Protein AF-0000000065923409 (afdb_homodimer)

Structure (mmCIF, N/CA/C/O backbone):
data_AF-0000000065923409-model_v1
#
loop_
_entity.id
_entity.type
_entity.pdbx_description
1 polymer 'Probable glycerophosphodiester phosphodiesterase GpdQ'
#
loop_
_atom_site.group_PDB
_atom_site.id
_atom_site.type_symbol
_atom_site.label_atom_id
_atom_site.label_alt_id
_atom_site.label_comp_id
_atom_site.label_asym_id
_atom_site.label_entity_id
_atom_site.label_seq_id
_atom_site.pdbx_PDB_ins_code
_atom_site.Cartn_x
_atom_site.Cartn_y
_atom_site.Cartn_z
_atom_site.occupancy
_atom_site.B_iso_or_equiv
_atom_site.auth_seq_id
_atom_site.auth_comp_id
_atom_site.auth_asym_id
_atom_site.auth_atom_id
_atom_site.pdbx_PDB_model_num
ATOM 1 N N . MET A 1 1 ? 18.203 -6.289 0.322 1 97.44 1 MET A N 1
ATOM 2 C CA . MET A 1 1 ? 17.594 -7.273 -0.561 1 97.44 1 MET A CA 1
ATOM 3 C C . MET A 1 1 ? 16.25 -6.762 -1.089 1 97.44 1 MET A C 1
ATOM 5 O O . MET A 1 1 ? 15.453 -6.195 -0.336 1 97.44 1 MET A O 1
ATOM 9 N N . ILE A 1 2 ? 16.062 -6.891 -2.365 1 98.19 2 ILE A N 1
ATOM 10 C CA . ILE A 1 2 ? 14.812 -6.48 -2.98 1 98.19 2 ILE A CA 1
ATOM 11 C C . ILE A 1 2 ? 14.172 -7.676 -3.688 1 98.19 2 ILE A C 1
ATOM 13 O O . ILE A 1 2 ? 14.758 -8.242 -4.609 1 98.19 2 ILE A O 1
ATOM 17 N N . VAL A 1 3 ? 13.016 -8.055 -3.236 1 98.81 3 VAL A N 1
ATOM 18 C CA . VAL A 1 3 ? 12.18 -9.062 -3.879 1 98.81 3 VAL A CA 1
ATOM 19 C C . VAL A 1 3 ? 11.016 -8.391 -4.602 1 98.81 3 VAL A C 1
ATOM 21 O O . VAL A 1 3 ? 10.227 -7.68 -3.986 1 98.81 3 VAL A O 1
ATOM 24 N N . VAL A 1 4 ? 10.914 -8.617 -5.895 1 98.94 4 VAL A N 1
ATOM 25 C CA . VAL A 1 4 ? 9.773 -8.086 -6.637 1 98.94 4 VAL A CA 1
ATOM 26 C C . VAL A 1 4 ? 8.68 -9.148 -6.734 1 98.94 4 VAL A C 1
ATOM 28 O O . VAL A 1 4 ? 8.945 -10.273 -7.152 1 98.94 4 VAL A O 1
ATOM 31 N N . GLN A 1 5 ? 7.535 -8.812 -6.312 1 98.94 5 GLN A N 1
ATOM 32 C CA . GLN A 1 5 ? 6.367 -9.672 -6.473 1 98.94 5 GLN A CA 1
ATOM 33 C C . GLN A 1 5 ? 5.523 -9.227 -7.664 1 98.94 5 GLN A C 1
ATOM 35 O O . GLN A 1 5 ? 5.117 -8.07 -7.75 1 98.94 5 GLN A O 1
ATOM 40 N N . VAL A 1 6 ? 5.336 -10.117 -8.547 1 98.94 6 VAL A N 1
ATOM 41 C CA . VAL A 1 6 ? 4.387 -9.945 -9.641 1 98.94 6 VAL A CA 1
ATOM 42 C C . VAL A 1 6 ? 3.244 -10.945 -9.5 1 98.94 6 VAL A C 1
ATOM 44 O O . VAL A 1 6 ? 3.477 -12.125 -9.211 1 98.94 6 VAL A O 1
ATOM 47 N N . SER A 1 7 ? 2.033 -10.477 -9.641 1 98.81 7 SER A N 1
ATOM 48 C CA . SER A 1 7 ? 0.921 -11.406 -9.484 1 98.81 7 SER A CA 1
ATOM 49 C C . SER A 1 7 ? -0.119 -11.227 -10.578 1 98.81 7 SER A C 1
ATOM 51 O O . SER A 1 7 ? -0.266 -10.125 -11.125 1 98.81 7 SER A O 1
ATOM 53 N N . ASP A 1 8 ? -0.777 -12.281 -10.938 1 98.56 8 ASP A N 1
ATOM 54 C CA . ASP A 1 8 ? -1.998 -12.273 -11.742 1 98.56 8 ASP A CA 1
ATOM 55 C C . ASP A 1 8 ? -1.742 -11.688 -13.125 1 98.56 8 ASP A C 1
ATOM 57 O O . ASP A 1 8 ? -2.455 -10.789 -13.562 1 98.56 8 ASP A O 1
ATOM 61 N N . THR A 1 9 ? -0.787 -12.266 -13.781 1 98 9 THR A N 1
ATOM 62 C CA . THR A 1 9 ? -0.474 -11.812 -15.133 1 98 9 THR A CA 1
ATOM 63 C C . THR A 1 9 ? -1.536 -12.289 -16.125 1 98 9 THR A C 1
ATOM 65 O O . THR A 1 9 ? -1.778 -11.641 -17.141 1 98 9 THR A O 1
ATOM 68 N N . HIS A 1 10 ? -2.117 -13.477 -15.977 1 97.19 10 HIS A N 1
ATOM 69 C CA . HIS A 1 10 ? -3.217 -14.031 -16.766 1 97.19 10 HIS A CA 1
ATOM 70 C C . HIS A 1 10 ? -2.859 -14.094 -18.234 1 97.19 10 HIS A C 1
ATOM 72 O O . HIS A 1 10 ? -3.68 -13.758 -19.094 1 97.19 10 HIS A O 1
ATOM 78 N N . ILE A 1 11 ? -1.703 -14.5 -18.5 1 96.19 11 ILE A N 1
ATOM 79 C CA . ILE A 1 11 ? -1.259 -14.578 -19.891 1 96.19 11 ILE A CA 1
ATOM 80 C C . ILE A 1 11 ? -2.209 -15.477 -20.688 1 96.19 11 ILE A C 1
ATOM 82 O O . ILE A 1 11 ? -2.646 -16.516 -20.203 1 96.19 11 ILE A O 1
ATOM 86 N N . LYS A 1 12 ? -2.545 -15.039 -21.859 1 94.06 12 LYS A N 1
ATOM 87 C CA . LYS A 1 12 ? -3.355 -15.789 -22.812 1 94.06 12 LYS A CA 1
ATOM 88 C C . LYS A 1 12 ? -2.547 -16.141 -24.062 1 94.06 12 LYS A C 1
ATOM 90 O O . LYS A 1 12 ? -1.457 -15.609 -24.266 1 94.06 12 LYS A O 1
ATOM 95 N N . SER A 1 13 ? -3.18 -17.047 -24.781 1 89.06 13 SER A N 1
ATOM 96 C CA . SER A 1 13 ? -2.514 -17.422 -26.031 1 89.06 13 SER A CA 1
ATOM 97 C C . SER A 1 13 ? -2.27 -16.188 -26.906 1 89.06 13 SER A C 1
ATOM 99 O O . SER A 1 13 ? -2.984 -15.195 -26.797 1 89.06 13 SER A O 1
ATOM 101 N N . LYS A 1 14 ? -1.283 -16.312 -27.766 1 83.44 14 LYS A N 1
ATOM 102 C CA . LYS A 1 14 ? -0.838 -15.195 -28.578 1 83.44 14 LYS A CA 1
ATOM 103 C C . LYS A 1 14 ? -2.002 -14.586 -29.359 1 83.44 14 LYS A C 1
ATOM 105 O O . LYS A 1 14 ? -2.807 -15.305 -29.953 1 83.44 14 LYS A O 1
ATOM 110 N N . GLY A 1 15 ? -2.062 -13.258 -29.281 1 79.5 15 GLY A N 1
ATOM 111 C CA . GLY A 1 15 ? -3.049 -12.516 -30.047 1 79.5 15 GLY A CA 1
ATOM 112 C C . GLY A 1 15 ? -4.379 -12.367 -29.328 1 79.5 15 GLY A C 1
ATOM 113 O O . GLY A 1 15 ? -5.211 -11.547 -29.719 1 79.5 15 GLY A O 1
ATOM 114 N N . LYS A 1 16 ? -4.574 -13.07 -28.266 1 84.25 16 LYS A N 1
ATOM 115 C CA . LYS A 1 16 ? -5.84 -13 -27.531 1 84.25 16 LYS A CA 1
ATOM 116 C C . LYS A 1 16 ? -5.812 -11.891 -26.484 1 84.25 16 LYS A C 1
ATOM 118 O O . LYS A 1 16 ? -4.812 -11.719 -25.797 1 84.25 16 LYS A O 1
ATOM 123 N N . LEU A 1 17 ? -6.902 -11.133 -26.438 1 83.25 17 LEU A N 1
ATOM 124 C CA . LEU A 1 17 ? -7.062 -10.07 -25.453 1 83.25 17 LEU A CA 1
ATOM 125 C C . LEU A 1 17 ? -7.859 -10.57 -24.25 1 83.25 17 LEU A C 1
ATOM 127 O O . LEU A 1 17 ? -8.82 -11.328 -24.406 1 83.25 17 LEU A O 1
ATOM 131 N N . ALA A 1 18 ? -7.41 -10.164 -23.078 1 79.88 18 ALA A N 1
ATOM 132 C CA . ALA A 1 18 ? -8.242 -10.438 -21.906 1 79.88 18 ALA A CA 1
ATOM 133 C C . ALA A 1 18 ? -9.539 -9.633 -21.953 1 79.88 18 ALA A C 1
ATOM 135 O O . ALA A 1 18 ? -9.508 -8.414 -22.156 1 79.88 18 ALA A O 1
ATOM 136 N N . TYR A 1 19 ? -10.602 -10.32 -21.828 1 79.81 19 TYR A N 1
ATOM 137 C CA . TYR A 1 19 ? -11.93 -9.727 -21.797 1 79.81 19 TYR A CA 1
ATOM 138 C C . TYR A 1 19 ? -12.148 -8.812 -23 1 79.81 19 TYR A C 1
ATOM 140 O O . TYR A 1 19 ? -12.875 -7.82 -22.891 1 79.81 19 TYR A O 1
ATOM 148 N N . ASN A 1 20 ? -11.445 -8.984 -23.953 1 80.62 20 ASN A N 1
ATOM 149 C CA . ASN A 1 20 ? -11.508 -8.258 -25.219 1 80.62 20 ASN A CA 1
ATOM 150 C C . ASN A 1 20 ? -11.039 -6.816 -25.078 1 80.62 20 ASN A C 1
ATOM 152 O O . ASN A 1 20 ? -11.477 -5.938 -25.812 1 80.62 20 ASN A O 1
ATOM 156 N N . LYS A 1 21 ? -10.281 -6.57 -24.125 1 84.25 21 LYS A N 1
ATOM 157 C CA . LYS A 1 21 ? -9.898 -5.188 -23.844 1 84.25 21 LYS A CA 1
ATOM 158 C C . LYS A 1 21 ? -8.398 -5.059 -23.625 1 84.25 21 LYS A C 1
ATOM 160 O O . LYS A 1 21 ? -7.777 -4.09 -24.062 1 84.25 21 LYS A O 1
ATOM 165 N N . VAL A 1 22 ? -7.809 -6.051 -23.109 1 87 22 VAL A N 1
ATOM 166 C CA . VAL A 1 22 ? -6.473 -5.859 -22.547 1 87 22 VAL A CA 1
ATOM 167 C C . VAL A 1 22 ? -5.469 -6.73 -23.297 1 87 22 VAL A C 1
ATOM 169 O O . VAL A 1 22 ? -5.645 -7.945 -23.391 1 87 22 VAL A O 1
ATOM 172 N N . ASP A 1 23 ? -4.461 -6.117 -23.844 1 92 23 ASP A N 1
ATOM 173 C CA . ASP A 1 23 ? -3.32 -6.852 -24.391 1 92 23 ASP A CA 1
ATOM 174 C C . ASP A 1 23 ? -2.408 -7.348 -23.266 1 92 23 ASP A C 1
ATOM 176 O O . ASP A 1 23 ? -1.436 -6.684 -22.906 1 92 23 ASP A O 1
ATOM 180 N N . ILE A 1 24 ? -2.666 -8.547 -22.844 1 93.62 24 ILE A N 1
ATOM 181 C CA . ILE A 1 24 ? -2.043 -9.086 -21.641 1 93.62 24 ILE A CA 1
ATOM 182 C C . ILE A 1 24 ? -0.568 -9.375 -21.906 1 93.62 24 ILE A C 1
ATOM 184 O O . ILE A 1 24 ? 0.271 -9.242 -21.016 1 93.62 24 ILE A O 1
ATOM 188 N N . HIS A 1 25 ? -0.24 -9.852 -23.078 1 95.56 25 HIS A N 1
ATOM 189 C CA . HIS A 1 25 ? 1.154 -10.141 -23.391 1 95.56 25 HIS A CA 1
ATOM 190 C C . HIS A 1 25 ? 2 -8.875 -23.359 1 95.56 25 HIS A C 1
ATOM 192 O O . HIS A 1 25 ? 3.107 -8.875 -22.812 1 95.56 25 HIS A O 1
ATOM 198 N N . LYS A 1 26 ? 1.496 -7.84 -23.984 1 96 26 LYS A N 1
ATOM 199 C CA . LYS A 1 26 ? 2.191 -6.559 -23.938 1 96 26 LYS A CA 1
ATOM 200 C C . LYS A 1 26 ? 2.355 -6.078 -22.5 1 96 26 LYS A C 1
ATOM 202 O O . LYS A 1 26 ? 3.398 -5.527 -22.141 1 96 26 LYS A O 1
ATOM 207 N N . ALA A 1 27 ? 1.35 -6.277 -21.688 1 97.06 27 ALA A N 1
ATOM 208 C CA . ALA A 1 27 ? 1.411 -5.883 -20.281 1 97.06 27 ALA A CA 1
ATOM 209 C C . ALA A 1 27 ? 2.531 -6.621 -19.562 1 97.06 27 ALA A C 1
ATOM 211 O O . ALA A 1 27 ? 3.283 -6.02 -18.797 1 97.06 27 ALA A O 1
ATOM 212 N N . LEU A 1 28 ? 2.623 -7.914 -19.781 1 98 28 LEU A N 1
ATOM 213 C CA . LEU A 1 28 ? 3.689 -8.688 -19.156 1 98 28 LEU A CA 1
ATOM 214 C C . LEU A 1 28 ? 5.059 -8.219 -19.641 1 98 28 LEU A C 1
ATOM 216 O O . LEU A 1 28 ? 5.992 -8.078 -18.844 1 98 28 LEU A O 1
ATOM 220 N N . TYR A 1 29 ? 5.156 -8.008 -20.922 1 97.75 29 TYR A N 1
ATOM 221 C CA . TYR A 1 29 ? 6.41 -7.52 -21.484 1 97.75 29 TYR A CA 1
ATOM 222 C C . TYR A 1 29 ? 6.828 -6.203 -20.844 1 97.75 29 TYR A C 1
ATOM 224 O O . TYR A 1 29 ? 7.98 -6.039 -20.438 1 97.75 29 TYR A O 1
ATOM 232 N N . ASN A 1 30 ? 5.898 -5.262 -20.766 1 98.31 30 ASN A N 1
ATOM 233 C CA . ASN A 1 30 ? 6.164 -3.982 -20.109 1 98.31 30 ASN A CA 1
ATOM 234 C C . ASN A 1 30 ? 6.574 -4.164 -18.656 1 98.31 30 ASN A C 1
ATOM 236 O O . ASN A 1 30 ? 7.418 -3.422 -18.141 1 98.31 30 ASN A O 1
ATOM 240 N N . CYS A 1 31 ? 5.945 -5.098 -18.016 1 98.75 31 CYS A N 1
ATOM 241 C CA . CYS A 1 31 ? 6.289 -5.418 -16.641 1 98.75 31 CYS A CA 1
ATOM 242 C C . CYS A 1 31 ? 7.742 -5.871 -16.531 1 98.75 31 CYS A C 1
ATOM 244 O O . CYS A 1 31 ? 8.484 -5.391 -15.672 1 98.75 31 CYS A O 1
ATOM 246 N N . ILE A 1 32 ? 8.141 -6.75 -17.406 1 98.81 32 ILE A N 1
ATOM 247 C CA . ILE A 1 32 ? 9.508 -7.273 -17.406 1 98.81 32 ILE A CA 1
ATOM 248 C C . ILE A 1 32 ? 10.492 -6.133 -17.656 1 98.81 32 ILE A C 1
ATOM 250 O O . ILE A 1 32 ? 11.5 -6.008 -16.953 1 98.81 32 ILE A O 1
ATOM 254 N N . LEU A 1 33 ? 10.172 -5.309 -18.641 1 98.62 33 LEU A N 1
ATOM 255 C CA . LEU A 1 33 ? 11.031 -4.164 -18.938 1 98.62 33 LEU A CA 1
ATOM 256 C C . LEU A 1 33 ? 11.141 -3.234 -17.734 1 98.62 33 LEU A C 1
ATOM 258 O O . LEU A 1 33 ? 12.227 -2.736 -17.438 1 98.62 33 LEU A O 1
ATOM 262 N N . HIS A 1 34 ? 10.062 -3.006 -17.109 1 98.69 34 HIS A N 1
ATOM 263 C CA . HIS A 1 34 ? 10.039 -2.166 -15.922 1 98.69 34 HIS A CA 1
ATOM 264 C C . HIS A 1 34 ? 10.969 -2.715 -14.844 1 98.69 34 HIS A C 1
ATOM 266 O O . HIS A 1 34 ? 11.797 -1.98 -14.305 1 98.69 34 HIS A O 1
ATOM 272 N N . ILE A 1 35 ? 10.859 -3.977 -14.57 1 98.81 35 ILE A N 1
ATOM 273 C CA . ILE A 1 35 ? 11.641 -4.617 -13.516 1 98.81 35 ILE A CA 1
ATOM 274 C C . ILE A 1 35 ? 13.125 -4.559 -13.875 1 98.81 35 ILE A C 1
ATOM 276 O O . ILE A 1 35 ? 13.961 -4.246 -13.023 1 98.81 35 ILE A O 1
ATOM 280 N N . ASN A 1 36 ? 13.414 -4.855 -15.133 1 98.75 36 ASN A N 1
ATOM 281 C CA . ASN A 1 36 ? 14.797 -4.84 -15.586 1 98.75 36 ASN A CA 1
ATOM 282 C C . ASN A 1 36 ? 15.414 -3.449 -15.453 1 98.75 36 ASN A C 1
ATOM 284 O O . ASN A 1 36 ? 16.641 -3.314 -15.359 1 98.75 36 ASN A O 1
ATOM 288 N N . ASN A 1 37 ? 14.609 -2.396 -15.383 1 97.38 37 ASN A N 1
ATOM 289 C CA . ASN A 1 37 ? 15.109 -1.024 -15.367 1 97.38 37 ASN A CA 1
ATOM 290 C C . ASN A 1 37 ? 15.125 -0.454 -13.953 1 97.38 37 ASN A C 1
ATOM 292 O O . ASN A 1 37 ? 15.555 0.683 -13.742 1 97.38 37 ASN A O 1
ATOM 296 N N . LEU A 1 38 ? 14.672 -1.233 -13.031 1 96.94 38 LEU A N 1
ATOM 297 C CA . LEU A 1 38 ? 14.688 -0.766 -11.648 1 96.94 38 LEU A CA 1
ATOM 298 C C . LEU A 1 38 ? 16.109 -0.565 -11.156 1 96.94 38 LEU A C 1
ATOM 300 O O . LEU A 1 38 ? 17.016 -1.339 -11.5 1 96.94 38 LEU A O 1
ATOM 304 N N . LYS A 1 39 ? 16.297 0.503 -10.367 1 93.06 39 LYS A N 1
ATOM 305 C CA . LYS A 1 39 ? 17.547 0.793 -9.664 1 93.06 39 LYS A CA 1
ATOM 306 C C . LYS A 1 39 ? 17.297 1.042 -8.18 1 93.06 39 LYS A C 1
ATOM 308 O O . LYS A 1 39 ? 16.484 1.903 -7.816 1 93.06 39 LYS A O 1
ATOM 313 N N . PRO A 1 40 ? 18.078 0.336 -7.309 1 95.38 40 PRO A N 1
ATOM 314 C CA . PRO A 1 40 ? 18.984 -0.759 -7.637 1 95.38 40 PRO A CA 1
ATOM 315 C C . PRO A 1 40 ? 18.281 -1.965 -8.242 1 95.38 40 PRO A C 1
ATOM 317 O O . PRO A 1 40 ? 17.047 -2.082 -8.133 1 95.38 40 PRO A O 1
ATOM 320 N N . LYS A 1 41 ? 19.047 -2.834 -8.852 1 97.06 41 LYS A N 1
ATOM 321 C CA . LYS A 1 41 ? 18.484 -4.055 -9.422 1 97.06 41 LYS A CA 1
ATOM 322 C C . LYS A 1 41 ? 17.906 -4.957 -8.336 1 97.06 41 LYS A C 1
ATOM 324 O O . LYS A 1 41 ? 18.531 -5.137 -7.285 1 97.06 41 LYS A O 1
ATOM 329 N N . PRO A 1 42 ? 16.703 -5.504 -8.586 1 98.31 42 PRO A N 1
ATOM 330 C CA . PRO A 1 42 ? 16.172 -6.457 -7.609 1 98.31 42 PRO A CA 1
ATOM 331 C C . PRO A 1 42 ? 17.016 -7.734 -7.527 1 98.31 42 PRO A C 1
ATOM 333 O O . PRO A 1 42 ? 17.797 -8.023 -8.43 1 98.31 42 PRO A O 1
ATOM 336 N N . ASP A 1 43 ? 16.875 -8.43 -6.414 1 98.69 43 ASP A N 1
ATOM 337 C CA . ASP A 1 43 ? 17.609 -9.68 -6.223 1 98.69 43 ASP A CA 1
ATOM 338 C C . ASP A 1 43 ? 16.891 -10.844 -6.906 1 98.69 43 ASP A C 1
ATOM 340 O O . ASP A 1 43 ? 17.531 -11.758 -7.422 1 98.69 43 ASP A O 1
ATOM 344 N N . LEU A 1 44 ? 15.57 -10.82 -6.891 1 98.62 44 LEU A N 1
ATOM 345 C CA . LEU A 1 44 ? 14.766 -11.859 -7.531 1 98.62 44 LEU A CA 1
ATOM 346 C C . LEU A 1 44 ? 13.344 -11.367 -7.77 1 98.62 44 LEU A C 1
ATOM 348 O O . LEU A 1 44 ? 12.938 -10.336 -7.238 1 98.62 44 LEU A O 1
ATOM 352 N N . VAL A 1 45 ? 12.625 -12.102 -8.633 1 98.88 45 VAL A N 1
ATOM 353 C CA . VAL A 1 45 ? 11.195 -11.891 -8.883 1 98.88 45 VAL A CA 1
ATOM 354 C C . VAL A 1 45 ? 10.422 -13.148 -8.492 1 98.88 45 VAL A C 1
ATOM 356 O O . VAL A 1 45 ? 10.852 -14.266 -8.781 1 98.88 45 VAL A O 1
ATOM 359 N N . ILE A 1 46 ? 9.367 -13 -7.84 1 98.88 46 ILE A N 1
ATOM 360 C CA . ILE A 1 46 ? 8.477 -14.133 -7.594 1 98.88 46 ILE A CA 1
ATOM 361 C C . ILE A 1 46 ? 7.09 -13.828 -8.156 1 98.88 46 ILE A C 1
ATOM 363 O O . ILE A 1 46 ? 6.52 -12.773 -7.883 1 98.88 46 ILE A O 1
ATOM 367 N N . PHE A 1 47 ? 6.609 -14.68 -9.031 1 98.88 47 PHE A N 1
ATOM 368 C CA . PHE A 1 47 ? 5.25 -14.633 -9.547 1 98.88 47 PHE A CA 1
ATOM 369 C C . PHE A 1 47 ? 4.297 -15.406 -8.648 1 98.88 47 PHE A C 1
ATOM 371 O O . PHE A 1 47 ? 4.477 -16.609 -8.43 1 98.88 47 PHE A O 1
ATOM 378 N N . THR A 1 48 ? 3.213 -14.742 -8.188 1 98.75 48 THR A N 1
ATOM 379 C CA . THR A 1 48 ? 2.443 -15.328 -7.094 1 98.75 48 THR A CA 1
ATOM 380 C C . THR A 1 48 ? 1.072 -15.789 -7.586 1 98.75 48 THR A C 1
ATOM 382 O O . THR A 1 48 ? 0.056 -15.523 -6.941 1 98.75 48 THR A O 1
ATOM 385 N N . GLY A 1 49 ? 1.057 -16.406 -8.711 1 98.44 49 GLY A N 1
ATOM 386 C CA . GLY A 1 49 ? -0.113 -17.172 -9.117 1 98.44 49 GLY A CA 1
ATOM 387 C C . GLY A 1 49 ? -0.951 -16.469 -10.172 1 98.44 49 GLY A C 1
ATOM 388 O O . GLY A 1 49 ? -0.795 -15.266 -10.391 1 98.44 49 GLY A O 1
ATOM 389 N N . ASP A 1 50 ? -1.847 -17.297 -10.875 1 98.44 50 ASP A N 1
ATOM 390 C CA . ASP A 1 50 ? -2.652 -16.859 -12.008 1 98.44 50 ASP A CA 1
ATOM 391 C C . ASP A 1 50 ? -1.776 -16.25 -13.102 1 98.44 50 ASP A C 1
ATOM 393 O O . ASP A 1 50 ? -2.055 -15.148 -13.594 1 98.44 50 ASP A O 1
ATOM 397 N N . ILE A 1 51 ? -0.668 -16.984 -13.352 1 98 51 ILE A N 1
ATOM 398 C CA . ILE A 1 51 ? 0.248 -16.484 -14.367 1 98 51 ILE A CA 1
ATOM 399 C C . ILE A 1 51 ? -0.353 -16.688 -15.758 1 98 51 ILE A C 1
ATOM 401 O O . ILE A 1 51 ? -0.053 -15.945 -16.688 1 98 51 ILE A O 1
ATOM 405 N N . THR A 1 52 ? -1.233 -17.734 -15.852 1 96.81 52 THR A N 1
ATOM 406 C CA . THR A 1 52 ? -2.01 -17.969 -17.062 1 96.81 52 THR A CA 1
ATOM 407 C C . THR A 1 52 ? -3.502 -17.781 -16.797 1 96.81 52 THR A C 1
ATOM 409 O O . THR A 1 52 ? -3.93 -17.734 -15.633 1 96.81 52 THR A O 1
ATOM 412 N N . ASP A 1 53 ? -4.25 -17.656 -17.859 1 95.12 53 ASP A N 1
ATOM 413 C CA . ASP A 1 53 ? -5.688 -17.484 -17.703 1 95.12 53 ASP A CA 1
ATOM 414 C C . ASP A 1 53 ? -6.41 -18.828 -17.656 1 95.12 53 ASP A C 1
ATOM 416 O O . ASP A 1 53 ? -7.43 -18.953 -16.969 1 95.12 53 ASP A O 1
ATOM 420 N N . ASN A 1 54 ? 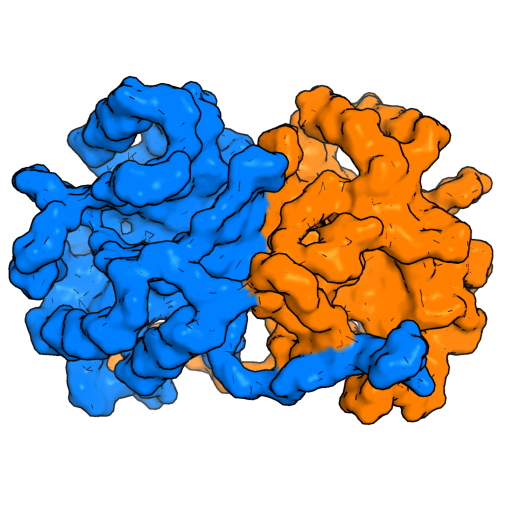-5.84 -19.859 -18.391 1 94.25 54 ASN A N 1
ATOM 421 C CA . ASN A 1 54 ? -6.555 -21.125 -18.5 1 94.25 54 ASN A CA 1
ATOM 422 C C . ASN A 1 54 ? -5.645 -22.312 -18.188 1 94.25 54 ASN A C 1
ATOM 424 O O . ASN A 1 54 ? -6.07 -23.469 -18.266 1 94.25 54 ASN A O 1
ATOM 428 N N . GLY A 1 55 ? -4.43 -22.062 -17.953 1 96.56 55 GLY A N 1
ATOM 429 C CA . GLY A 1 55 ? -3.5 -23.125 -17.578 1 96.56 55 GLY A CA 1
ATOM 430 C C . GLY A 1 55 ? -3.115 -24.031 -18.734 1 96.56 55 GLY A C 1
ATOM 431 O O . GLY A 1 55 ? -2.791 -25.203 -18.531 1 96.56 55 GLY A O 1
ATOM 432 N N . THR A 1 56 ? -3.191 -23.547 -19.984 1 96.5 56 THR A N 1
ATOM 433 C CA . THR A 1 56 ? -2.838 -24.359 -21.141 1 96.5 56 THR A CA 1
ATOM 434 C C . THR A 1 56 ? -1.329 -24.344 -21.375 1 96.5 56 THR A C 1
ATOM 436 O O . THR A 1 56 ? -0.641 -23.406 -20.953 1 96.5 56 THR A O 1
ATOM 439 N N . ASN A 1 57 ? -0.875 -25.359 -22.031 1 96.94 57 ASN A N 1
ATOM 440 C CA . ASN A 1 57 ? 0.549 -25.438 -22.344 1 96.94 57 ASN A CA 1
ATOM 441 C C . ASN A 1 57 ? 1.014 -24.25 -23.172 1 96.94 57 ASN A C 1
ATOM 443 O O . ASN A 1 57 ? 2.107 -23.719 -22.953 1 96.94 57 ASN A O 1
ATOM 447 N N . GLU A 1 58 ? 0.216 -23.859 -24.109 1 96.75 58 GLU A N 1
ATOM 448 C CA . GLU A 1 58 ? 0.558 -22.734 -24.969 1 96.75 58 GLU A CA 1
ATOM 449 C C . GLU A 1 58 ? 0.744 -21.453 -24.141 1 96.75 58 GLU A C 1
ATOM 451 O O . GLU A 1 58 ? 1.671 -20.688 -24.391 1 96.75 58 GLU A O 1
ATOM 456 N N . GLU A 1 59 ? -0.11 -21.234 -23.203 1 97.31 59 GLU A N 1
ATOM 457 C CA . GLU A 1 59 ? -0.022 -20.062 -22.344 1 97.31 59 GLU A CA 1
ATOM 458 C C . GLU A 1 59 ? 1.237 -20.094 -21.484 1 97.31 59 GLU A C 1
ATOM 460 O O . GLU A 1 59 ? 1.936 -19.094 -21.344 1 97.31 59 GLU A O 1
ATOM 465 N N . TYR A 1 60 ? 1.557 -21.25 -20.953 1 97.81 60 TYR A N 1
ATOM 466 C CA . TYR A 1 60 ? 2.752 -21.391 -20.125 1 97.81 60 TYR A CA 1
ATOM 467 C C . TYR A 1 60 ? 4.012 -21.156 -20.938 1 97.81 60 TYR A C 1
ATOM 469 O O . TYR A 1 60 ? 4.957 -20.516 -20.469 1 97.81 60 TYR A O 1
ATOM 477 N N . LYS A 1 61 ? 4.02 -21.719 -22.109 1 97.38 61 LYS A N 1
ATOM 478 C CA . LYS A 1 61 ? 5.176 -21.531 -22.984 1 97.38 61 LYS A CA 1
ATOM 479 C C . LYS A 1 61 ? 5.402 -20.047 -23.266 1 97.38 61 LYS A C 1
ATOM 481 O O . LYS A 1 61 ? 6.535 -19.562 -23.188 1 97.38 61 LYS A O 1
ATOM 486 N N . LEU A 1 62 ? 4.34 -19.359 -23.625 1 97.12 62 LEU A N 1
ATOM 487 C CA . LEU A 1 62 ? 4.441 -17.922 -23.906 1 97.12 62 LEU A CA 1
ATOM 488 C C . LEU A 1 62 ? 4.898 -17.172 -22.656 1 97.12 62 LEU A C 1
ATOM 490 O O . LEU A 1 62 ? 5.738 -16.281 -22.75 1 97.12 62 LEU A O 1
ATOM 494 N N . PHE A 1 63 ? 4.328 -17.562 -21.547 1 98.12 63 PHE A N 1
ATOM 495 C CA . PHE A 1 63 ? 4.742 -16.969 -20.281 1 98.12 63 PHE A CA 1
ATOM 496 C C . PHE A 1 63 ? 6.234 -17.172 -20.062 1 98.12 63 PHE A C 1
ATOM 498 O O . PHE A 1 63 ? 6.969 -16.203 -19.812 1 98.12 63 PHE A O 1
ATOM 505 N N . LYS A 1 64 ? 6.676 -18.328 -20.141 1 98.12 64 LYS A N 1
ATOM 506 C CA . LYS A 1 64 ? 8.07 -18.672 -19.891 1 98.12 64 LYS A CA 1
ATOM 507 C C . LYS A 1 64 ? 9 -17.922 -20.828 1 98.12 64 LYS A C 1
ATOM 509 O O . LYS A 1 64 ? 10.016 -17.375 -20.406 1 98.12 64 LYS A O 1
ATOM 514 N N . GLU A 1 65 ? 8.648 -17.906 -22.062 1 97.69 65 GLU A N 1
ATOM 515 C CA . GLU A 1 65 ? 9.453 -17.188 -23.062 1 97.69 65 GLU A CA 1
ATOM 516 C C . GLU A 1 65 ? 9.602 -15.711 -22.688 1 97.69 65 GLU A C 1
ATOM 518 O O . GLU A 1 65 ? 10.664 -15.125 -22.875 1 97.69 65 GLU A O 1
ATOM 523 N N . THR A 1 66 ? 8.531 -15.156 -22.203 1 98.06 66 THR A N 1
ATOM 524 C CA . THR A 1 66 ? 8.523 -13.734 -21.891 1 98.06 66 THR A CA 1
ATOM 525 C C . THR A 1 66 ? 9.312 -13.461 -20.625 1 98.06 66 THR A C 1
ATOM 527 O O . THR A 1 66 ? 10.148 -12.547 -20.578 1 98.06 66 THR A O 1
ATOM 530 N N . VAL A 1 67 ? 9.125 -14.266 -19.547 1 98.31 67 VAL A N 1
ATOM 531 C CA . VAL A 1 67 ? 9.727 -13.961 -18.25 1 98.31 67 VAL A CA 1
ATOM 532 C C . VAL A 1 67 ? 11.211 -14.289 -18.281 1 98.31 67 VAL A C 1
ATOM 534 O O . VAL A 1 67 ? 11.977 -13.82 -17.438 1 98.31 67 VAL A O 1
ATOM 537 N N . LYS A 1 68 ? 11.672 -15.062 -19.219 1 98.12 68 LYS A N 1
ATOM 538 C CA . LYS A 1 68 ? 13.094 -15.359 -19.375 1 98.12 68 LYS A CA 1
ATOM 539 C C . LYS A 1 68 ? 13.875 -14.109 -19.781 1 98.12 68 LYS A C 1
ATOM 541 O O . LYS A 1 68 ? 15.102 -14.086 -19.703 1 98.12 68 LYS A O 1
ATOM 546 N N . LEU A 1 69 ? 13.172 -13.109 -20.203 1 98.56 69 LEU A N 1
ATOM 547 C CA . LEU A 1 69 ? 13.805 -11.836 -20.531 1 98.56 69 LEU A CA 1
ATOM 548 C C . LEU A 1 69 ? 14.219 -11.094 -19.266 1 98.56 69 LEU A C 1
ATOM 550 O O . LEU A 1 69 ? 14.938 -10.094 -19.328 1 98.56 69 LEU A O 1
ATOM 554 N N . LEU A 1 70 ? 13.844 -11.562 -18.094 1 98.75 70 LEU A N 1
ATOM 555 C CA . LEU A 1 70 ? 14.25 -10.945 -16.844 1 98.75 70 LEU A CA 1
ATOM 556 C C . LEU A 1 70 ? 15.766 -11.047 -16.641 1 98.75 70 LEU A C 1
ATOM 558 O O . LEU A 1 70 ? 16.359 -12.094 -16.938 1 98.75 70 LEU A O 1
ATOM 562 N N . ASP A 1 71 ? 16.344 -9.953 -16.062 1 98.44 71 ASP A N 1
ATOM 563 C CA . ASP A 1 71 ? 17.781 -9.914 -15.805 1 98.44 71 ASP A CA 1
ATOM 564 C C . ASP A 1 71 ? 18.125 -10.609 -14.484 1 98.44 71 ASP A C 1
ATOM 566 O O . ASP A 1 71 ? 19.297 -10.82 -14.172 1 98.44 71 ASP A O 1
ATOM 570 N N . VAL A 1 72 ? 17.172 -10.945 -13.68 1 98.12 72 VAL A N 1
ATOM 571 C CA . VAL A 1 72 ? 17.344 -11.547 -12.359 1 98.12 72 VAL A CA 1
ATOM 572 C C . VAL A 1 72 ? 16.578 -12.859 -12.289 1 98.12 72 VAL A C 1
ATOM 574 O O . VAL A 1 72 ? 15.688 -13.117 -13.102 1 98.12 72 VAL A O 1
ATOM 577 N N . PRO A 1 73 ? 16.969 -13.75 -11.305 1 98.12 73 PRO A N 1
ATOM 578 C CA . PRO A 1 73 ? 16.219 -15.008 -11.188 1 98.12 73 PRO A CA 1
ATOM 579 C C . PRO A 1 73 ? 14.742 -14.789 -10.852 1 98.12 73 PRO A C 1
ATOM 581 O O . PRO A 1 73 ? 14.391 -13.797 -10.211 1 98.12 73 PRO A O 1
ATOM 584 N N . PHE A 1 74 ? 13.938 -15.75 -11.32 1 98.56 74 PHE A N 1
ATOM 585 C CA . PHE A 1 74 ? 12.508 -15.68 -11.023 1 98.56 74 PHE A CA 1
ATOM 586 C C . PHE A 1 74 ? 12 -17.016 -10.508 1 98.56 74 PHE A C 1
ATOM 588 O O . PHE A 1 74 ? 12.641 -18.062 -10.711 1 98.56 74 PHE A O 1
ATOM 595 N N . TYR A 1 75 ? 10.844 -16.969 -9.828 1 98.38 75 TYR A N 1
ATOM 596 C CA . TYR A 1 75 ? 10.156 -18.125 -9.258 1 98.38 75 TYR A CA 1
ATOM 597 C C . TYR A 1 75 ? 8.641 -17.984 -9.414 1 98.38 75 TYR A C 1
ATOM 599 O O . TYR A 1 75 ? 8.133 -16.875 -9.594 1 98.38 75 TYR A O 1
ATOM 607 N N . VAL A 1 76 ? 7.961 -19.156 -9.352 1 98.31 76 VAL A N 1
ATOM 608 C CA . VAL A 1 76 ? 6.527 -19.125 -9.617 1 98.31 76 VAL A CA 1
ATOM 609 C C . VAL A 1 76 ? 5.797 -20.047 -8.648 1 98.31 76 VAL A C 1
ATOM 611 O O . VAL A 1 76 ? 6.234 -21.172 -8.398 1 98.31 76 VAL A O 1
ATOM 614 N N . ILE A 1 77 ? 4.762 -19.547 -8.07 1 97.94 77 ILE A N 1
ATOM 615 C CA . ILE A 1 77 ? 3.773 -20.422 -7.438 1 97.94 77 ILE A CA 1
ATOM 616 C C . ILE A 1 77 ? 2.439 -20.297 -8.172 1 97.94 77 ILE A C 1
ATOM 618 O O . ILE A 1 77 ? 2.162 -19.281 -8.805 1 97.94 77 ILE A O 1
ATOM 622 N N . PRO A 1 78 ? 1.59 -21.344 -8.109 1 97.81 78 PRO A N 1
ATOM 623 C CA . PRO A 1 78 ? 0.345 -21.312 -8.883 1 97.81 78 PRO A CA 1
ATOM 624 C C . PRO A 1 78 ? -0.774 -20.562 -8.172 1 97.81 78 PRO A C 1
ATOM 626 O O . PRO A 1 78 ? -0.719 -20.359 -6.961 1 97.81 78 PRO A O 1
ATOM 629 N N . GLY A 1 79 ? -1.717 -20.047 -8.898 1 98.25 79 GLY A N 1
ATOM 630 C CA . GLY A 1 79 ? -3.02 -19.594 -8.445 1 98.25 79 GLY A CA 1
ATOM 631 C C . GLY A 1 79 ? -4.168 -20.422 -8.977 1 98.25 79 GLY A C 1
ATOM 632 O O . GLY A 1 79 ? -3.957 -21.531 -9.469 1 98.25 79 GLY A O 1
ATOM 633 N N . ASN A 1 80 ? -5.395 -19.969 -8.852 1 97.94 80 ASN A N 1
ATOM 634 C CA . ASN A 1 80 ? -6.562 -20.797 -9.172 1 97.94 80 ASN A CA 1
ATOM 635 C C . ASN A 1 80 ? -6.754 -20.922 -10.68 1 97.94 80 ASN A C 1
ATOM 637 O O . ASN A 1 80 ? -7.438 -21.828 -11.148 1 97.94 80 ASN A O 1
ATOM 641 N N . HIS A 1 81 ? -6.152 -20.078 -11.5 1 97.38 81 HIS A N 1
ATOM 642 C CA . HIS A 1 81 ? -6.258 -20.172 -12.953 1 97.38 81 HIS A CA 1
ATOM 643 C C . HIS A 1 81 ? -5.16 -21.062 -13.523 1 97.38 81 HIS A C 1
ATOM 645 O O . HIS A 1 81 ? -5.184 -21.406 -14.711 1 97.38 81 HIS A O 1
ATOM 651 N N . ASP A 1 82 ? -4.309 -21.469 -12.695 1 97.62 82 ASP A N 1
ATOM 652 C CA . ASP A 1 82 ? -3.174 -22.25 -13.164 1 97.62 82 ASP A CA 1
ATOM 653 C C . ASP A 1 82 ? -3.451 -23.75 -13.031 1 97.62 82 ASP A C 1
ATOM 655 O O . ASP A 1 82 ? -4.305 -24.156 -12.242 1 97.62 82 ASP A O 1
ATOM 659 N N . ASN A 1 83 ? -2.799 -24.484 -13.891 1 96.12 83 ASN A N 1
ATOM 660 C CA . ASN A 1 83 ? -2.775 -25.938 -13.844 1 96.12 83 ASN A CA 1
ATOM 661 C C . ASN A 1 83 ? -1.449 -26.469 -13.289 1 96.12 83 ASN A C 1
ATOM 663 O O . ASN A 1 83 ? -0.411 -26.328 -13.945 1 96.12 83 ASN A O 1
ATOM 667 N N . ALA A 1 84 ? -1.568 -27.078 -12.164 1 92.88 84 ALA A N 1
ATOM 668 C CA . ALA A 1 84 ? -0.363 -27.484 -11.445 1 92.88 84 ALA A CA 1
ATOM 669 C C . ALA A 1 84 ? 0.498 -28.422 -12.289 1 92.88 84 ALA A C 1
ATOM 671 O O . ALA A 1 84 ? 1.723 -28.266 -12.328 1 92.88 84 ALA A O 1
ATOM 672 N N . GLU A 1 85 ? -0.094 -29.375 -12.93 1 92.56 85 GLU A N 1
ATOM 673 C CA . GLU A 1 85 ? 0.643 -30.344 -13.727 1 92.56 85 GLU A CA 1
ATOM 674 C C . GLU A 1 85 ? 1.365 -29.672 -14.891 1 92.56 85 GLU A C 1
ATOM 676 O O . GLU A 1 85 ? 2.547 -29.938 -15.133 1 92.56 85 GLU A O 1
ATOM 681 N N . ASN A 1 86 ? 0.649 -28.859 -15.641 1 95.75 86 ASN A N 1
ATOM 682 C CA . ASN A 1 86 ? 1.247 -28.156 -16.781 1 95.75 86 ASN A CA 1
ATOM 683 C C . ASN A 1 86 ? 2.352 -27.203 -16.328 1 95.75 86 ASN A C 1
ATOM 685 O O . ASN A 1 86 ? 3.383 -27.094 -17 1 95.75 86 ASN A O 1
ATOM 689 N N . LEU A 1 87 ? 2.104 -26.484 -15.211 1 96.56 87 LEU A N 1
ATOM 690 C CA . LEU A 1 87 ? 3.105 -25.578 -14.68 1 96.56 87 LEU A CA 1
ATOM 691 C C . LEU A 1 87 ? 4.391 -26.328 -14.328 1 96.56 87 LEU A C 1
ATOM 693 O O . LEU A 1 87 ? 5.48 -25.906 -14.742 1 96.56 87 LEU A O 1
ATOM 697 N N . LYS A 1 88 ? 4.242 -27.422 -13.625 1 94.69 88 LYS A N 1
ATOM 698 C CA . LYS A 1 88 ? 5.398 -28.219 -13.234 1 94.69 88 LYS A CA 1
ATOM 699 C C . LYS A 1 88 ? 6.176 -28.703 -14.453 1 94.69 88 LYS A C 1
ATOM 701 O O . LYS A 1 88 ? 7.406 -28.641 -14.477 1 94.69 88 LYS A O 1
ATOM 706 N N . ARG A 1 89 ? 5.43 -29.172 -15.398 1 93.88 89 ARG A N 1
ATOM 707 C CA . ARG A 1 89 ? 6.051 -29.703 -16.609 1 93.88 89 ARG A CA 1
ATOM 708 C C . ARG A 1 89 ? 6.809 -28.609 -17.359 1 93.88 89 ARG A C 1
ATOM 710 O O . ARG A 1 89 ? 7.949 -28.812 -17.781 1 93.88 89 ARG A O 1
ATOM 717 N N . GLU A 1 90 ? 6.18 -27.469 -17.531 1 95.88 90 GLU A N 1
ATOM 718 C CA . GLU A 1 90 ? 6.777 -26.406 -18.328 1 95.88 90 GLU A CA 1
ATOM 719 C C . GLU A 1 90 ? 8.039 -25.859 -17.656 1 95.88 90 GLU A C 1
ATOM 721 O O . GLU A 1 90 ? 8.977 -25.438 -18.328 1 95.88 90 GLU A O 1
ATOM 726 N N . PHE A 1 91 ? 8.062 -25.906 -16.328 1 95.81 91 PHE A N 1
ATOM 727 C CA . PHE A 1 91 ? 9.195 -25.328 -15.602 1 95.81 91 PHE A CA 1
ATOM 728 C C . PHE A 1 91 ? 10.031 -26.438 -14.953 1 95.81 91 PHE A C 1
ATOM 730 O O . PHE A 1 91 ? 10.641 -26.219 -13.906 1 95.81 91 PHE A O 1
ATOM 737 N N . GLU A 1 92 ? 10.07 -27.547 -15.43 1 93.12 92 GLU A N 1
ATOM 738 C CA . GLU A 1 92 ? 10.75 -28.703 -14.867 1 93.12 92 GLU A CA 1
ATOM 739 C C . GLU A 1 92 ? 12.25 -28.469 -14.75 1 93.12 92 GLU A C 1
ATOM 741 O O . GLU A 1 92 ? 12.906 -29.016 -13.867 1 93.12 92 GLU A O 1
ATOM 746 N N . GLU A 1 93 ? 12.828 -27.609 -15.547 1 93.88 93 GLU A N 1
ATOM 747 C CA . GLU A 1 93 ? 14.266 -27.375 -15.578 1 93.88 93 GLU A CA 1
ATOM 748 C C . GLU A 1 93 ? 14.719 -26.562 -14.367 1 93.88 93 GLU A C 1
ATOM 750 O O . GLU A 1 93 ? 15.906 -26.516 -14.055 1 93.88 93 GLU A O 1
ATOM 755 N N . TYR A 1 94 ? 13.906 -25.891 -13.609 1 92.38 94 TYR A N 1
ATOM 756 C CA . TYR A 1 94 ? 14.281 -25 -12.516 1 92.38 94 TYR A CA 1
ATOM 757 C C . TYR A 1 94 ? 14.312 -25.75 -11.195 1 92.38 94 TYR A C 1
ATOM 759 O O . TYR A 1 94 ? 14.875 -25.266 -10.211 1 92.38 94 TYR A O 1
ATOM 767 N N . ASP A 1 95 ? 13.742 -26.828 -11.047 1 88.25 95 ASP A N 1
ATOM 768 C CA . ASP A 1 95 ? 13.75 -27.672 -9.859 1 88.25 95 ASP A CA 1
ATOM 769 C C . ASP A 1 95 ? 13.25 -26.906 -8.641 1 88.25 95 ASP A C 1
ATOM 771 O O . ASP A 1 95 ? 13.82 -27 -7.555 1 88.25 95 ASP A O 1
ATOM 775 N N . TRP A 1 96 ? 12.242 -26.047 -8.75 1 90.44 96 TRP A N 1
ATOM 776 C CA . TRP A 1 96 ? 11.711 -25.219 -7.68 1 90.44 96 TRP A CA 1
ATOM 777 C C . TRP A 1 96 ? 10.922 -26.047 -6.676 1 90.44 96 TRP A C 1
ATOM 779 O O . TRP A 1 96 ? 10.93 -25.766 -5.477 1 90.44 96 TRP A O 1
ATOM 789 N N . PHE A 1 97 ? 10.273 -27.016 -7.223 1 86.12 97 PHE A N 1
ATOM 790 C CA . PHE A 1 97 ? 9.227 -27.688 -6.465 1 86.12 97 PHE A CA 1
ATOM 791 C C . PHE A 1 97 ? 9.734 -29.016 -5.914 1 86.12 97 PHE A C 1
ATOM 793 O O . PHE A 1 97 ? 10.5 -29.719 -6.578 1 86.12 97 PHE A O 1
ATOM 800 N N . GLU A 1 98 ? 9.25 -29.172 -4.727 1 76.38 98 GLU A N 1
ATOM 801 C CA . GLU A 1 98 ? 9.57 -30.469 -4.145 1 76.38 98 GLU A CA 1
ATOM 802 C C . GLU A 1 98 ? 8.789 -31.594 -4.824 1 76.38 98 GLU A C 1
ATOM 804 O O . GLU A 1 98 ? 7.859 -31.328 -5.586 1 76.38 98 GLU A O 1
ATOM 809 N N . GLU A 1 99 ? 9.273 -32.719 -4.602 1 70.44 99 GLU A N 1
ATOM 810 C CA . GLU A 1 99 ? 8.703 -33.906 -5.211 1 70.44 99 GLU A CA 1
ATOM 811 C C . GLU A 1 99 ? 7.285 -34.188 -4.711 1 70.44 99 GLU A C 1
ATOM 813 O O . GLU A 1 99 ? 6.578 -35.031 -5.23 1 70.44 99 GLU A O 1
ATOM 818 N N . ASN A 1 100 ? 6.715 -33.312 -4.035 1 67.31 100 ASN A N 1
ATOM 819 C CA . ASN A 1 100 ? 5.387 -33.531 -3.475 1 67.31 100 ASN A CA 1
ATOM 820 C C . ASN A 1 100 ? 4.293 -33.062 -4.434 1 67.31 100 ASN A C 1
ATOM 822 O O . ASN A 1 100 ? 4.562 -32.781 -5.602 1 67.31 100 ASN A O 1
ATOM 826 N N . ASN A 1 101 ? 2.996 -33.25 -3.928 1 75.62 101 ASN A N 1
ATOM 827 C CA . ASN A 1 101 ? 1.775 -33.031 -4.695 1 75.62 101 ASN A CA 1
ATOM 828 C C . ASN A 1 101 ? 1.39 -31.562 -4.723 1 75.62 101 ASN A C 1
ATOM 830 O O . ASN A 1 101 ? 0.346 -31.203 -5.27 1 75.62 101 ASN A O 1
ATOM 834 N N . HIS A 1 102 ? 2.334 -30.766 -4 1 88.81 102 HIS A N 1
ATOM 835 C CA . HIS A 1 102 ? 1.979 -29.344 -4.082 1 88.81 102 HIS A CA 1
ATOM 836 C C . HIS A 1 102 ? 3.16 -28.516 -4.551 1 88.81 102 HIS A C 1
ATOM 838 O O . HIS A 1 102 ? 4.312 -28.844 -4.258 1 88.81 102 HIS A O 1
ATOM 844 N N . LEU A 1 103 ? 3.016 -27.484 -5.367 1 95.38 103 LEU A N 1
ATOM 845 C CA . LEU A 1 103 ? 4.035 -26.672 -6.023 1 95.38 103 LEU A CA 1
ATOM 846 C C . LEU A 1 103 ? 4.473 -25.531 -5.125 1 95.38 103 LEU A C 1
ATOM 848 O O . LEU A 1 103 ? 4.508 -24.375 -5.559 1 95.38 103 LEU A O 1
ATOM 852 N N . SER A 1 104 ? 4.762 -25.891 -3.807 1 96.88 104 SER A N 1
ATOM 853 C CA . SER A 1 104 ? 5.383 -24.938 -2.885 1 96.88 104 SER A CA 1
ATOM 854 C C . SER A 1 104 ? 6.898 -24.906 -3.059 1 96.88 104 SER A C 1
ATOM 856 O O . SER A 1 104 ? 7.488 -25.875 -3.562 1 96.88 104 SER A O 1
ATOM 858 N N . LEU A 1 105 ? 7.512 -23.781 -2.689 1 96.81 105 LEU A N 1
ATOM 859 C CA . LEU A 1 105 ? 8.953 -23.672 -2.885 1 96.81 105 LEU A CA 1
ATOM 860 C C . LEU A 1 105 ? 9.602 -22.891 -1.748 1 96.81 105 LEU A C 1
ATOM 862 O O . LEU A 1 105 ? 8.914 -22.188 -1.004 1 96.81 105 LEU A O 1
ATOM 866 N N . VAL A 1 106 ? 10.875 -23.094 -1.562 1 96.62 106 VAL A N 1
ATOM 867 C CA . VAL A 1 106 ? 11.695 -22.359 -0.601 1 96.62 106 VAL A CA 1
ATOM 868 C C . VAL A 1 106 ? 12.961 -21.844 -1.284 1 96.62 106 VAL A C 1
ATOM 870 O O . VAL A 1 106 ? 13.594 -22.562 -2.061 1 96.62 106 VAL A O 1
ATOM 873 N N . ILE A 1 107 ? 13.227 -20.594 -1.166 1 96.56 107 ILE A N 1
ATOM 874 C CA . ILE A 1 107 ? 14.438 -19.938 -1.652 1 96.56 107 ILE A CA 1
ATOM 875 C C . ILE A 1 107 ? 15.32 -19.547 -0.471 1 96.56 107 ILE A C 1
ATOM 877 O O . ILE A 1 107 ? 14.914 -18.75 0.375 1 96.56 107 ILE A O 1
ATOM 881 N N . GLU A 1 108 ? 16.562 -20.016 -0.378 1 95.12 108 GLU A N 1
ATOM 882 C CA . GLU A 1 108 ? 17.375 -19.875 0.828 1 95.12 108 GLU A CA 1
ATOM 883 C C . GLU A 1 108 ? 18.703 -19.203 0.519 1 95.12 108 GLU A C 1
ATOM 885 O O . GLU A 1 108 ? 19.531 -19 1.415 1 95.12 108 GLU A O 1
ATOM 890 N N . ASP A 1 109 ? 18.922 -18.766 -0.669 1 93.94 109 ASP A N 1
ATOM 891 C CA . ASP A 1 109 ? 20.219 -18.25 -1.097 1 93.94 109 ASP A CA 1
ATOM 892 C C . ASP A 1 109 ? 20.344 -16.766 -0.802 1 93.94 109 ASP A C 1
ATOM 894 O O . ASP A 1 109 ? 21.266 -16.094 -1.29 1 93.94 109 ASP A O 1
ATOM 898 N N . PHE A 1 110 ? 19.469 -16.203 -0.064 1 95.75 110 PHE A N 1
ATOM 899 C CA . PHE A 1 110 ? 19.422 -14.773 0.2 1 95.75 110 PHE A CA 1
ATOM 900 C C . PHE A 1 110 ? 19.422 -14.5 1.699 1 95.75 110 PHE A C 1
ATOM 902 O O . PHE A 1 110 ? 19.359 -15.43 2.506 1 95.75 110 PHE A O 1
ATOM 909 N N . PRO A 1 111 ? 19.562 -13.195 2.104 1 95.81 111 PRO A N 1
ATOM 910 C CA . PRO A 1 111 ? 19.656 -12.859 3.527 1 95.81 111 PRO A CA 1
ATOM 911 C C . PRO A 1 111 ? 18.438 -13.336 4.316 1 95.81 111 PRO A C 1
ATOM 913 O O . PRO A 1 111 ? 18.562 -13.695 5.488 1 95.81 111 PRO A O 1
ATOM 916 N N . ILE A 1 112 ? 17.297 -13.312 3.688 1 97.62 112 ILE A N 1
ATOM 917 C CA . ILE A 1 112 ? 16.109 -13.867 4.309 1 97.62 112 ILE A CA 1
ATOM 918 C C . ILE A 1 112 ? 15.578 -15.031 3.461 1 97.62 112 ILE A C 1
ATOM 920 O O . ILE A 1 112 ? 15.945 -15.164 2.293 1 97.62 112 ILE A O 1
ATOM 924 N N . ARG A 1 113 ? 14.766 -15.875 4.113 1 98.12 113 ARG A N 1
ATOM 925 C CA . ARG A 1 113 ? 14.156 -16.984 3.395 1 98.12 113 ARG A CA 1
ATOM 926 C C . ARG A 1 113 ? 12.859 -16.562 2.717 1 98.12 113 ARG A C 1
ATOM 928 O O . ARG A 1 113 ? 12.078 -15.805 3.289 1 98.12 113 ARG A O 1
ATOM 935 N N . ILE A 1 114 ? 12.703 -17.047 1.531 1 98.38 114 ILE A N 1
ATOM 936 C CA . ILE A 1 114 ? 11.453 -16.859 0.799 1 98.38 114 ILE A CA 1
ATOM 937 C C . ILE A 1 114 ? 10.711 -18.188 0.679 1 98.38 114 ILE A C 1
ATOM 939 O O . ILE A 1 114 ? 11.289 -19.188 0.24 1 98.38 114 ILE A O 1
ATOM 943 N N . ILE A 1 115 ? 9.5 -18.188 1.122 1 98.19 115 ILE A N 1
ATOM 944 C CA . ILE A 1 115 ? 8.68 -19.391 1.006 1 98.19 115 ILE A CA 1
ATOM 945 C C . ILE A 1 115 ? 7.441 -19.094 0.165 1 98.19 115 ILE A C 1
ATOM 947 O O . ILE A 1 115 ? 6.723 -18.125 0.427 1 98.19 115 ILE A O 1
ATOM 951 N N . GLY A 1 116 ? 7.297 -19.797 -0.905 1 98.19 116 GLY A N 1
ATOM 952 C CA . GLY A 1 116 ? 6.059 -19.812 -1.664 1 98.19 116 GLY A CA 1
ATOM 953 C C . GLY A 1 116 ? 5.18 -21 -1.353 1 98.19 116 GLY A C 1
ATOM 954 O O . GLY A 1 116 ? 5.613 -22.156 -1.494 1 98.19 116 GLY A O 1
ATOM 955 N N . LEU A 1 117 ? 3.99 -20.734 -0.934 1 97.44 117 LEU A N 1
ATOM 956 C CA . LEU A 1 117 ? 3.057 -21.781 -0.548 1 97.44 117 LEU A CA 1
ATOM 957 C C . LEU A 1 117 ? 1.942 -21.922 -1.58 1 97.44 117 LEU A C 1
ATOM 959 O O . LEU A 1 117 ? 1.229 -20.969 -1.865 1 97.44 117 LEU A O 1
ATOM 963 N N . ASP A 1 118 ? 1.769 -23.125 -2.09 1 97.75 118 ASP A N 1
ATOM 964 C CA . ASP A 1 118 ? 0.731 -23.406 -3.078 1 97.75 118 ASP A CA 1
ATOM 965 C C . ASP A 1 118 ? -0.636 -23.547 -2.412 1 97.75 118 ASP A C 1
ATOM 967 O O . ASP A 1 118 ? -0.901 -24.547 -1.734 1 97.75 118 ASP A O 1
ATOM 971 N N . SER A 1 119 ? -1.487 -22.594 -2.684 1 98.25 119 SER A N 1
ATOM 972 C CA . SER A 1 119 ? -2.826 -22.641 -2.105 1 98.25 119 SER A CA 1
ATOM 973 C C . SER A 1 119 ? -3.863 -23.047 -3.145 1 98.25 119 SER A C 1
ATOM 975 O O . SER A 1 119 ? -5.066 -23.047 -2.865 1 98.25 119 SER A O 1
ATOM 977 N N . SER A 1 120 ? -3.459 -23.344 -4.348 1 97.31 120 SER A N 1
ATOM 978 C CA . SER A 1 120 ? -4.391 -23.641 -5.43 1 97.31 120 SER A CA 1
ATOM 979 C C . SER A 1 120 ? -5.062 -25 -5.227 1 97.31 120 SER A C 1
ATOM 981 O O . SER A 1 120 ? -4.438 -25.938 -4.727 1 97.31 120 SER A O 1
ATOM 983 N N . ILE A 1 121 ? -6.316 -25.078 -5.562 1 96.38 121 ILE A N 1
ATOM 984 C CA . ILE A 1 121 ? -7.105 -26.297 -5.598 1 96.38 121 ILE A CA 1
ATOM 985 C C . ILE A 1 121 ? -7.645 -26.531 -7.008 1 96.38 121 ILE A C 1
ATOM 987 O O . ILE A 1 121 ? -8.305 -25.656 -7.578 1 96.38 121 ILE A O 1
ATOM 991 N N . LYS A 1 122 ? -7.352 -27.734 -7.562 1 94.12 122 LYS A N 1
ATOM 992 C CA . LYS A 1 122 ? -7.77 -28.031 -8.93 1 94.12 122 LYS A CA 1
ATOM 993 C C . LYS A 1 122 ? -9.273 -27.828 -9.094 1 94.12 122 LYS A C 1
ATOM 995 O O . LYS A 1 122 ? -10.07 -28.391 -8.344 1 94.12 122 LYS A O 1
ATOM 1000 N N . GLY A 1 123 ? -9.609 -26.969 -10.016 1 94.62 123 GLY A N 1
ATOM 1001 C CA . GLY A 1 123 ? -11 -26.781 -10.391 1 94.62 123 GLY A CA 1
ATOM 1002 C C . GLY A 1 123 ? -11.742 -25.812 -9.484 1 94.62 123 GLY A C 1
ATOM 1003 O O . GLY A 1 123 ? -12.945 -25.625 -9.625 1 94.62 123 GLY A O 1
ATOM 1004 N N . LYS A 1 124 ? -11.086 -25.25 -8.531 1 97.31 124 LYS A N 1
ATOM 1005 C CA . LYS A 1 124 ? -11.734 -24.328 -7.609 1 97.31 124 LYS A CA 1
ATOM 1006 C C . LYS A 1 124 ? -11.148 -22.922 -7.734 1 97.31 124 LYS A C 1
ATOM 1008 O O . LYS A 1 124 ? -9.945 -22.766 -7.977 1 97.31 124 LYS A O 1
ATOM 1013 N N . SER A 1 125 ? -11.984 -21.953 -7.527 1 97.25 125 SER A N 1
ATOM 1014 C CA . SER A 1 125 ? -11.516 -20.578 -7.539 1 97.25 125 SER A CA 1
ATOM 1015 C C . SER A 1 125 ? -10.961 -20.156 -6.184 1 97.25 125 SER A C 1
ATOM 1017 O O . SER A 1 125 ? -10.094 -19.297 -6.098 1 97.25 125 SER A O 1
ATOM 1019 N N . TYR A 1 126 ? -11.508 -20.734 -5.094 1 98.31 126 TYR A N 1
ATOM 1020 C CA . TYR A 1 126 ? -11.016 -20.438 -3.756 1 98.31 126 TYR A CA 1
ATOM 1021 C C . TYR A 1 126 ? -9.773 -21.266 -3.441 1 98.31 126 TYR A C 1
ATOM 1023 O O . TYR A 1 126 ? -9.469 -22.234 -4.145 1 98.31 126 TYR A O 1
ATOM 1031 N N . GLY A 1 127 ? -8.969 -20.844 -2.414 1 98.44 127 GLY A N 1
ATOM 1032 C CA . GLY A 1 127 ? -7.738 -21.531 -2.051 1 98.44 127 GLY A CA 1
ATOM 1033 C C . GLY A 1 127 ? -7.898 -22.453 -0.858 1 98.44 127 GLY A C 1
ATOM 1034 O O . GLY A 1 127 ? -8.914 -22.406 -0.161 1 98.44 127 GLY A O 1
ATOM 1035 N N . GLY A 1 128 ? -6.934 -23.266 -0.744 1 98.44 128 GLY A N 1
ATOM 1036 C CA . GLY A 1 128 ? -6.895 -24.172 0.385 1 98.44 128 GLY A CA 1
ATOM 1037 C C . GLY A 1 128 ? -5.508 -24.719 0.667 1 98.44 128 GLY A C 1
ATOM 1038 O O . GLY A 1 128 ? -4.715 -24.922 -0.256 1 98.44 128 GLY A O 1
ATOM 1039 N N . LEU A 1 129 ? -5.301 -24.906 1.895 1 98.31 129 LEU A N 1
ATOM 1040 C CA . LEU A 1 129 ? -4.086 -25.547 2.385 1 98.31 129 LEU A CA 1
ATOM 1041 C C . LEU A 1 129 ? -4.414 -26.828 3.143 1 98.31 129 LEU A C 1
ATOM 1043 O O . LEU A 1 129 ? -4.953 -26.781 4.25 1 98.31 129 LEU A O 1
ATOM 1047 N N . SER A 1 130 ? -4.098 -27.938 2.545 1 96.5 130 SER A N 1
ATOM 1048 C CA . SER A 1 130 ? -4.277 -29.219 3.227 1 96.5 130 SER A CA 1
ATOM 1049 C C . SER A 1 130 ? -3.359 -29.328 4.438 1 96.5 130 SER A C 1
ATOM 1051 O O . SER A 1 130 ? -2.414 -28.547 4.582 1 96.5 130 SER A O 1
ATOM 1053 N N . GLU A 1 131 ? -3.66 -30.328 5.223 1 96.31 131 GLU A N 1
ATOM 1054 C CA . GLU A 1 131 ? -2.791 -30.594 6.367 1 96.31 131 GLU A CA 1
ATOM 1055 C C . GLU A 1 131 ? -1.365 -30.906 5.918 1 96.31 131 GLU A C 1
ATOM 1057 O O . GLU A 1 131 ? -0.402 -30.531 6.59 1 96.31 131 GLU A O 1
ATOM 1062 N N . GLU A 1 132 ? -1.233 -31.594 4.875 1 95 132 GLU A N 1
ATOM 1063 C CA . GLU A 1 132 ? 0.084 -31.891 4.324 1 95 132 GLU A CA 1
ATOM 1064 C C . GLU A 1 132 ? 0.862 -30.625 4.012 1 95 132 GLU A C 1
ATOM 1066 O O . GLU A 1 132 ? 2.037 -30.5 4.367 1 95 132 GLU A O 1
ATOM 1071 N N . ARG A 1 133 ? 0.275 -29.688 3.336 1 96 133 ARG A N 1
ATOM 1072 C CA . ARG A 1 133 ? 0.902 -28.422 2.99 1 96 133 ARG A CA 1
ATOM 1073 C C . ARG A 1 133 ? 1.279 -27.641 4.246 1 96 133 ARG A C 1
ATOM 1075 O O . ARG A 1 133 ? 2.363 -27.047 4.316 1 96 133 ARG A O 1
ATOM 1082 N N . LEU A 1 134 ? 0.388 -27.656 5.23 1 97.69 134 LEU A N 1
ATOM 1083 C CA . LEU A 1 134 ? 0.619 -26.891 6.453 1 97.69 134 LEU A CA 1
ATOM 1084 C C . LEU A 1 134 ? 1.718 -27.547 7.293 1 97.69 134 LEU A C 1
ATOM 1086 O O . LEU A 1 134 ? 2.508 -26.844 7.93 1 97.69 134 LEU A O 1
ATOM 1090 N N . LEU A 1 135 ? 1.708 -28.844 7.324 1 96.25 135 LEU A N 1
ATOM 1091 C CA . LEU A 1 135 ? 2.793 -29.547 8.008 1 96.25 135 LEU A CA 1
ATOM 1092 C C . LEU A 1 135 ? 4.133 -29.266 7.336 1 96.25 135 LEU A C 1
ATOM 1094 O O . LEU A 1 135 ? 5.156 -29.125 8.008 1 96.25 135 LEU A O 1
ATOM 1098 N N . TRP A 1 136 ? 4.109 -29.219 6.074 1 96.38 136 TRP A N 1
ATOM 1099 C CA . TRP A 1 136 ? 5.312 -28.875 5.328 1 96.38 136 TRP A CA 1
ATOM 1100 C C . TRP A 1 136 ? 5.809 -27.484 5.715 1 96.38 136 TRP A C 1
ATOM 1102 O O . TRP A 1 136 ? 6.996 -27.297 5.98 1 96.38 136 TRP A O 1
ATOM 1112 N N . LEU A 1 137 ? 4.934 -26.5 5.715 1 97.12 137 LEU A N 1
ATOM 1113 C CA . LEU A 1 137 ? 5.301 -25.156 6.125 1 97.12 137 LEU A CA 1
ATOM 1114 C C . LEU A 1 137 ? 5.891 -25.156 7.531 1 97.12 137 LEU A C 1
ATOM 1116 O O . LEU A 1 137 ? 6.914 -24.516 7.777 1 97.12 137 LEU A O 1
ATOM 1120 N N . GLU A 1 138 ? 5.195 -25.828 8.398 1 97.56 138 GLU A N 1
ATOM 1121 C CA . GLU A 1 138 ? 5.668 -25.922 9.773 1 97.56 138 GLU A CA 1
ATOM 1122 C C . GLU A 1 138 ? 7.09 -26.469 9.836 1 97.56 138 GLU A C 1
ATOM 1124 O O . GLU A 1 138 ? 7.93 -25.953 10.578 1 97.56 138 GLU A O 1
ATOM 1129 N N . LYS A 1 139 ? 7.309 -27.5 9.086 1 96.56 139 LYS A N 1
ATOM 1130 C CA . LYS A 1 139 ? 8.641 -28.078 9.023 1 96.56 139 LYS A CA 1
ATOM 1131 C C . LYS A 1 139 ? 9.664 -27.062 8.508 1 96.56 139 LYS A C 1
ATOM 1133 O O . LYS A 1 139 ? 10.773 -26.969 9.047 1 96.56 139 LYS A O 1
ATOM 1138 N N . GLN A 1 140 ? 9.305 -26.359 7.465 1 96.19 140 GLN A N 1
ATOM 1139 C CA . GLN A 1 140 ? 10.203 -25.344 6.91 1 96.19 140 GLN A CA 1
ATOM 1140 C C . GLN A 1 140 ? 10.523 -24.266 7.941 1 96.19 140 GLN A C 1
ATOM 1142 O O . GLN A 1 140 ? 11.672 -23.844 8.062 1 96.19 140 GLN A O 1
ATOM 1147 N N . LEU A 1 141 ? 9.562 -23.812 8.656 1 96.88 141 LEU A N 1
ATOM 1148 C CA . LEU A 1 141 ? 9.742 -22.766 9.648 1 96.88 141 LEU A CA 1
ATOM 1149 C C . LEU A 1 141 ? 10.609 -23.25 10.805 1 96.88 141 LEU A C 1
ATOM 1151 O O . LEU A 1 141 ? 11.398 -22.469 11.359 1 96.88 141 LEU A O 1
ATOM 1155 N N . ASN A 1 142 ? 10.492 -24.469 11.133 1 97.38 142 ASN A N 1
ATOM 1156 C CA . ASN A 1 142 ? 11.258 -25.047 12.234 1 97.38 142 ASN A CA 1
ATOM 1157 C C . ASN A 1 142 ? 12.711 -25.281 11.844 1 97.38 142 ASN A C 1
ATOM 1159 O O . ASN A 1 142 ? 13.594 -25.328 12.711 1 97.38 142 ASN A O 1
ATOM 1163 N N . LYS A 1 143 ? 12.961 -25.484 10.617 1 96.12 143 LYS A N 1
ATOM 1164 C CA . LYS A 1 143 ? 14.305 -25.797 10.133 1 96.12 143 LYS A CA 1
ATOM 1165 C C . LYS A 1 143 ? 15.281 -24.672 10.484 1 96.12 143 LYS A C 1
ATOM 1167 O O . LYS A 1 143 ? 16.422 -24.922 10.859 1 96.12 143 LYS A O 1
ATOM 1172 N N . PHE A 1 144 ? 14.875 -23.422 10.375 1 95.38 144 PHE A N 1
ATOM 1173 C CA . PHE A 1 144 ? 15.68 -22.25 10.703 1 95.38 144 PHE A CA 1
ATOM 1174 C C . PHE A 1 144 ? 14.859 -21.234 11.492 1 95.38 144 PHE A C 1
ATOM 1176 O O . PHE A 1 144 ? 14.484 -20.188 10.969 1 95.38 144 PHE A O 1
ATOM 1183 N N . PRO A 1 145 ? 14.703 -21.453 12.758 1 93 145 PRO A N 1
ATOM 1184 C CA . PRO A 1 145 ? 13.797 -20.641 13.57 1 93 145 PRO A CA 1
ATOM 1185 C C . PRO A 1 145 ? 14.258 -19.203 13.711 1 93 145 PRO A C 1
ATOM 1187 O O . PRO A 1 145 ? 13.453 -18.312 14.016 1 93 145 PRO A O 1
ATOM 1190 N N . ASP A 1 146 ? 15.562 -18.984 13.414 1 93.5 146 ASP A N 1
ATOM 1191 C CA . ASP A 1 146 ? 16.094 -17.641 13.641 1 93.5 146 ASP A CA 1
ATOM 1192 C C . ASP A 1 146 ? 16.172 -16.844 12.336 1 93.5 146 ASP A C 1
ATOM 1194 O O . ASP A 1 146 ? 16.531 -15.664 12.336 1 93.5 146 ASP A O 1
ATOM 1198 N N . LYS A 1 147 ? 15.844 -17.469 11.211 1 96.25 147 LYS A N 1
ATOM 1199 C CA . LYS A 1 147 ? 15.906 -16.781 9.922 1 96.25 147 LYS A CA 1
ATOM 1200 C C . LYS A 1 147 ? 14.555 -16.188 9.547 1 96.25 147 LYS A C 1
ATOM 1202 O O . LYS A 1 147 ? 13.531 -16.859 9.625 1 96.25 147 LYS A O 1
ATOM 1207 N N . LYS A 1 148 ? 14.625 -14.875 9.203 1 97 148 LYS A N 1
ATOM 1208 C CA . LYS A 1 148 ? 13.398 -14.203 8.789 1 97 148 LYS A CA 1
ATOM 1209 C C . LYS A 1 148 ? 12.852 -14.805 7.504 1 97 148 LYS A C 1
ATOM 1211 O O . LYS A 1 148 ? 13.609 -15.305 6.672 1 97 148 LYS A O 1
ATOM 1216 N N . VAL A 1 149 ? 11.508 -14.797 7.422 1 97.75 149 VAL A N 1
ATOM 1217 C CA . VAL A 1 149 ? 10.852 -15.43 6.289 1 97.75 149 VAL A CA 1
ATOM 1218 C C . VAL A 1 149 ? 9.859 -14.453 5.652 1 97.75 149 VAL A C 1
ATOM 1220 O O . VAL A 1 149 ? 9.078 -13.812 6.355 1 97.75 149 VAL A O 1
ATOM 1223 N N . LEU A 1 150 ? 9.961 -14.258 4.418 1 98.25 150 LEU A N 1
ATOM 1224 C CA . LEU A 1 150 ? 8.891 -13.648 3.633 1 98.25 150 LEU A CA 1
ATOM 1225 C C . LEU A 1 150 ? 8.039 -14.719 2.957 1 98.25 150 LEU A C 1
ATOM 1227 O O . LEU A 1 150 ? 8.539 -15.5 2.145 1 98.25 150 LEU A O 1
ATOM 1231 N N . LEU A 1 151 ? 6.781 -14.812 3.314 1 98.62 151 LEU A N 1
ATOM 1232 C CA . LEU A 1 151 ? 5.883 -15.875 2.869 1 98.62 151 LEU A CA 1
ATOM 1233 C C . LEU A 1 151 ? 4.961 -15.375 1.764 1 98.62 151 LEU A C 1
ATOM 1235 O O . LEU A 1 151 ? 4.371 -14.297 1.88 1 98.62 151 LEU A O 1
ATOM 1239 N N . PHE A 1 152 ? 4.883 -16.156 0.694 1 98.88 152 PHE A N 1
ATOM 1240 C CA . PHE A 1 152 ? 4.012 -15.828 -0.429 1 98.88 152 PHE A CA 1
ATOM 1241 C C . PHE A 1 152 ? 2.936 -16.891 -0.611 1 98.88 152 PHE A C 1
ATOM 1243 O O . PHE A 1 152 ? 3.211 -18.078 -0.494 1 98.88 152 PHE A O 1
ATOM 1250 N N . ILE A 1 153 ? 1.722 -16.484 -0.792 1 98.75 153 ILE A N 1
ATOM 1251 C CA . ILE A 1 153 ? 0.568 -17.312 -1.108 1 98.75 153 ILE A CA 1
ATOM 1252 C C . ILE A 1 153 ? -0.333 -16.594 -2.107 1 98.75 153 ILE A C 1
ATOM 1254 O O . ILE A 1 153 ? -0.387 -15.367 -2.125 1 98.75 153 ILE A O 1
ATOM 1258 N N . HIS A 1 154 ? -0.948 -17.297 -2.979 1 98.88 154 HIS A N 1
ATOM 1259 C CA . HIS A 1 154 ? -1.793 -16.625 -3.967 1 98.88 154 HIS A CA 1
ATOM 1260 C C . HIS A 1 154 ? -3.064 -16.078 -3.326 1 98.88 154 HIS A C 1
ATOM 1262 O O . HIS A 1 154 ? -3.408 -14.914 -3.521 1 98.88 154 HIS A O 1
ATOM 1268 N N . HIS A 1 155 ? -3.762 -16.891 -2.506 1 98.88 155 HIS A N 1
ATOM 1269 C CA . HIS A 1 155 ? -5.07 -16.562 -1.946 1 98.88 155 HIS A CA 1
ATOM 1270 C C . HIS A 1 155 ? -4.934 -15.914 -0.572 1 98.88 155 HIS A C 1
ATOM 1272 O O . HIS A 1 155 ? -4.449 -16.547 0.37 1 98.88 155 HIS A O 1
ATOM 1278 N N . PRO A 1 156 ? -5.367 -14.68 -0.413 1 98.44 156 PRO A N 1
ATOM 1279 C CA . PRO A 1 156 ? -5.32 -14.078 0.925 1 98.44 156 PRO A CA 1
ATOM 1280 C C . PRO A 1 156 ? -6.203 -14.812 1.93 1 98.44 156 PRO A C 1
ATOM 1282 O O . PRO A 1 156 ? -7.293 -15.273 1.578 1 98.44 156 PRO A O 1
ATOM 1285 N N . PRO A 1 157 ? -5.789 -14.953 3.137 1 97.81 157 PRO A N 1
ATOM 1286 C CA . PRO A 1 157 ? -6.59 -15.602 4.176 1 97.81 157 PRO A CA 1
ATOM 1287 C C . PRO A 1 157 ? -7.559 -14.648 4.867 1 97.81 157 PRO A C 1
ATOM 1289 O O . PRO A 1 157 ? -8.133 -14.984 5.902 1 97.81 157 PRO A O 1
ATOM 1292 N N . VAL A 1 158 ? -7.707 -13.438 4.324 1 96.06 158 VAL A N 1
ATOM 1293 C CA . VAL A 1 158 ? -8.523 -12.398 4.949 1 96.06 158 VAL A CA 1
ATOM 1294 C C . VAL A 1 158 ? -9.453 -11.781 3.912 1 96.06 158 VAL A C 1
ATOM 1296 O O . VAL A 1 158 ? -9.172 -11.82 2.713 1 96.06 158 VAL A O 1
ATOM 1299 N N . LYS A 1 159 ? -10.547 -11.219 4.449 1 94.94 159 LYS A N 1
ATOM 1300 C CA . LYS A 1 159 ? -11.398 -10.414 3.584 1 94.94 159 LYS A CA 1
ATOM 1301 C C . LYS A 1 159 ? -10.789 -9.039 3.33 1 94.94 159 LYS A C 1
ATOM 1303 O O . LYS A 1 159 ? -10.242 -8.422 4.24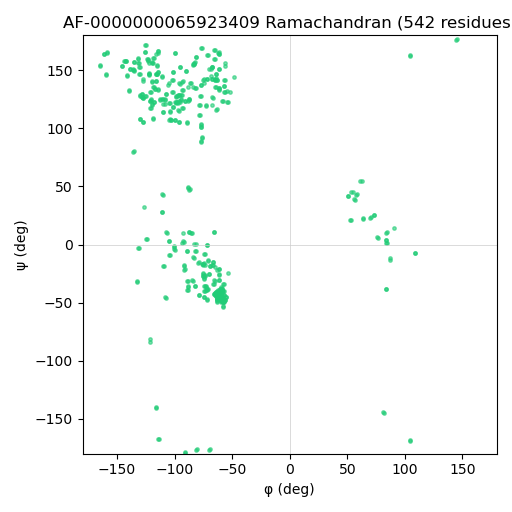2 1 94.94 159 LYS A O 1
ATOM 1308 N N . ILE A 1 160 ? -10.852 -8.594 2.086 1 95.19 160 ILE A N 1
ATOM 1309 C CA . ILE A 1 160 ? -10.336 -7.27 1.77 1 95.19 160 ILE A CA 1
ATOM 1310 C C . ILE A 1 160 ? -11.492 -6.293 1.576 1 95.19 160 ILE A C 1
ATOM 1312 O O . ILE A 1 160 ? -11.281 -5.09 1.414 1 95.19 160 ILE A O 1
ATOM 1316 N N . GLY A 1 161 ? -12.734 -6.781 1.523 1 95.75 161 GLY A N 1
ATOM 1317 C CA . GLY A 1 161 ? -13.922 -5.938 1.466 1 95.75 161 GLY A CA 1
ATOM 1318 C C . GLY A 1 161 ? -14.609 -5.965 0.115 1 95.75 161 GLY A C 1
ATOM 1319 O O . GLY A 1 161 ? -15.695 -5.402 -0.045 1 95.75 161 GLY A O 1
ATOM 1320 N N . ILE A 1 162 ? -14.031 -6.582 -0.889 1 96.38 162 ILE A N 1
ATOM 1321 C CA . ILE A 1 162 ? -14.641 -6.762 -2.201 1 96.38 162 ILE A CA 1
ATOM 1322 C C . ILE A 1 162 ? -15.297 -8.141 -2.279 1 96.38 162 ILE A C 1
ATOM 1324 O O . ILE A 1 162 ? -14.625 -9.148 -2.49 1 96.38 162 ILE A O 1
ATOM 1328 N N . GLU A 1 163 ? -16.547 -8.156 -2.221 1 95.38 163 GLU A N 1
ATOM 1329 C CA . GLU A 1 163 ? -17.312 -9.359 -1.883 1 95.38 163 GLU A CA 1
ATOM 1330 C C . GLU A 1 163 ? -17.078 -10.461 -2.912 1 95.38 163 GLU A C 1
ATOM 1332 O O . GLU A 1 163 ? -16.844 -11.617 -2.549 1 95.38 163 GLU A O 1
ATOM 1337 N N . HIS A 1 164 ? -17.156 -10.125 -4.211 1 95.06 164 HIS A N 1
ATOM 1338 C CA . HIS A 1 164 ? -17.062 -11.164 -5.234 1 95.06 164 HIS A CA 1
ATOM 1339 C C . HIS A 1 164 ? -15.648 -11.742 -5.289 1 95.06 164 HIS A C 1
ATOM 1341 O O . HIS A 1 164 ? -15.438 -12.812 -5.855 1 95.06 164 HIS A O 1
ATOM 1347 N N . MET A 1 165 ? -14.695 -11.062 -4.766 1 96.69 165 MET A N 1
ATOM 1348 C CA . MET A 1 165 ? -13.336 -11.594 -4.641 1 96.69 165 MET A CA 1
ATOM 1349 C C . MET A 1 165 ? -13.164 -12.344 -3.322 1 96.69 165 MET A C 1
ATOM 1351 O O . MET A 1 165 ? -12.539 -13.406 -3.285 1 96.69 165 MET A O 1
ATOM 1355 N N . ASP A 1 166 ? -13.758 -11.82 -2.256 1 96.62 166 ASP A N 1
ATOM 1356 C CA . ASP A 1 166 ? -13.602 -12.375 -0.912 1 96.62 166 ASP A CA 1
ATOM 1357 C C . ASP A 1 166 ? -14.125 -13.805 -0.838 1 96.62 166 ASP A C 1
ATOM 1359 O O . ASP A 1 166 ? -13.594 -14.625 -0.09 1 96.62 166 ASP A O 1
ATOM 1363 N N . VAL A 1 167 ? -15.125 -14.141 -1.638 1 96 167 VAL A N 1
ATOM 1364 C CA . VAL A 1 167 ? -15.711 -15.477 -1.593 1 96 167 VAL A CA 1
ATOM 1365 C C . VAL A 1 167 ? -14.734 -16.5 -2.17 1 96 167 VAL A C 1
ATOM 1367 O O . VAL A 1 167 ? -14.922 -17.703 -2.008 1 96 167 VAL A O 1
ATOM 1370 N N . GLN A 1 168 ? -13.672 -15.992 -2.867 1 97.44 168 GLN A N 1
ATOM 1371 C CA . GLN A 1 168 ? -12.703 -16.875 -3.514 1 97.44 168 GLN A CA 1
ATOM 1372 C C . GLN A 1 168 ? -11.375 -16.875 -2.756 1 97.44 168 GLN A C 1
ATOM 1374 O O . GLN A 1 168 ? -10.375 -17.406 -3.25 1 97.44 168 GLN A O 1
ATOM 1379 N N . ASN A 1 169 ? -11.266 -16.312 -1.563 1 97.81 169 ASN A N 1
ATOM 1380 C CA . ASN A 1 169 ? -10.055 -16.25 -0.753 1 97.81 169 ASN A CA 1
ATOM 1381 C C . ASN A 1 169 ? -9.68 -17.625 -0.216 1 97.81 169 ASN A C 1
ATOM 1383 O O . ASN A 1 169 ? -10.18 -18.641 -0.693 1 97.81 169 ASN A O 1
ATOM 1387 N N . LEU A 1 170 ? -8.617 -17.688 0.603 1 98.56 170 LEU A N 1
ATOM 1388 C CA . LEU A 1 170 ? -8.219 -18.938 1.255 1 98.56 170 LEU A CA 1
ATOM 1389 C C . LEU A 1 170 ? -9.312 -19.422 2.199 1 98.56 170 LEU A C 1
ATOM 1391 O O . LEU A 1 170 ? -9.625 -18.766 3.193 1 98.56 170 LEU A O 1
ATOM 1395 N N . GLN A 1 171 ? -9.883 -20.562 1.937 1 97.56 171 GLN A N 1
ATOM 1396 C CA . GLN A 1 171 ? -11.008 -21.047 2.725 1 97.56 171 GLN A CA 1
ATOM 1397 C C . GLN A 1 171 ? -10.586 -22.234 3.602 1 97.56 171 GLN A C 1
ATOM 1399 O O . GLN A 1 171 ? -10.922 -22.281 4.789 1 97.56 171 GLN A O 1
ATOM 1404 N N . ILE A 1 172 ? -9.883 -23.125 3.039 1 98.06 172 ILE A N 1
ATOM 1405 C CA . ILE A 1 172 ? -9.484 -24.328 3.752 1 98.06 172 ILE A CA 1
ATOM 1406 C C . ILE A 1 172 ? -8.109 -24.125 4.383 1 98.06 172 ILE A C 1
ATOM 1408 O O . ILE A 1 172 ? -7.18 -23.641 3.729 1 98.06 172 ILE A O 1
ATOM 1412 N N . GLY A 1 173 ? -7.984 -24.5 5.656 1 98.44 173 GLY A N 1
ATOM 1413 C CA . GLY A 1 173 ? -6.703 -24.453 6.34 1 98.44 173 GLY A CA 1
ATOM 1414 C C . GLY A 1 173 ? -6.383 -23.078 6.898 1 98.44 173 GLY A C 1
ATOM 1415 O O . GLY A 1 173 ? -5.289 -22.844 7.418 1 98.44 173 GLY A O 1
ATOM 1416 N N . ARG A 1 174 ? -7.293 -22.188 6.762 1 97.44 174 ARG A N 1
ATOM 1417 C CA . ARG A 1 174 ? -7.098 -20.797 7.156 1 97.44 174 ARG A CA 1
ATOM 1418 C C . ARG A 1 174 ? -6.746 -20.688 8.633 1 97.44 174 ARG A C 1
ATOM 1420 O O . ARG A 1 174 ? -5.781 -20 9 1 97.44 174 ARG A O 1
ATOM 1427 N N . GLU A 1 175 ? -7.496 -21.328 9.492 1 96.38 175 GLU A N 1
ATOM 1428 C CA . GLU A 1 175 ? -7.285 -21.266 10.938 1 96.38 175 GLU A CA 1
ATOM 1429 C C . GLU A 1 175 ? -5.953 -21.891 11.336 1 96.38 175 GLU A C 1
ATOM 1431 O O . GLU A 1 175 ? -5.246 -21.375 12.203 1 96.38 175 GLU A O 1
ATOM 1436 N N . ARG A 1 176 ? -5.668 -22.984 10.734 1 97.31 176 ARG A N 1
ATOM 1437 C CA . ARG A 1 176 ? -4.395 -23.656 11 1 97.31 176 ARG A CA 1
ATOM 1438 C C . ARG A 1 176 ? -3.223 -22.781 10.562 1 97.31 176 ARG A C 1
ATOM 1440 O O . ARG A 1 176 ? -2.197 -22.719 11.242 1 97.31 176 ARG A O 1
ATOM 1447 N N . LEU A 1 177 ? -3.33 -22.125 9.445 1 97.88 177 LEU A N 1
ATOM 1448 C CA . LEU A 1 177 ? -2.307 -21.188 9.008 1 97.88 177 LEU A CA 1
ATOM 1449 C C . LEU A 1 177 ? -2.143 -20.062 10.016 1 97.88 177 LEU A C 1
ATOM 1451 O O . LEU A 1 177 ? -1.02 -19.672 10.344 1 97.88 177 LEU A O 1
ATOM 1455 N N . ALA A 1 178 ? -3.266 -19.531 10.508 1 95.56 178 ALA A N 1
ATOM 1456 C CA . ALA A 1 178 ? -3.229 -18.469 11.516 1 95.56 178 ALA A CA 1
ATOM 1457 C C . ALA A 1 178 ? -2.453 -18.938 12.75 1 95.56 178 ALA A C 1
ATOM 1459 O O . ALA A 1 178 ? -1.641 -18.188 13.297 1 95.56 178 ALA A O 1
ATOM 1460 N N . ASP A 1 179 ? -2.689 -20.109 13.164 1 94.69 179 ASP A N 1
ATOM 1461 C CA . ASP A 1 179 ? -1.993 -20.672 14.32 1 94.69 179 ASP A CA 1
ATOM 1462 C C . ASP A 1 179 ? -0.485 -20.719 14.086 1 94.69 179 ASP A C 1
ATOM 1464 O O . ASP A 1 179 ? 0.295 -20.344 14.961 1 94.69 179 ASP A O 1
ATOM 1468 N N . LEU A 1 180 ? -0.153 -21.172 12.922 1 94.69 180 LEU A N 1
ATOM 1469 C CA . LEU A 1 180 ? 1.265 -21.266 12.586 1 94.69 180 LEU A CA 1
ATOM 1470 C C . LEU A 1 180 ? 1.909 -19.891 12.57 1 94.69 180 LEU A C 1
ATOM 1472 O O . LEU A 1 180 ? 2.984 -19.688 13.141 1 94.69 180 LEU A O 1
ATOM 1476 N N . LEU A 1 181 ? 1.244 -18.938 11.961 1 93.31 181 LEU A N 1
ATOM 1477 C CA . LEU A 1 181 ? 1.8 -17.594 11.82 1 93.31 181 LEU A CA 1
ATOM 1478 C C . LEU A 1 181 ? 1.843 -16.891 13.164 1 93.31 181 LEU A C 1
ATOM 1480 O O . LEU A 1 181 ? 2.658 -15.984 13.367 1 93.31 181 LEU A O 1
ATOM 1484 N N . GLY A 1 182 ? 0.975 -17.281 14.094 1 90.5 182 GLY A N 1
ATOM 1485 C CA . GLY A 1 182 ? 1.015 -16.75 15.445 1 90.5 182 GLY A CA 1
ATOM 1486 C C . GLY A 1 182 ? 2.143 -17.312 16.281 1 90.5 182 GLY A C 1
ATOM 1487 O O . GLY A 1 182 ? 2.604 -16.688 17.234 1 90.5 182 GLY A O 1
ATOM 1488 N N . LYS A 1 183 ? 2.553 -18.422 15.93 1 91.31 183 LYS A N 1
ATOM 1489 C CA . LYS A 1 183 ? 3.559 -19.156 16.703 1 91.31 183 LYS A CA 1
ATOM 1490 C C . LYS A 1 183 ? 4.969 -18.781 16.25 1 91.31 183 LYS A C 1
ATOM 1492 O O . LYS A 1 183 ? 5.879 -18.672 17.078 1 91.31 183 LYS A O 1
ATOM 1497 N N . TYR A 1 184 ? 5.164 -18.562 15.055 1 91.62 184 TYR A N 1
ATOM 1498 C CA . TYR A 1 184 ? 6.488 -18.328 14.484 1 91.62 184 TYR A CA 1
ATOM 1499 C C . TYR A 1 184 ? 6.695 -16.844 14.18 1 91.62 184 TYR A C 1
ATOM 1501 O O . TYR A 1 184 ? 6.254 -16.359 13.133 1 91.62 184 TYR A O 1
ATOM 1509 N N . GLU A 1 185 ? 7.488 -16.188 14.914 1 88.62 185 GLU A N 1
ATOM 1510 C CA . GLU A 1 185 ? 7.656 -14.734 14.844 1 88.62 185 GLU A CA 1
ATOM 1511 C C . GLU A 1 185 ? 8.617 -14.344 13.719 1 88.62 185 GLU A C 1
ATOM 1513 O O . GLU A 1 185 ? 8.75 -13.164 13.391 1 88.62 185 GLU A O 1
ATOM 1518 N N . GLN A 1 186 ? 9.18 -15.344 13.125 1 94.12 186 GLN A N 1
ATOM 1519 C CA . GLN A 1 186 ? 10.18 -15.031 12.102 1 94.12 186 GLN A CA 1
ATOM 1520 C C . GLN A 1 186 ? 9.516 -14.648 10.781 1 94.12 186 GLN A C 1
ATOM 1522 O O . GLN A 1 186 ? 10.18 -14.133 9.875 1 94.12 186 GLN A O 1
ATOM 1527 N N . VAL A 1 187 ? 8.227 -14.93 10.594 1 95.44 187 VAL A N 1
ATOM 1528 C CA . VAL A 1 187 ? 7.531 -14.562 9.367 1 95.44 187 VAL A CA 1
ATOM 1529 C C . VAL A 1 187 ? 7.297 -13.055 9.328 1 95.44 187 VAL A C 1
ATOM 1531 O O . VAL A 1 187 ? 6.609 -12.508 10.188 1 95.44 187 VAL A O 1
ATOM 1534 N N . LEU A 1 188 ? 7.844 -12.43 8.336 1 95.38 188 LEU A N 1
ATOM 1535 C CA . LEU A 1 188 ? 7.809 -10.977 8.227 1 95.38 188 LEU A CA 1
ATOM 1536 C C . LEU A 1 188 ? 6.449 -10.508 7.707 1 95.38 188 LEU A C 1
ATOM 1538 O O . LEU A 1 188 ? 5.922 -9.492 8.18 1 95.38 188 LEU A O 1
ATOM 1542 N N . ALA A 1 189 ? 5.926 -11.148 6.75 1 96.69 189 ALA A N 1
ATOM 1543 C CA . ALA A 1 189 ? 4.672 -10.781 6.09 1 96.69 189 ALA A CA 1
ATOM 1544 C C . ALA A 1 189 ? 4.137 -11.938 5.254 1 96.69 189 ALA A C 1
ATOM 1546 O O . ALA A 1 189 ? 4.879 -12.867 4.914 1 96.69 189 ALA A O 1
ATOM 1547 N N . LEU A 1 190 ? 2.895 -11.914 5.09 1 97.81 190 LEU A N 1
ATOM 1548 C CA . LEU A 1 190 ? 2.223 -12.758 4.109 1 97.81 190 LEU A CA 1
ATOM 1549 C C . LEU A 1 190 ? 1.828 -11.953 2.875 1 97.81 190 LEU A C 1
ATOM 1551 O O . LEU A 1 190 ? 0.922 -11.117 2.938 1 97.81 190 LEU A O 1
ATOM 1555 N N . ALA A 1 191 ? 2.533 -12.172 1.811 1 98.75 191 ALA A N 1
ATOM 1556 C CA . ALA A 1 191 ? 2.281 -11.453 0.565 1 98.75 191 ALA A CA 1
ATOM 1557 C C . ALA A 1 191 ? 1.445 -12.289 -0.395 1 98.75 191 ALA A C 1
ATOM 1559 O O . ALA A 1 191 ? 1.805 -13.43 -0.708 1 98.75 191 ALA A O 1
ATOM 1560 N N . CYS A 1 192 ? 0.345 -11.727 -0.898 1 98.88 192 CYS A N 1
ATOM 1561 C CA . CYS A 1 192 ? -0.637 -12.492 -1.655 1 98.88 192 CYS A CA 1
ATOM 1562 C C . CYS A 1 192 ? -0.901 -11.852 -3.014 1 98.88 192 CYS A C 1
ATOM 1564 O O . CYS A 1 192 ? -0.443 -10.742 -3.279 1 98.88 192 CYS A O 1
ATOM 1566 N N . GLY A 1 193 ? -1.547 -12.609 -3.902 1 98.62 193 GLY A N 1
ATOM 1567 C CA . GLY A 1 193 ? -2.111 -12.125 -5.152 1 98.62 193 GLY A CA 1
ATOM 1568 C C . GLY A 1 193 ? -3.623 -12.25 -5.211 1 98.62 193 GLY A C 1
ATOM 1569 O O . GLY A 1 193 ? -4.32 -11.836 -4.281 1 98.62 193 GLY A O 1
ATOM 1570 N N . HIS A 1 194 ? -4.191 -12.594 -6.238 1 98.38 194 HIS A N 1
ATOM 1571 C CA . HIS A 1 194 ? -5.578 -13.016 -6.418 1 98.38 194 HIS A CA 1
ATOM 1572 C C . HIS A 1 194 ? -6.504 -11.812 -6.574 1 98.38 194 HIS A C 1
ATOM 1574 O O . HIS A 1 194 ? -7.348 -11.789 -7.473 1 98.38 194 HIS A O 1
ATOM 1580 N N . VAL A 1 195 ? -6.297 -10.742 -5.867 1 97.06 195 VAL A N 1
ATOM 1581 C CA . VAL A 1 195 ? -7.234 -9.633 -5.75 1 97.06 195 VAL A CA 1
ATOM 1582 C C . VAL A 1 195 ? -6.941 -8.594 -6.828 1 97.06 195 VAL A C 1
ATOM 1584 O O . VAL A 1 195 ? -7.797 -7.766 -7.152 1 97.06 195 VAL A O 1
ATOM 1587 N N . HIS A 1 196 ? -5.82 -8.516 -7.406 1 97.69 196 HIS A N 1
ATOM 1588 C CA . HIS A 1 196 ? -5.363 -7.57 -8.422 1 97.69 196 HIS A CA 1
ATOM 1589 C C . HIS A 1 196 ? -5.332 -6.145 -7.879 1 97.69 196 HIS A C 1
ATOM 1591 O O . HIS A 1 196 ? -5.57 -5.188 -8.625 1 97.69 196 HIS A O 1
ATOM 1597 N N . ARG A 1 197 ? -5.258 -5.984 -6.605 1 97.25 197 ARG A N 1
ATOM 1598 C CA . ARG A 1 197 ? -5.176 -4.66 -5.996 1 97.25 197 ARG A CA 1
ATOM 1599 C C . ARG A 1 197 ? -4.176 -4.648 -4.844 1 97.25 197 ARG A C 1
ATOM 1601 O O . ARG A 1 197 ? -4.012 -5.648 -4.145 1 97.25 197 ARG A O 1
ATOM 1608 N N . VAL A 1 198 ? -3.627 -3.459 -4.68 1 97.5 198 VAL A N 1
ATOM 1609 C CA . VAL A 1 198 ? -2.771 -3.25 -3.52 1 97.5 198 VAL A CA 1
ATOM 1610 C C . VAL A 1 198 ? -3.631 -3.033 -2.275 1 97.5 198 VAL A C 1
ATOM 1612 O O . VAL A 1 198 ? -4.465 -2.127 -2.242 1 97.5 198 VAL A O 1
ATOM 1615 N N . SER A 1 199 ? -3.494 -3.842 -1.342 1 97.5 199 SER A N 1
ATOM 1616 C CA . SER A 1 199 ? -4.156 -3.682 -0.052 1 97.5 199 SER A CA 1
ATOM 1617 C C . SER A 1 199 ? -3.281 -4.188 1.088 1 97.5 199 SER A C 1
ATOM 1619 O O . SER A 1 199 ? -2.346 -4.961 0.863 1 97.5 199 SER A O 1
ATOM 1621 N N . THR A 1 200 ? -3.486 -3.662 2.232 1 97.62 200 THR A N 1
ATOM 1622 C CA . THR A 1 200 ? -2.803 -4.074 3.453 1 97.62 200 THR A CA 1
ATOM 1623 C C . THR A 1 200 ? -3.809 -4.379 4.559 1 97.62 200 THR A C 1
ATOM 1625 O O . THR A 1 200 ? -4.691 -3.568 4.844 1 97.62 200 THR A O 1
ATOM 1628 N N . THR A 1 201 ? -3.713 -5.551 5.133 1 95.12 201 THR A N 1
ATOM 1629 C CA . THR A 1 201 ? -4.578 -5.957 6.234 1 95.12 201 THR A CA 1
ATOM 1630 C C . THR A 1 201 ? -3.754 -6.523 7.387 1 95.12 201 THR A C 1
ATOM 1632 O O . THR A 1 201 ? -2.678 -7.082 7.172 1 95.12 201 THR A O 1
ATOM 1635 N N . LEU A 1 202 ? -4.207 -6.312 8.531 1 88.38 202 LEU A N 1
ATOM 1636 C CA . LEU A 1 202 ? -3.658 -7 9.695 1 88.38 202 LEU A CA 1
ATOM 1637 C C . LEU A 1 202 ? -4.484 -8.234 10.047 1 88.38 202 LEU A C 1
ATOM 1639 O O . LEU A 1 202 ? -5.711 -8.148 10.156 1 88.38 202 LEU A O 1
ATOM 1643 N N . TRP A 1 203 ? -3.842 -9.289 10.07 1 89.69 203 TRP A N 1
ATOM 1644 C CA . TRP A 1 203 ? -4.465 -10.578 10.359 1 89.69 203 TRP A CA 1
ATOM 1645 C C . TRP A 1 203 ? -3.693 -11.328 11.438 1 89.69 203 TRP A C 1
ATOM 1647 O O . TRP A 1 203 ? -2.594 -11.828 11.195 1 89.69 203 TRP A O 1
ATOM 1657 N N . ASN A 1 204 ? -4.273 -11.43 12.688 1 83.81 204 ASN A N 1
ATOM 1658 C CA . ASN A 1 204 ? -3.602 -12.07 13.82 1 83.81 204 ASN A CA 1
ATOM 1659 C C . ASN A 1 204 ? -2.191 -11.523 14.016 1 83.81 204 ASN A C 1
ATOM 1661 O O . ASN A 1 204 ? -1.232 -12.289 14.125 1 83.81 204 ASN A O 1
ATOM 1665 N N . LYS A 1 205 ? -2.029 -10.258 13.898 1 80.81 205 LYS A N 1
ATOM 1666 C CA . LYS A 1 205 ? -0.812 -9.5 14.164 1 80.81 205 LYS A CA 1
ATOM 1667 C C . LYS A 1 205 ? 0.197 -9.664 13.031 1 80.81 205 LYS A C 1
ATOM 1669 O O . LYS A 1 205 ? 1.355 -9.266 13.156 1 80.81 205 LYS A O 1
ATOM 1674 N N . ILE A 1 206 ? -0.265 -10.359 11.969 1 89.56 206 ILE A N 1
ATOM 1675 C CA . ILE A 1 206 ? 0.588 -10.484 10.797 1 89.56 206 ILE A CA 1
ATOM 1676 C C . ILE A 1 206 ? 0.075 -9.578 9.68 1 89.56 206 ILE A C 1
ATOM 1678 O O . ILE A 1 206 ? -1.134 -9.477 9.461 1 89.56 206 ILE A O 1
ATOM 1682 N N . ILE A 1 207 ? 1.046 -8.945 9.062 1 94.25 207 ILE A N 1
ATOM 1683 C CA . ILE A 1 207 ? 0.686 -8.102 7.934 1 94.25 207 ILE A CA 1
ATOM 1684 C C . ILE A 1 207 ? 0.407 -8.969 6.707 1 94.25 207 ILE A C 1
ATOM 1686 O O . ILE A 1 207 ? 1.189 -9.859 6.379 1 94.25 207 ILE A O 1
ATOM 1690 N N . VAL A 1 208 ? -0.734 -8.734 6.125 1 96.94 208 VAL A N 1
ATOM 1691 C CA . VAL A 1 208 ? -1.104 -9.375 4.867 1 96.94 208 VAL A CA 1
ATOM 1692 C C . VAL A 1 208 ? -1.178 -8.328 3.756 1 96.94 208 VAL A C 1
ATOM 1694 O O . VAL A 1 208 ? -1.862 -7.312 3.896 1 96.94 208 VAL A O 1
ATOM 1697 N N . LEU A 1 209 ? -0.421 -8.625 2.715 1 98.25 209 LEU A N 1
ATOM 1698 C CA . LEU A 1 209 ? -0.353 -7.715 1.572 1 98.25 209 LEU A CA 1
ATOM 1699 C C . LEU A 1 209 ? -0.905 -8.383 0.316 1 98.25 209 LEU A C 1
ATOM 1701 O O . LEU A 1 209 ? -0.692 -9.578 0.098 1 98.25 209 LEU A O 1
ATOM 1705 N N . THR A 1 210 ? -1.621 -7.609 -0.468 1 98.5 210 THR A N 1
ATOM 1706 C CA . THR A 1 210 ? -1.976 -8.094 -1.799 1 98.5 210 THR A CA 1
ATOM 1707 C C . THR A 1 210 ? -1.324 -7.227 -2.877 1 98.5 210 THR A C 1
ATOM 1709 O O . THR A 1 210 ? -1.144 -6.023 -2.689 1 98.5 210 THR A O 1
ATOM 1712 N N . ALA A 1 211 ? -0.995 -7.844 -3.934 1 98.5 211 ALA A N 1
ATOM 1713 C CA . ALA A 1 211 ? -0.356 -7.152 -5.051 1 98.5 211 ALA A CA 1
ATOM 1714 C C . ALA A 1 211 ? -1.356 -6.871 -6.168 1 98.5 211 ALA A C 1
ATOM 1716 O O . ALA A 1 211 ? -2.281 -7.656 -6.395 1 98.5 211 ALA A O 1
ATOM 1717 N N . ALA A 1 212 ? -1.13 -5.773 -6.871 1 98.19 212 ALA A N 1
ATOM 1718 C CA . ALA A 1 212 ? -1.882 -5.504 -8.094 1 98.19 212 ALA A CA 1
ATOM 1719 C C . ALA A 1 212 ? -1.371 -6.355 -9.25 1 98.19 212 ALA A C 1
ATOM 1721 O O . ALA A 1 212 ? -0.372 -7.066 -9.117 1 98.19 212 ALA A O 1
ATOM 1722 N N . SER A 1 213 ? -2.125 -6.336 -10.297 1 98.25 213 SER A N 1
ATOM 1723 C CA . SER A 1 213 ? -1.735 -6.996 -11.539 1 98.25 213 SER A CA 1
ATOM 1724 C C . SER A 1 213 ? -0.95 -6.059 -12.445 1 98.25 213 SER A C 1
ATOM 1726 O O . SER A 1 213 ? -1.142 -4.84 -12.406 1 98.25 213 SER A O 1
ATOM 1728 N N . PRO A 1 214 ? -0.046 -6.625 -13.227 1 97.75 214 PRO A N 1
ATOM 1729 C CA . PRO A 1 214 ? 0.607 -5.777 -14.227 1 97.75 214 PRO A CA 1
ATOM 1730 C C . PRO A 1 214 ? -0.323 -5.402 -15.375 1 97.75 214 PRO A C 1
ATOM 1732 O O . PRO A 1 214 ? 0.081 -4.68 -16.297 1 97.75 214 PRO A O 1
ATOM 1735 N N . SER A 1 215 ? -1.549 -5.863 -15.359 1 95.75 215 SER A N 1
ATOM 1736 C CA . SER A 1 215 ? -2.439 -5.645 -16.5 1 95.75 215 SER A CA 1
ATOM 1737 C C . SER A 1 215 ? -3.701 -4.898 -16.078 1 95.75 215 SER A C 1
ATOM 1739 O O . SER A 1 215 ? -3.725 -3.668 -16.062 1 95.75 215 SER A O 1
ATOM 1741 N N . HIS A 1 216 ? -4.668 -5.535 -15.539 1 96.31 216 HIS A N 1
ATOM 1742 C CA . HIS A 1 216 ? -5.938 -4.934 -15.148 1 96.31 216 HIS A CA 1
ATOM 1743 C C . HIS A 1 216 ? -6.207 -5.137 -13.664 1 96.31 216 HIS A C 1
ATOM 1745 O O . HIS A 1 216 ? -5.695 -6.082 -13.055 1 96.31 216 HIS A O 1
ATOM 1751 N N . GLN A 1 217 ? -7.023 -4.266 -13.133 1 98 217 GLN A N 1
ATOM 1752 C CA . GLN A 1 217 ? -7.258 -4.273 -11.695 1 98 217 GLN A CA 1
ATOM 1753 C C . GLN A 1 217 ? -8.734 -4.516 -11.375 1 98 217 GLN A C 1
ATOM 1755 O O . GLN A 1 217 ? -9.617 -4.023 -12.086 1 98 217 GLN A O 1
ATOM 1760 N N . VAL A 1 218 ? -8.977 -5.293 -10.367 1 97.62 218 VAL A N 1
ATOM 1761 C CA . VAL A 1 218 ? -10.344 -5.414 -9.875 1 97.62 218 VAL A CA 1
ATOM 1762 C C . VAL A 1 218 ? -10.836 -4.055 -9.391 1 97.62 218 VAL A C 1
ATOM 1764 O O . VAL A 1 218 ? -10.102 -3.32 -8.727 1 97.62 218 VAL A O 1
ATOM 1767 N N . ALA A 1 219 ? -12.07 -3.705 -9.773 1 97.12 219 ALA A N 1
ATOM 1768 C CA . ALA A 1 219 ? -12.625 -2.416 -9.375 1 97.12 219 ALA A CA 1
ATOM 1769 C C . ALA A 1 219 ? -12.734 -2.311 -7.859 1 97.12 219 ALA A C 1
ATOM 1771 O O . ALA A 1 219 ? -13.156 -3.26 -7.191 1 97.12 219 ALA A O 1
ATOM 1772 N N . LEU A 1 220 ? -12.297 -1.188 -7.273 1 97.25 220 LEU A N 1
ATOM 1773 C CA . LEU A 1 220 ? -12.461 -0.943 -5.844 1 97.25 220 LEU A CA 1
ATOM 1774 C C . LEU A 1 220 ? -13.891 -0.536 -5.523 1 97.25 220 LEU A C 1
ATOM 1776 O O . LEU A 1 220 ? -14.25 0.64 -5.633 1 97.25 220 LEU A O 1
ATOM 1780 N N . ASP A 1 221 ? -14.703 -1.458 -5.277 1 96.44 221 ASP A N 1
ATOM 1781 C CA . ASP A 1 221 ? -16.094 -1.271 -4.875 1 96.44 221 ASP A CA 1
ATOM 1782 C C . ASP A 1 221 ? -16.406 -2.049 -3.6 1 96.44 221 ASP A C 1
ATOM 1784 O O . ASP A 1 221 ? -16.531 -3.275 -3.629 1 96.44 221 ASP A O 1
ATOM 1788 N N . LEU A 1 222 ? -16.531 -1.318 -2.459 1 96.19 222 LEU A N 1
ATOM 1789 C CA . LEU A 1 222 ? -16.672 -1.941 -1.147 1 96.19 222 LEU A CA 1
ATOM 1790 C C . LEU A 1 222 ? -18.141 -2.109 -0.78 1 96.19 222 LEU A C 1
ATOM 1792 O O . LEU A 1 222 ? -18.453 -2.473 0.354 1 96.19 222 LEU A O 1
ATOM 1796 N N . ARG A 1 223 ? -19.078 -1.886 -1.72 1 95.19 223 ARG A N 1
ATOM 1797 C CA . ARG A 1 223 ? -20.5 -2.129 -1.482 1 95.19 223 ARG A CA 1
ATOM 1798 C C . ARG A 1 223 ? -20.797 -3.623 -1.485 1 95.19 223 ARG A C 1
ATOM 1800 O O . ARG A 1 223 ? -20.188 -4.387 -2.229 1 95.19 223 ARG A O 1
ATOM 1807 N N . LYS A 1 224 ? -21.688 -4.281 -0.576 1 87.94 224 LYS A N 1
ATOM 1808 C CA . LYS A 1 224 ? -22.016 -5.691 -0.42 1 87.94 224 LYS A CA 1
ATOM 1809 C C . LYS A 1 224 ? -22.469 -6.301 -1.746 1 87.94 224 LYS A C 1
ATOM 1811 O O . LYS A 1 224 ? -22.094 -7.426 -2.076 1 87.94 224 LYS A O 1
ATOM 1816 N N . ASP A 1 225 ? -23 -5.688 -2.773 1 87.38 225 ASP A N 1
ATOM 1817 C CA . ASP A 1 225 ? -23.547 -6.242 -4.008 1 87.38 225 ASP A CA 1
ATOM 1818 C C . ASP A 1 225 ? -22.906 -5.586 -5.23 1 87.38 225 ASP A C 1
ATOM 1820 O O . ASP A 1 225 ? -23.531 -5.5 -6.289 1 87.38 225 ASP A O 1
ATOM 1824 N N . ALA A 1 226 ? -21.719 -5.305 -4.906 1 91.94 226 ALA A N 1
ATOM 1825 C CA . ALA A 1 226 ? -21.031 -4.684 -6.039 1 91.94 226 ALA A CA 1
ATOM 1826 C C . ALA A 1 226 ? -20.812 -5.691 -7.164 1 91.94 226 ALA A C 1
ATOM 1828 O O . ALA A 1 226 ? -20.547 -6.867 -6.91 1 91.94 226 ALA A O 1
ATOM 1829 N N . LYS A 1 227 ? -20.891 -5.246 -8.391 1 92.69 227 LYS A N 1
ATOM 1830 C CA . LYS A 1 227 ? -20.672 -6.086 -9.57 1 92.69 227 LYS A CA 1
ATOM 1831 C C . LYS A 1 227 ? -19.203 -6.473 -9.688 1 92.69 227 LYS A C 1
ATOM 1833 O O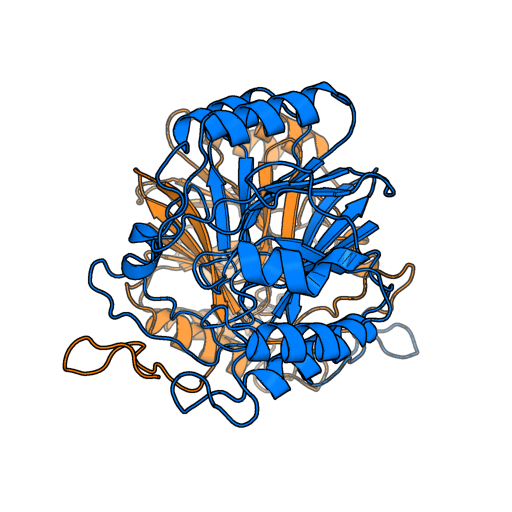 . LYS A 1 227 ? -18.312 -5.738 -9.234 1 92.69 227 LYS A O 1
ATOM 1838 N N . ALA A 1 228 ? -18.984 -7.621 -10.281 1 95.06 228 ALA A N 1
ATOM 1839 C CA . ALA A 1 228 ? -17.625 -8.055 -10.602 1 95.06 228 ALA A CA 1
ATOM 1840 C C . ALA A 1 228 ? -17.094 -7.332 -11.836 1 95.06 228 ALA A C 1
ATOM 1842 O O . ALA A 1 228 ? -17.453 -7.668 -12.961 1 95.06 228 ALA A O 1
ATOM 1843 N N . GLU A 1 229 ? -16.297 -6.355 -11.617 1 96.38 229 GLU A N 1
ATOM 1844 C CA . GLU A 1 229 ? -15.797 -5.516 -12.703 1 96.38 229 GLU A CA 1
ATOM 1845 C C . GLU A 1 229 ? -14.297 -5.266 -12.562 1 96.38 229 GLU A C 1
ATOM 1847 O O . GLU A 1 229 ? -13.727 -5.473 -11.492 1 96.38 229 GLU A O 1
ATOM 1852 N N . PHE A 1 230 ? -13.656 -4.953 -13.617 1 96.25 230 PHE A N 1
ATOM 1853 C CA . PHE A 1 230 ? -12.258 -4.551 -13.594 1 96.25 230 PHE A CA 1
ATOM 1854 C C . PHE A 1 230 ? -12.078 -3.174 -14.227 1 96.25 230 PHE A C 1
ATOM 1856 O O . PHE A 1 230 ? -12.953 -2.695 -14.945 1 96.25 230 PHE A O 1
ATOM 1863 N N . VAL A 1 231 ? -11.008 -2.523 -13.883 1 96.94 231 VAL A N 1
ATOM 1864 C CA . VAL A 1 231 ? -10.664 -1.176 -14.328 1 96.94 231 VAL A CA 1
ATOM 1865 C C . VAL A 1 231 ? -9.195 -1.12 -14.727 1 96.94 231 VAL A C 1
ATOM 1867 O O . VAL A 1 231 ? -8.375 -1.899 -14.227 1 96.94 231 VAL A O 1
ATOM 1870 N N . MET A 1 232 ? -8.898 -0.238 -15.664 1 96.62 232 MET A N 1
ATOM 1871 C CA . MET A 1 232 ? -7.516 -0.088 -16.109 1 96.62 232 MET A CA 1
ATOM 1872 C C . MET A 1 232 ? -6.77 0.926 -15.25 1 96.62 232 MET A C 1
ATOM 1874 O O . MET A 1 232 ? -6.129 1.838 -15.773 1 96.62 232 MET A O 1
ATOM 1878 N N . GLU A 1 233 ? -6.855 0.775 -13.938 1 97.25 233 GLU A N 1
ATOM 1879 C CA . GLU A 1 233 ? -6.02 1.528 -13 1 97.25 233 GLU A CA 1
ATOM 1880 C C . GLU A 1 233 ? -4.543 1.212 -13.203 1 97.25 233 GLU A C 1
ATOM 1882 O O . GLU A 1 233 ? -4.195 0.234 -13.875 1 97.25 233 GLU A O 1
ATOM 1887 N N . PRO A 1 234 ? -3.664 2.031 -12.641 1 96.56 234 PRO A N 1
ATOM 1888 C CA . PRO A 1 234 ? -2.236 1.854 -12.914 1 96.56 234 PRO A CA 1
ATOM 1889 C C . PRO A 1 234 ? -1.728 0.469 -12.523 1 96.56 234 PRO A C 1
ATOM 1891 O O . PRO A 1 234 ? -1.892 0.047 -11.375 1 96.56 234 PRO A O 1
ATOM 1894 N N . PRO A 1 235 ? -1.152 -0.233 -13.5 1 98.06 235 PRO A N 1
ATOM 1895 C CA . PRO A 1 235 ? -0.49 -1.489 -13.141 1 98.06 235 PRO A CA 1
ATOM 1896 C C . PRO A 1 235 ? 0.758 -1.275 -12.289 1 98.06 235 PRO A C 1
ATOM 1898 O O . PRO A 1 235 ? 1.401 -0.226 -12.383 1 98.06 235 PRO A O 1
ATOM 1901 N N . SER A 1 236 ? 1.077 -2.262 -11.484 1 98.5 236 SER A N 1
ATOM 1902 C CA . SER A 1 236 ? 2.229 -2.107 -10.602 1 98.5 236 SER A CA 1
ATOM 1903 C C . SER A 1 236 ? 2.76 -3.463 -10.141 1 98.5 236 SER A C 1
ATOM 1905 O O . SER A 1 236 ? 2.133 -4.496 -10.383 1 98.5 236 SER A O 1
ATOM 1907 N N . VAL A 1 237 ? 3.932 -3.457 -9.609 1 98.81 237 VAL A N 1
ATOM 1908 C CA . VAL A 1 237 ? 4.523 -4.574 -8.883 1 98.81 237 VAL A CA 1
ATOM 1909 C C . VAL A 1 237 ? 4.844 -4.148 -7.453 1 98.81 237 VAL A C 1
ATOM 1911 O O . VAL A 1 237 ? 4.898 -2.953 -7.152 1 98.81 237 VAL A O 1
ATOM 1914 N N . GLN A 1 238 ? 4.922 -5.094 -6.59 1 98.69 238 GLN A N 1
ATOM 1915 C CA . GLN A 1 238 ? 5.328 -4.797 -5.219 1 98.69 238 GLN A CA 1
ATOM 1916 C C . GLN A 1 238 ? 6.82 -5.047 -5.023 1 98.69 238 GLN A C 1
ATOM 1918 O O . GLN A 1 238 ? 7.344 -6.082 -5.449 1 98.69 238 GLN A O 1
ATOM 1923 N N . LEU A 1 239 ? 7.496 -4.066 -4.488 1 98.62 239 LEU A N 1
ATOM 1924 C CA . LEU A 1 239 ? 8.898 -4.195 -4.105 1 98.62 239 LEU A CA 1
ATOM 1925 C C . LEU A 1 239 ? 9.031 -4.445 -2.609 1 98.62 239 LEU A C 1
ATOM 1927 O O . LEU A 1 239 ? 8.789 -3.545 -1.801 1 98.62 239 LEU A O 1
ATOM 1931 N N . HIS A 1 240 ? 9.375 -5.645 -2.244 1 98.62 240 HIS A N 1
ATOM 1932 C CA . HIS A 1 240 ? 9.68 -5.961 -0.854 1 98.62 240 HIS A CA 1
ATOM 1933 C C . HIS A 1 240 ? 11.156 -5.734 -0.55 1 98.62 240 HIS A C 1
ATOM 1935 O O . HIS A 1 240 ? 12.008 -6.52 -0.972 1 98.62 240 HIS A O 1
ATOM 1941 N N . TYR A 1 241 ? 11.422 -4.656 0.137 1 98 241 TYR A N 1
ATOM 1942 C CA . TYR A 1 241 ? 12.766 -4.203 0.468 1 98 241 TYR A CA 1
ATOM 1943 C C . TYR A 1 241 ? 13.125 -4.562 1.904 1 98 241 TYR A C 1
ATOM 1945 O O . TYR A 1 241 ? 12.484 -4.098 2.848 1 98 241 TYR A O 1
ATOM 1953 N N . TRP A 1 242 ? 14.172 -5.383 2.08 1 97.19 242 TRP A N 1
ATOM 1954 C CA . TRP A 1 242 ? 14.562 -5.82 3.414 1 97.19 242 TRP A CA 1
ATOM 1955 C C . TRP A 1 242 ? 16 -5.406 3.721 1 97.19 242 TRP A C 1
ATOM 1957 O O . TRP A 1 242 ? 16.891 -5.582 2.889 1 97.19 242 TRP A O 1
ATOM 1967 N N . THR A 1 243 ? 16.172 -4.852 4.797 1 94.44 243 THR A N 1
ATOM 1968 C CA . THR A 1 243 ? 17.5 -4.625 5.379 1 94.44 243 THR A CA 1
ATOM 1969 C C . THR A 1 243 ? 17.531 -5.102 6.828 1 94.44 243 THR A C 1
ATOM 1971 O O . THR A 1 243 ? 16.5 -5.145 7.504 1 94.44 243 THR A O 1
ATOM 1974 N N . GLU A 1 244 ? 18.641 -5.461 7.273 1 92.75 244 GLU A N 1
ATOM 1975 C CA . GLU A 1 244 ? 18.797 -5.883 8.664 1 92.75 244 GLU A CA 1
ATOM 1976 C C . GLU A 1 244 ? 18.391 -4.77 9.625 1 92.75 244 GLU A C 1
ATOM 1978 O O . GLU A 1 244 ? 17.812 -5.031 10.68 1 92.75 244 GLU A O 1
ATOM 1983 N N . GLU A 1 245 ? 18.672 -3.586 9.312 1 87.94 245 GLU A N 1
ATOM 1984 C CA . GLU A 1 245 ? 18.438 -2.438 10.18 1 87.94 245 GLU A CA 1
ATOM 1985 C C . GLU A 1 245 ? 16.969 -2.082 10.258 1 87.94 245 GLU A C 1
ATOM 1987 O O . GLU A 1 245 ? 16.422 -1.843 11.336 1 87.94 245 GLU A O 1
ATOM 1992 N N . GLN A 1 246 ? 16.281 -2.145 9.211 1 88.44 246 GLN A N 1
ATOM 1993 C CA . GLN A 1 246 ? 14.945 -1.565 9.164 1 88.44 246 GLN A CA 1
ATOM 1994 C C . GLN A 1 246 ? 13.875 -2.652 9.102 1 88.44 246 GLN A C 1
ATOM 1996 O O . GLN A 1 246 ? 12.703 -2.398 9.391 1 88.44 246 GLN A O 1
ATOM 2001 N N . GLY A 1 247 ? 14.344 -3.85 8.719 1 94.12 247 GLY A N 1
ATOM 2002 C CA . GLY A 1 247 ? 13.352 -4.883 8.469 1 94.12 247 GLY A CA 1
ATOM 2003 C C . GLY A 1 247 ? 12.711 -4.781 7.098 1 94.12 247 GLY A C 1
ATOM 2004 O O . GLY A 1 247 ? 13.383 -4.449 6.117 1 94.12 247 GLY A O 1
ATOM 2005 N N . LEU A 1 248 ? 11.469 -5.094 7 1 96.56 248 LEU A N 1
ATOM 2006 C CA . LEU A 1 248 ? 10.789 -5.168 5.711 1 96.56 248 LEU A CA 1
ATOM 2007 C C . LEU A 1 248 ? 10.023 -3.881 5.422 1 96.56 248 LEU A C 1
ATOM 2009 O O . LEU A 1 248 ? 9.305 -3.375 6.285 1 96.56 248 LEU A O 1
ATOM 2013 N N . THR A 1 249 ? 10.227 -3.322 4.328 1 97.62 249 THR A N 1
ATOM 2014 C CA . THR A 1 249 ? 9.422 -2.244 3.764 1 97.62 249 THR A CA 1
ATOM 2015 C C . THR A 1 249 ? 8.93 -2.613 2.367 1 97.62 249 THR A C 1
ATOM 2017 O O . THR A 1 249 ? 9.711 -3.033 1.516 1 97.62 249 THR A O 1
ATOM 2020 N N . THR A 1 250 ? 7.656 -2.496 2.158 1 98.44 250 THR A N 1
ATOM 2021 C CA . THR A 1 250 ? 7.09 -2.785 0.844 1 98.44 250 THR A CA 1
ATOM 2022 C C . THR A 1 250 ? 6.664 -1.496 0.146 1 98.44 250 THR A C 1
ATOM 2024 O O . THR A 1 250 ? 5.988 -0.655 0.743 1 98.44 250 THR A O 1
ATOM 2027 N N . HIS A 1 251 ? 7.113 -1.356 -1.081 1 98.12 251 HIS A N 1
ATOM 2028 C CA . HIS A 1 251 ? 6.73 -0.235 -1.932 1 98.12 251 HIS A CA 1
ATOM 2029 C C . HIS A 1 251 ? 5.914 -0.705 -3.129 1 98.12 251 HIS A C 1
ATOM 2031 O O . HIS A 1 251 ? 6.082 -1.833 -3.598 1 98.12 251 HIS A O 1
ATOM 2037 N N . THR A 1 252 ? 5.02 0.143 -3.559 1 98.06 252 THR A N 1
ATOM 2038 C CA . THR A 1 252 ? 4.352 -0.064 -4.836 1 98.06 252 THR A CA 1
ATOM 2039 C C . THR A 1 252 ? 5.117 0.624 -5.965 1 98.06 252 THR A C 1
ATOM 2041 O O . THR A 1 252 ? 5.41 1.818 -5.887 1 98.06 252 THR A O 1
ATOM 2044 N N . SER A 1 253 ? 5.484 -0.137 -6.941 1 98.19 253 SER A N 1
ATOM 2045 C CA . SER A 1 253 ? 6.191 0.386 -8.109 1 98.19 253 SER A CA 1
ATOM 2046 C C . SER A 1 253 ? 5.312 0.361 -9.352 1 98.19 253 SER A C 1
ATOM 2048 O O . SER A 1 253 ? 4.973 -0.711 -9.852 1 98.19 253 SER A O 1
ATOM 2050 N N . TYR A 1 254 ? 4.98 1.503 -9.844 1 98.25 254 TYR A N 1
ATOM 2051 C CA . TYR A 1 254 ? 4.031 1.621 -10.945 1 98.25 254 TYR A CA 1
ATOM 2052 C C . TYR A 1 254 ? 4.711 1.369 -12.281 1 98.25 254 TYR A C 1
ATOM 2054 O O . TYR A 1 254 ? 5.789 1.9 -12.547 1 98.25 254 TYR A O 1
ATOM 2062 N N . ILE A 1 255 ? 4.055 0.586 -13.078 1 98.31 255 ILE A N 1
ATOM 2063 C CA . ILE A 1 255 ? 4.551 0.279 -14.414 1 98.31 255 ILE A CA 1
ATOM 2064 C C . ILE A 1 255 ? 4.055 1.331 -15.406 1 98.31 255 ILE A C 1
ATOM 2066 O O . ILE A 1 255 ? 2.846 1.539 -15.547 1 98.31 255 ILE A O 1
ATOM 2070 N N . GLY A 1 256 ? 4.965 1.973 -16.109 1 95.44 256 GLY A N 1
ATOM 2071 C CA . GLY A 1 256 ? 4.598 2.961 -17.109 1 95.44 256 GLY A CA 1
ATOM 2072 C C . GLY A 1 256 ? 5.578 4.117 -17.188 1 95.44 256 GLY A C 1
ATOM 2073 O O . GLY A 1 256 ? 6.562 4.156 -16.453 1 95.44 256 GLY A O 1
ATOM 2074 N N . LYS A 1 257 ? 5.352 4.965 -18.094 1 94.31 257 LYS A N 1
ATOM 2075 C CA . LYS A 1 257 ? 6.125 6.195 -18.234 1 94.31 257 LYS A CA 1
ATOM 2076 C C . LYS A 1 257 ? 5.402 7.375 -17.578 1 94.31 257 LYS A C 1
ATOM 2078 O O . LYS A 1 257 ? 4.25 7.664 -17.906 1 94.31 257 LYS A O 1
ATOM 2083 N N . PHE A 1 258 ? 6.027 7.973 -16.688 1 95.94 258 PHE A N 1
ATOM 2084 C CA . PHE A 1 258 ? 5.477 9.117 -15.977 1 95.94 258 PHE A CA 1
ATOM 2085 C C . PHE A 1 258 ? 6.379 10.336 -16.125 1 95.94 258 PHE A C 1
ATOM 2087 O O . PHE A 1 258 ? 7.598 10.195 -16.25 1 95.94 258 PHE A O 1
ATOM 2094 N N . GLU A 1 259 ? 5.727 11.516 -16.156 1 96 259 GLU A N 1
ATOM 2095 C CA . GLU A 1 259 ? 6.527 12.734 -16.219 1 96 259 GLU A CA 1
ATOM 2096 C C . GLU A 1 259 ? 7.52 12.812 -15.062 1 96 259 GLU A C 1
ATOM 2098 O O . GLU A 1 259 ? 7.172 12.5 -13.922 1 96 259 GLU A O 1
ATOM 2103 N N . GLY A 1 260 ? 8.758 13.32 -15.375 1 93.94 260 GLY A N 1
ATOM 2104 C CA . GLY A 1 260 ? 9.852 13.352 -14.414 1 93.94 260 GLY A CA 1
ATOM 2105 C C . GLY A 1 260 ? 10.898 12.289 -14.664 1 93.94 260 GLY A C 1
ATOM 2106 O O . GLY A 1 260 ? 10.898 11.641 -15.711 1 93.94 260 GLY A O 1
ATOM 2107 N N . PRO A 1 261 ? 11.719 12.117 -13.781 1 94.88 261 PRO A N 1
ATOM 2108 C CA . PRO A 1 261 ? 11.906 12.812 -12.508 1 94.88 261 PRO A CA 1
ATOM 2109 C C . PRO A 1 261 ? 12.359 14.258 -12.688 1 94.88 261 PRO A C 1
ATOM 2111 O O . PRO A 1 261 ? 13.125 14.562 -13.602 1 94.88 261 PRO A O 1
ATOM 2114 N N . TYR A 1 262 ? 11.844 15.133 -11.836 1 95.25 262 TYR A N 1
ATOM 2115 C CA . TYR A 1 262 ? 12.242 16.531 -11.711 1 95.25 262 TYR A CA 1
ATOM 2116 C C . TYR A 1 262 ? 12.953 16.766 -10.383 1 95.25 262 TYR A C 1
ATOM 2118 O O . TYR A 1 262 ? 12.625 16.156 -9.375 1 95.25 262 TYR A O 1
ATOM 2126 N N . PRO A 1 263 ? 13.93 17.625 -10.367 1 93.5 263 PRO A N 1
ATOM 2127 C CA . PRO A 1 263 ? 14.656 17.906 -9.117 1 93.5 263 PRO A CA 1
ATOM 2128 C C . PRO A 1 263 ? 13.867 18.766 -8.148 1 93.5 263 PRO A C 1
ATOM 2130 O O . PRO A 1 263 ? 13.148 19.672 -8.578 1 93.5 263 PRO A O 1
ATOM 2133 N N . PHE A 1 264 ? 13.961 18.5 -6.871 1 91.5 264 PHE A N 1
ATOM 2134 C CA . PHE A 1 264 ? 13.438 19.422 -5.867 1 91.5 264 PHE A CA 1
ATOM 2135 C C . PHE A 1 264 ? 14.328 20.641 -5.727 1 91.5 264 PHE A C 1
ATOM 2137 O O . PHE A 1 264 ? 13.852 21.734 -5.383 1 91.5 264 PHE A O 1
ATOM 2144 N N . TYR A 1 265 ? 15.594 20.453 -5.984 1 90.56 265 TYR A N 1
ATOM 2145 C CA . TYR A 1 265 ? 16.609 21.484 -5.77 1 90.56 265 TYR A CA 1
ATOM 2146 C C . TYR A 1 265 ? 17.359 21.781 -7.059 1 90.56 265 TYR A C 1
ATOM 2148 O O . TYR A 1 265 ? 17.578 20.891 -7.879 1 90.56 265 TYR A O 1
ATOM 2156 N N . ASN A 1 266 ? 17.719 23.062 -7.152 1 88.88 266 ASN A N 1
ATOM 2157 C CA . ASN A 1 266 ? 18.5 23.438 -8.328 1 88.88 266 ASN A CA 1
ATOM 2158 C C . ASN A 1 266 ? 19.969 23.078 -8.141 1 88.88 266 ASN A C 1
ATOM 2160 O O . ASN A 1 266 ? 20.344 22.438 -7.16 1 88.88 266 ASN A O 1
ATOM 2164 N N . GLU A 1 267 ? 20.719 23.453 -9.094 1 87.44 267 GLU A N 1
ATOM 2165 C CA . GLU A 1 267 ? 22.125 23.078 -9.117 1 87.44 267 GLU A CA 1
ATOM 2166 C C . GLU A 1 267 ? 22.875 23.719 -7.949 1 87.44 267 GLU A C 1
ATOM 2168 O O . GLU A 1 267 ? 23.938 23.234 -7.555 1 87.44 267 GLU A O 1
ATOM 2173 N N . LYS A 1 268 ? 22.266 24.812 -7.367 1 89.94 268 LYS A N 1
ATOM 2174 C CA . LYS A 1 268 ? 22.906 25.531 -6.258 1 89.94 268 LYS A CA 1
ATOM 2175 C C . LYS A 1 268 ? 22.422 24.984 -4.914 1 89.94 268 LYS A C 1
ATOM 2177 O O . LYS A 1 268 ? 22.828 25.484 -3.861 1 89.94 268 LYS A O 1
ATOM 2182 N N . GLY A 1 269 ? 21.562 23.969 -5.004 1 84.81 269 GLY A N 1
ATOM 2183 C CA . GLY A 1 269 ? 21.078 23.359 -3.771 1 84.81 269 GLY A CA 1
ATOM 2184 C C . GLY A 1 269 ? 19.891 24.109 -3.176 1 84.81 269 GLY A C 1
ATOM 2185 O O . GLY A 1 269 ? 19.516 23.875 -2.023 1 84.81 269 GLY A O 1
ATOM 2186 N N . GLU A 1 270 ? 19.406 24.984 -3.945 1 85.12 270 GLU A N 1
ATOM 2187 C CA . GLU A 1 270 ? 18.234 25.734 -3.482 1 85.12 270 GLU A CA 1
ATOM 2188 C C . GLU A 1 270 ? 16.938 25.078 -3.951 1 85.12 270 GLU A C 1
ATOM 2190 O O . GLU A 1 270 ? 16.859 24.562 -5.074 1 85.12 270 GLU A O 1
ATOM 2195 N N . LEU A 1 271 ? 16.016 25.094 -3.064 1 84.31 271 LEU A N 1
ATOM 2196 C CA . LEU A 1 271 ? 14.711 24.562 -3.426 1 84.31 271 LEU A CA 1
ATOM 2197 C C . LEU A 1 271 ? 14.156 25.281 -4.648 1 84.31 271 LEU A C 1
ATOM 2199 O O . LEU A 1 271 ? 14.242 26.516 -4.746 1 84.31 271 LEU A O 1
ATOM 2203 N N . ILE A 1 272 ? 13.695 24.484 -5.617 1 83.44 272 ILE A N 1
ATOM 2204 C CA . ILE A 1 272 ? 13.07 25.062 -6.805 1 83.44 272 ILE A CA 1
ATOM 2205 C C . ILE A 1 272 ? 11.648 25.516 -6.469 1 83.44 272 ILE A C 1
ATOM 2207 O O . ILE A 1 272 ? 10.805 24.688 -6.102 1 83.44 272 ILE A O 1
ATOM 2211 N N . ASP A 1 273 ? 11.344 26.734 -6.281 1 78.94 273 ASP A N 1
ATOM 2212 C CA . ASP A 1 273 ? 10.023 27.234 -5.918 1 78.94 273 ASP A CA 1
ATOM 2213 C C . ASP A 1 273 ? 9.617 28.422 -6.793 1 78.94 273 ASP A C 1
ATOM 2215 O O . ASP A 1 273 ? 10.461 29.234 -7.176 1 78.94 273 ASP A O 1
ATOM 2219 N N . MET B 1 1 ? -16.797 1.297 8.445 1 97.44 1 MET B N 1
ATOM 2220 C CA . MET B 1 1 ? -16.266 2.658 8.531 1 97.44 1 MET B CA 1
ATOM 2221 C C . MET B 1 1 ? -15.125 2.865 7.539 1 97.44 1 MET B C 1
ATOM 2223 O O . MET B 1 1 ? -14.258 2.004 7.402 1 97.44 1 MET B O 1
ATOM 2227 N N . ILE B 1 2 ? -15.195 3.939 6.812 1 98.19 2 ILE B N 1
ATOM 2228 C CA . ILE B 1 2 ? -14.141 4.273 5.867 1 98.19 2 ILE B CA 1
ATOM 2229 C C . ILE B 1 2 ? -13.547 5.637 6.219 1 98.19 2 ILE B C 1
ATOM 2231 O O . ILE B 1 2 ? -14.25 6.648 6.207 1 98.19 2 ILE B O 1
ATOM 2235 N N . VAL B 1 3 ? -12.281 5.645 6.551 1 98.81 3 VAL B N 1
ATOM 2236 C CA . VAL B 1 3 ? -11.508 6.863 6.762 1 98.81 3 VAL B CA 1
ATOM 2237 C C . VAL B 1 3 ? -10.594 7.105 5.562 1 98.81 3 VAL B C 1
ATOM 2239 O O . VAL B 1 3 ? -9.766 6.258 5.227 1 98.81 3 VAL B O 1
ATOM 2242 N N . VAL B 1 4 ? -10.734 8.234 4.918 1 98.94 4 VAL B N 1
ATOM 2243 C CA . VAL B 1 4 ? -9.828 8.578 3.824 1 98.94 4 VAL B CA 1
ATOM 2244 C C . VAL B 1 4 ? -8.68 9.438 4.348 1 98.94 4 VAL B C 1
ATOM 2246 O O . VAL B 1 4 ? -8.906 10.453 5.012 1 98.94 4 VAL B O 1
ATOM 2249 N N . GLN B 1 5 ? -7.504 9.023 4.125 1 98.94 5 GLN B N 1
ATOM 2250 C CA . GLN B 1 5 ? -6.312 9.805 4.438 1 98.94 5 GLN B CA 1
ATOM 2251 C C . GLN B 1 5 ? -5.785 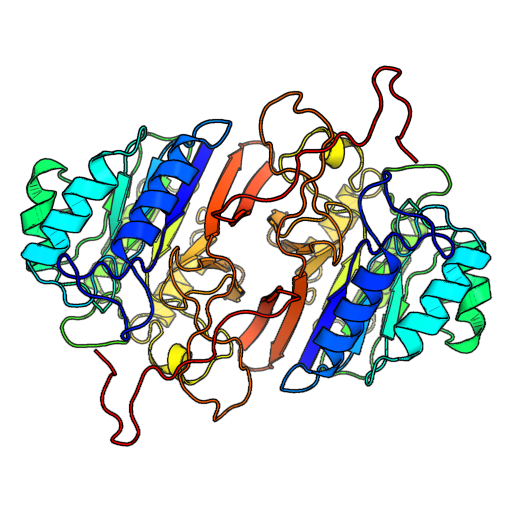10.516 3.195 1 98.94 5 GLN B C 1
ATOM 2253 O O . GLN B 1 5 ? -5.527 9.883 2.17 1 98.94 5 GLN B O 1
ATOM 2258 N N . VAL B 1 6 ? -5.695 11.781 3.299 1 98.94 6 VAL B N 1
ATOM 2259 C CA . VAL B 1 6 ? -5.02 12.602 2.305 1 98.94 6 VAL B CA 1
ATOM 2260 C C . VAL B 1 6 ? -3.775 13.242 2.922 1 98.94 6 VAL B C 1
ATOM 2262 O O . VAL B 1 6 ? -3.822 13.734 4.051 1 98.94 6 VAL B O 1
ATOM 2265 N N . SER B 1 7 ? -2.676 13.18 2.209 1 98.81 7 SER B N 1
ATOM 2266 C CA . SER B 1 7 ? -1.469 13.766 2.789 1 98.81 7 SER B CA 1
ATOM 2267 C C . SER B 1 7 ? -0.703 14.594 1.764 1 98.81 7 SER B C 1
ATOM 2269 O O . SER B 1 7 ? -0.781 14.328 0.562 1 98.81 7 SER B O 1
ATOM 2271 N N . ASP B 1 8 ? -0.027 15.594 2.227 1 98.56 8 ASP B N 1
ATOM 2272 C CA . ASP B 1 8 ? 0.994 16.328 1.483 1 98.56 8 ASP B CA 1
ATOM 2273 C C . ASP B 1 8 ? 0.401 16.984 0.239 1 98.56 8 ASP B C 1
ATOM 2275 O O . ASP B 1 8 ? 0.92 16.812 -0.866 1 98.56 8 ASP B O 1
ATOM 2279 N N . THR B 1 9 ? -0.614 17.75 0.478 1 98.06 9 THR B N 1
ATOM 2280 C CA . THR B 1 9 ? -1.243 18.469 -0.626 1 98.06 9 THR B CA 1
ATOM 2281 C C . THR B 1 9 ? -0.37 19.641 -1.084 1 98.06 9 THR B C 1
ATOM 2283 O O . THR B 1 9 ? -0.406 20.016 -2.254 1 98.06 9 THR B O 1
ATOM 2286 N N . HIS B 1 10 ? 0.337 20.344 -0.214 1 97.25 10 HIS B N 1
ATOM 2287 C CA . HIS B 1 10 ? 1.295 21.406 -0.494 1 97.25 10 HIS B CA 1
ATOM 2288 C C . HIS B 1 10 ? 0.644 22.547 -1.276 1 97.25 10 HIS B C 1
ATOM 2290 O O . HIS B 1 10 ? 1.229 23.062 -2.23 1 97.25 10 HIS B O 1
ATOM 2296 N N . ILE B 1 11 ? -0.488 22.891 -0.882 1 96.25 11 ILE B N 1
ATOM 2297 C CA . ILE B 1 11 ? -1.201 23.953 -1.57 1 96.25 11 ILE B CA 1
ATOM 2298 C C . ILE B 1 11 ? -0.351 25.219 -1.573 1 96.25 11 ILE B C 1
ATOM 2300 O O . ILE B 1 11 ? 0.283 25.562 -0.568 1 96.25 11 ILE B O 1
ATOM 2304 N N . LYS B 1 12 ? -0.316 25.875 -2.699 1 94.19 12 LYS B N 1
ATOM 2305 C CA . LYS B 1 12 ? 0.355 27.156 -2.881 1 94.19 12 LYS B CA 1
ATOM 2306 C C . LYS B 1 12 ? -0.649 28.266 -3.195 1 94.19 12 LYS B C 1
ATOM 2308 O O . LYS B 1 12 ? -1.81 27.984 -3.504 1 94.19 12 LYS B O 1
ATOM 2313 N N . SER B 1 13 ? -0.081 29.453 -3.082 1 89 13 SER B N 1
ATOM 2314 C CA . SER B 1 13 ? -0.943 30.578 -3.422 1 89 13 SER B CA 1
ATOM 2315 C C . SER B 1 13 ? -1.507 30.438 -4.832 1 89 13 SER B C 1
ATOM 2317 O O . SER B 1 13 ? -0.893 29.797 -5.691 1 89 13 SER B O 1
ATOM 2319 N N . LYS B 1 14 ? -2.645 31.047 -5.039 1 83.81 14 LYS B N 1
ATOM 2320 C CA . LYS B 1 14 ? -3.379 30.906 -6.289 1 83.81 14 LYS B CA 1
ATOM 2321 C C . LYS B 1 14 ? -2.486 31.203 -7.492 1 83.81 14 LYS B C 1
ATOM 2323 O O . LYS B 1 14 ? -1.754 32.188 -7.496 1 83.81 14 LYS B O 1
ATOM 2328 N N . GLY B 1 15 ? -2.547 30.266 -8.461 1 80.12 15 GLY B N 1
ATOM 2329 C CA . GLY B 1 15 ? -1.845 30.453 -9.719 1 80.12 15 GLY B CA 1
ATOM 2330 C C . GLY B 1 15 ? -0.408 29.969 -9.68 1 80.12 15 GLY B C 1
ATOM 2331 O O . GLY B 1 15 ? 0.224 29.797 -10.719 1 80.12 15 GLY B O 1
ATOM 2332 N N . LYS B 1 16 ? 0.111 29.703 -8.523 1 84.5 16 LYS B N 1
ATOM 2333 C CA . LYS B 1 16 ? 1.493 29.234 -8.406 1 84.5 16 LYS B CA 1
ATOM 2334 C C . LYS B 1 16 ? 1.592 27.734 -8.609 1 84.5 16 LYS B C 1
ATOM 2336 O O . LYS B 1 16 ? 0.76 26.984 -8.094 1 84.5 16 LYS B O 1
ATOM 2341 N N . LEU B 1 17 ? 2.584 27.312 -9.391 1 83.62 17 LEU B N 1
ATOM 2342 C CA . LEU B 1 17 ? 2.85 25.906 -9.633 1 83.62 17 LEU B CA 1
ATOM 2343 C C . LEU B 1 17 ? 3.926 25.375 -8.688 1 83.62 17 LEU B C 1
ATOM 2345 O O . LEU B 1 17 ? 4.895 26.078 -8.391 1 83.62 17 LEU B O 1
ATOM 2349 N N . ALA B 1 18 ? 3.697 24.188 -8.18 1 80.25 18 ALA B N 1
ATOM 2350 C CA . ALA B 1 18 ? 4.781 23.547 -7.43 1 80.25 18 ALA B CA 1
ATOM 2351 C C . ALA B 1 18 ? 5.949 23.203 -8.344 1 80.25 18 ALA B C 1
ATOM 2353 O O . ALA B 1 18 ? 5.758 22.562 -9.383 1 80.25 18 ALA B O 1
ATOM 2354 N N . TYR B 1 19 ? 7.066 23.656 -7.965 1 80.31 19 TYR B N 1
ATOM 2355 C CA . TYR B 1 19 ? 8.312 23.375 -8.68 1 80.31 19 TYR B CA 1
ATOM 2356 C C . TYR B 1 19 ? 8.18 23.734 -10.156 1 80.31 19 TYR B C 1
ATOM 2358 O O . TYR B 1 19 ? 8.805 23.109 -11.016 1 80.31 19 TYR B O 1
ATOM 2366 N N . ASN B 1 20 ? 7.312 24.516 -10.461 1 81.5 20 ASN B N 1
ATOM 2367 C CA . ASN B 1 20 ? 7.035 25.031 -11.797 1 81.5 20 ASN B CA 1
ATOM 2368 C C . ASN B 1 20 ? 6.461 23.953 -12.711 1 81.5 20 ASN B C 1
ATOM 2370 O O . ASN B 1 20 ? 6.648 24 -13.922 1 81.5 20 ASN B O 1
ATOM 2374 N N . LYS B 1 21 ? 5.898 22.984 -12.156 1 84.5 21 LYS B N 1
ATOM 2375 C CA . LYS B 1 21 ? 5.449 21.859 -12.969 1 84.5 21 LYS B CA 1
ATOM 2376 C C . LYS B 1 21 ? 4.02 21.469 -12.617 1 84.5 21 LYS B C 1
ATOM 2378 O O . LYS B 1 21 ? 3.23 21.125 -13.5 1 84.5 21 LYS B O 1
ATOM 2383 N N . VAL B 1 22 ? 3.662 21.641 -11.422 1 87.19 22 VAL B N 1
ATOM 2384 C CA . VAL B 1 22 ? 2.461 20.953 -10.945 1 87.19 22 VAL B CA 1
ATOM 2385 C C . VAL B 1 22 ? 1.412 21.984 -10.531 1 87.19 22 VAL B C 1
ATOM 2387 O O . VAL B 1 22 ? 1.679 22.844 -9.695 1 87.19 22 VAL B O 1
ATOM 2390 N N . ASP B 1 23 ? 0.256 21.906 -11.125 1 92.12 23 ASP B N 1
ATOM 2391 C CA . ASP B 1 23 ? -0.894 22.672 -10.656 1 92.12 23 ASP B CA 1
ATOM 2392 C C . ASP B 1 23 ? -1.497 22.047 -9.398 1 92.12 23 ASP B C 1
ATOM 2394 O O . ASP B 1 23 ? -2.434 21.25 -9.484 1 92.12 23 ASP B O 1
ATOM 2398 N N . ILE B 1 24 ? -1.042 22.5 -8.289 1 93.75 24 ILE B N 1
ATOM 2399 C CA . ILE B 1 24 ? -1.343 21.875 -7.012 1 93.75 24 ILE B CA 1
ATOM 2400 C C . ILE B 1 24 ? -2.807 22.125 -6.645 1 93.75 24 ILE B C 1
ATOM 2402 O O . ILE B 1 24 ? -3.447 21.266 -6.023 1 93.75 24 ILE B O 1
ATOM 2406 N N . HIS B 1 25 ? -3.314 23.281 -6.93 1 95.62 25 HIS B N 1
ATOM 2407 C CA . HIS B 1 25 ? -4.711 23.562 -6.613 1 95.62 25 HIS B CA 1
ATOM 2408 C C . HIS B 1 25 ? -5.648 22.641 -7.387 1 95.62 25 HIS B C 1
ATOM 2410 O O . HIS B 1 25 ? -6.613 22.125 -6.82 1 95.62 25 HIS B O 1
ATOM 2416 N N . LYS B 1 26 ? -5.398 22.516 -8.656 1 96.06 26 LYS B N 1
ATOM 2417 C CA . LYS B 1 26 ? -6.188 21.594 -9.461 1 96.06 26 LYS B CA 1
ATOM 2418 C C . LYS B 1 26 ? -6.094 20.172 -8.914 1 96.06 26 LYS B C 1
ATOM 2420 O O . LYS B 1 26 ? -7.09 19.438 -8.898 1 96.06 26 LYS B O 1
ATOM 2425 N N . ALA B 1 27 ? -4.934 19.781 -8.484 1 97.12 27 ALA B N 1
ATOM 2426 C CA . ALA B 1 27 ? -4.738 18.453 -7.914 1 97.12 27 ALA B CA 1
ATOM 2427 C C . ALA B 1 27 ? -5.602 18.25 -6.672 1 97.12 27 ALA B C 1
ATOM 2429 O O . ALA B 1 27 ? -6.234 17.203 -6.508 1 97.12 27 ALA B O 1
ATOM 2430 N N . LEU B 1 28 ? -5.613 19.234 -5.793 1 98 28 LEU B N 1
ATOM 2431 C CA . LEU B 1 28 ? -6.445 19.141 -4.598 1 98 28 LEU B CA 1
ATOM 2432 C C . LEU B 1 28 ? -7.922 19.094 -4.969 1 98 28 LEU B C 1
ATOM 2434 O O . LEU B 1 28 ? -8.68 18.297 -4.402 1 98 28 LEU B O 1
ATOM 2438 N N . TYR B 1 29 ? -8.305 19.922 -5.902 1 97.81 29 TYR B N 1
ATOM 2439 C CA . TYR B 1 29 ? -9.688 19.922 -6.355 1 97.81 29 TYR B CA 1
ATOM 2440 C C . TYR B 1 29 ? -10.094 18.547 -6.883 1 97.81 29 TYR B C 1
ATOM 2442 O O . TYR B 1 29 ? -11.148 18.031 -6.52 1 97.81 29 TYR B O 1
ATOM 2450 N N . ASN B 1 30 ? -9.258 17.969 -7.746 1 98.31 30 ASN B N 1
ATOM 2451 C CA . ASN B 1 30 ? -9.508 16.641 -8.273 1 98.31 30 ASN B CA 1
ATOM 2452 C C . ASN B 1 30 ? -9.586 15.602 -7.16 1 98.31 30 ASN B C 1
ATOM 2454 O O . ASN B 1 30 ? -10.375 14.656 -7.242 1 98.31 30 ASN B O 1
ATOM 2458 N N . CYS B 1 31 ? -8.758 15.766 -6.188 1 98.75 31 CYS B N 1
ATOM 2459 C CA . CYS B 1 31 ? -8.773 14.883 -5.023 1 98.75 31 CYS B CA 1
ATOM 2460 C C . CYS B 1 31 ? -10.125 14.945 -4.316 1 98.75 31 CYS B C 1
ATOM 2462 O O . CYS B 1 31 ? -10.719 13.906 -4.008 1 98.75 31 CYS B O 1
ATOM 2464 N N . ILE B 1 32 ? -10.609 16.141 -4.094 1 98.81 32 ILE B N 1
ATOM 2465 C CA . ILE B 1 32 ? -11.883 16.328 -3.418 1 98.81 32 ILE B CA 1
ATOM 2466 C C . ILE B 1 32 ? -13.008 15.703 -4.238 1 98.81 32 ILE B C 1
ATOM 2468 O O . ILE B 1 32 ? -13.852 14.992 -3.699 1 98.81 32 ILE B O 1
ATOM 2472 N N . LEU B 1 33 ? -12.977 15.953 -5.531 1 98.62 33 LEU B N 1
ATOM 2473 C CA . LEU B 1 33 ? -13.984 15.375 -6.414 1 98.62 33 LEU B CA 1
ATOM 2474 C C . LEU B 1 33 ? -13.938 13.852 -6.367 1 98.62 33 LEU B C 1
ATOM 2476 O O . LEU B 1 33 ? -14.977 13.195 -6.34 1 98.62 33 LEU B O 1
ATOM 2480 N N . HIS B 1 34 ? -12.781 13.336 -6.387 1 98.69 34 HIS B N 1
ATOM 2481 C CA . HIS B 1 34 ? -12.594 11.891 -6.305 1 98.69 34 HIS B CA 1
ATOM 2482 C C . HIS B 1 34 ? -13.227 11.32 -5.039 1 98.69 34 HIS B C 1
ATOM 2484 O O . HIS B 1 34 ? -13.992 10.359 -5.098 1 98.69 34 HIS B O 1
ATOM 2490 N N . ILE B 1 35 ? -12.938 11.922 -3.928 1 98.81 35 ILE B N 1
ATOM 2491 C CA . ILE B 1 35 ? -13.422 11.453 -2.635 1 98.81 35 ILE B CA 1
ATOM 2492 C C . ILE B 1 35 ? -14.945 11.539 -2.592 1 98.81 35 ILE B C 1
ATOM 2494 O O . ILE B 1 35 ? -15.609 10.609 -2.137 1 98.81 35 ILE B O 1
ATOM 2498 N N . ASN B 1 36 ? -15.453 12.664 -3.07 1 98.75 36 ASN B N 1
ATOM 2499 C CA . ASN B 1 36 ? -16.891 12.859 -3.076 1 98.75 36 ASN B CA 1
ATOM 2500 C C . ASN B 1 36 ? -17.609 11.812 -3.928 1 98.75 36 ASN B C 1
ATOM 2502 O O . ASN B 1 36 ? -18.781 11.531 -3.719 1 98.75 36 ASN B O 1
ATOM 2506 N N . ASN B 1 37 ? -16.906 11.172 -4.855 1 97.38 37 ASN B N 1
ATOM 2507 C CA . ASN B 1 37 ? -17.531 10.234 -5.789 1 97.38 37 ASN B CA 1
ATOM 2508 C C . ASN B 1 37 ? -17.297 8.789 -5.359 1 97.38 37 ASN B C 1
ATOM 2510 O O . ASN B 1 37 ? -17.781 7.859 -6.012 1 97.38 37 ASN B O 1
ATOM 2514 N N . LEU B 1 38 ? -16.594 8.617 -4.297 1 96.94 38 LEU B N 1
ATOM 2515 C CA . LEU B 1 38 ? -16.359 7.266 -3.809 1 96.94 38 LEU B CA 1
ATOM 2516 C C . LEU B 1 38 ? -17.672 6.617 -3.363 1 96.94 38 LEU B C 1
ATOM 2518 O O . LEU B 1 38 ? -18.547 7.285 -2.793 1 96.94 38 LEU B O 1
ATOM 2522 N N . LYS B 1 39 ? -17.797 5.324 -3.66 1 93.06 39 LYS B N 1
ATOM 2523 C CA . LYS B 1 39 ? -18.906 4.48 -3.199 1 93.06 39 LYS B CA 1
ATOM 2524 C C . LYS B 1 39 ? -18.375 3.207 -2.543 1 93.06 39 LYS B C 1
ATOM 2526 O O . LYS B 1 39 ? -17.609 2.457 -3.154 1 93.06 39 LYS B O 1
ATOM 2531 N N . PRO B 1 40 ? -18.891 2.928 -1.312 1 95.31 40 PRO B N 1
ATOM 2532 C CA . PRO B 1 40 ? -19.734 3.783 -0.479 1 95.31 40 PRO B CA 1
ATOM 2533 C C . PRO B 1 40 ? -19.047 5.082 -0.074 1 95.31 40 PRO B C 1
ATOM 2535 O O . PRO B 1 40 ? -17.812 5.195 -0.177 1 95.31 40 PRO B O 1
ATOM 2538 N N . LYS B 1 41 ? -19.828 6.027 0.376 1 97.06 41 LYS B N 1
ATOM 2539 C CA . LYS B 1 41 ? -19.281 7.297 0.843 1 97.06 41 LYS B CA 1
ATOM 2540 C C . LYS B 1 41 ? -18.406 7.094 2.082 1 97.06 41 LYS B C 1
ATOM 2542 O O . LYS B 1 41 ? -18.781 6.344 2.988 1 97.06 41 LYS B O 1
ATOM 2547 N N . PRO B 1 42 ? -17.219 7.754 2.096 1 98.31 42 PRO B N 1
ATOM 2548 C CA . PRO B 1 42 ? -16.422 7.664 3.316 1 98.31 42 PRO B CA 1
ATOM 2549 C C . PRO B 1 42 ? -17.094 8.328 4.516 1 98.31 42 PRO B C 1
ATOM 2551 O O . PRO B 1 42 ? -18.016 9.125 4.344 1 98.31 42 PRO B O 1
ATOM 2554 N N . ASP B 1 43 ? -16.656 7.941 5.691 1 98.69 43 ASP B N 1
ATOM 2555 C CA . ASP B 1 43 ? -17.203 8.523 6.918 1 98.69 43 ASP B CA 1
ATOM 2556 C C . ASP B 1 43 ? -16.531 9.852 7.242 1 98.69 43 ASP B C 1
ATOM 2558 O O . ASP B 1 43 ? -17.172 10.766 7.762 1 98.69 43 ASP B O 1
ATOM 2562 N N . LEU B 1 44 ? -15.25 9.961 6.961 1 98.62 44 LEU B N 1
ATOM 2563 C CA . LEU B 1 44 ? -14.5 11.188 7.203 1 98.62 44 LEU B CA 1
ATOM 2564 C C . LEU B 1 44 ? -13.211 11.203 6.387 1 98.62 44 LEU B C 1
ATOM 2566 O O . LEU B 1 44 ? -12.805 10.172 5.84 1 98.62 44 LEU B O 1
ATOM 2570 N N . VAL B 1 45 ? -12.617 12.391 6.27 1 98.88 45 VAL B N 1
ATOM 2571 C CA . VAL B 1 45 ? -11.297 12.586 5.668 1 98.88 45 VAL B CA 1
ATOM 2572 C C . VAL B 1 45 ? -10.336 13.164 6.699 1 98.88 45 VAL B C 1
ATOM 2574 O O . VAL B 1 45 ? -10.703 14.055 7.473 1 98.88 45 VAL B O 1
ATOM 2577 N N . ILE B 1 46 ? -9.195 12.68 6.773 1 98.88 46 ILE B N 1
ATOM 2578 C CA . ILE B 1 46 ? -8.164 13.297 7.602 1 98.88 46 ILE B CA 1
ATOM 2579 C C . ILE B 1 46 ? -6.961 13.672 6.734 1 98.88 46 ILE B C 1
ATOM 2581 O O . ILE B 1 46 ? -6.457 12.844 5.973 1 98.88 46 ILE B O 1
ATOM 2585 N N . PHE B 1 47 ? -6.59 14.922 6.75 1 98.88 47 PHE B N 1
ATOM 2586 C CA . PHE B 1 47 ? -5.379 15.422 6.117 1 98.88 47 PHE B CA 1
ATOM 2587 C C . PHE B 1 47 ? -4.188 15.32 7.062 1 98.88 47 PHE B C 1
ATOM 2589 O O . PHE B 1 47 ? -4.195 15.906 8.148 1 98.88 47 PHE B O 1
ATOM 2596 N N . THR B 1 48 ? -3.102 14.648 6.617 1 98.75 48 THR B N 1
ATOM 2597 C CA . THR B 1 48 ? -2.064 14.266 7.566 1 98.75 48 THR B CA 1
ATOM 2598 C C . THR B 1 48 ? -0.792 15.078 7.336 1 98.75 48 THR B C 1
ATOM 2600 O O . THR B 1 48 ? 0.31 14.523 7.32 1 98.75 48 THR B O 1
ATOM 2603 N N . GLY B 1 49 ? -0.944 16.328 7.113 1 98.44 49 GLY B N 1
ATOM 2604 C CA . GLY B 1 49 ? 0.18 17.25 7.211 1 98.44 49 GLY B CA 1
ATOM 2605 C C . GLY B 1 49 ? 0.711 17.688 5.855 1 98.44 49 GLY B C 1
ATOM 2606 O O . GLY B 1 49 ? 0.398 17.078 4.836 1 98.44 49 GLY B O 1
ATOM 2607 N N . ASP B 1 50 ? 1.521 18.828 5.871 1 98.44 50 ASP B N 1
ATOM 2608 C CA . ASP B 1 50 ? 2.025 19.516 4.68 1 98.44 50 ASP B CA 1
ATOM 2609 C C . ASP B 1 50 ? 0.885 19.875 3.73 1 98.44 50 ASP B C 1
ATOM 2611 O O . ASP B 1 50 ? 0.948 19.578 2.535 1 98.44 50 ASP B O 1
ATOM 2615 N N . ILE B 1 51 ? -0.177 20.422 4.367 1 98.06 51 ILE B N 1
ATOM 2616 C CA . ILE B 1 51 ? -1.331 20.797 3.553 1 98.06 51 ILE B CA 1
ATOM 2617 C C . ILE B 1 51 ? -1.019 22.047 2.746 1 98.06 51 ILE B C 1
ATOM 2619 O O . ILE B 1 51 ? -1.584 22.266 1.671 1 98.06 51 ILE B O 1
ATOM 2623 N N . THR B 1 52 ? -0.076 22.859 3.299 1 96.81 52 THR B N 1
ATOM 2624 C CA . THR B 1 52 ? 0.451 24.016 2.58 1 96.81 52 THR B CA 1
ATOM 2625 C C . THR B 1 52 ? 1.94 23.844 2.297 1 96.81 52 THR B C 1
ATOM 2627 O O . THR B 1 52 ? 2.596 22.984 2.887 1 96.81 52 THR B O 1
ATOM 2630 N N . ASP B 1 53 ? 2.43 24.656 1.394 1 95.12 53 ASP B N 1
ATOM 2631 C CA . ASP B 1 53 ? 3.846 24.562 1.051 1 95.12 53 ASP B CA 1
ATOM 2632 C C . ASP B 1 53 ? 4.688 25.453 1.962 1 95.12 53 ASP B C 1
ATOM 2634 O O . ASP B 1 53 ? 5.832 25.125 2.277 1 95.12 53 ASP B O 1
ATOM 2638 N N . ASN B 1 54 ? 4.078 26.625 2.422 1 94.25 54 ASN B N 1
ATOM 2639 C CA . ASN B 1 54 ? 4.871 27.578 3.176 1 94.25 54 ASN B CA 1
ATOM 2640 C C . ASN B 1 54 ? 4.16 28.016 4.457 1 94.25 54 ASN B C 1
ATOM 2642 O O . ASN B 1 54 ? 4.668 28.859 5.199 1 94.25 54 ASN B O 1
ATOM 2646 N N . GLY B 1 55 ? 3.01 27.562 4.668 1 96.56 55 GLY B N 1
ATOM 2647 C CA . GLY B 1 55 ? 2.285 27.844 5.895 1 96.56 55 GLY B CA 1
ATOM 2648 C C . GLY B 1 55 ? 1.762 29.266 5.957 1 96.56 55 GLY B C 1
ATOM 2649 O O . GLY B 1 55 ? 1.606 29.828 7.043 1 96.56 55 GLY B O 1
ATOM 2650 N N . THR B 1 56 ? 1.529 29.938 4.816 1 96.56 56 THR B N 1
ATOM 2651 C CA . THR B 1 56 ? 1.023 31.297 4.812 1 96.56 56 THR B CA 1
ATOM 2652 C C . THR B 1 56 ? -0.493 31.312 4.98 1 96.56 56 THR B C 1
ATOM 2654 O O . THR B 1 56 ? -1.169 30.344 4.656 1 96.56 56 THR B O 1
ATOM 2657 N N . ASN B 1 57 ? -0.981 32.406 5.449 1 97 57 ASN B N 1
ATOM 2658 C CA . ASN B 1 57 ? -2.422 32.562 5.621 1 97 57 ASN B CA 1
ATOM 2659 C C . ASN B 1 57 ? -3.166 32.406 4.301 1 97 57 ASN B C 1
ATOM 2661 O O . ASN B 1 57 ? -4.234 31.781 4.262 1 97 57 ASN B O 1
ATOM 2665 N N . GLU B 1 58 ? -2.617 32.938 3.271 1 96.81 58 GLU B N 1
ATOM 2666 C CA . GLU B 1 58 ? -3.238 32.844 1.955 1 96.81 58 GLU B CA 1
ATOM 2667 C C . GLU B 1 58 ? -3.373 31.391 1.523 1 96.81 58 GLU B C 1
ATOM 2669 O O . GLU B 1 58 ? -4.406 30.984 0.978 1 96.81 58 GLU B O 1
ATOM 2674 N N . GLU B 1 59 ? -2.369 30.609 1.745 1 97.31 59 GLU B N 1
ATOM 2675 C CA . GLU B 1 59 ? -2.391 29.188 1.391 1 97.31 59 GLU B CA 1
ATOM 2676 C C . GLU B 1 59 ? -3.43 28.438 2.209 1 97.31 59 GLU B C 1
ATOM 2678 O O . GLU B 1 59 ? -4.18 27.609 1.669 1 97.31 59 GLU B O 1
ATOM 2683 N N . TYR B 1 60 ? -3.514 28.734 3.486 1 97.88 60 TYR B N 1
ATOM 2684 C CA . TYR B 1 60 ? -4.492 28.062 4.34 1 97.88 60 TYR B CA 1
ATOM 2685 C C . TYR B 1 60 ? -5.914 28.422 3.92 1 97.88 60 TYR B C 1
ATOM 2687 O O . TYR B 1 60 ? -6.797 27.547 3.916 1 97.88 60 TYR B O 1
ATOM 2695 N N . LYS B 1 61 ? -6.105 29.672 3.645 1 97.44 61 LYS B N 1
ATOM 2696 C CA . LYS B 1 61 ? -7.43 30.094 3.201 1 97.44 61 LYS B CA 1
ATOM 2697 C C . LYS B 1 61 ? -7.855 29.344 1.942 1 97.44 61 LYS B C 1
ATOM 2699 O O . LYS B 1 61 ? -8.984 28.859 1.848 1 97.44 61 LYS B O 1
ATOM 2704 N N . LEU B 1 62 ? -6.965 29.297 0.971 1 97.19 62 LEU B N 1
ATOM 2705 C CA . LEU B 1 62 ? -7.258 28.578 -0.266 1 97.19 62 LEU B CA 1
ATOM 2706 C C . LEU B 1 62 ? -7.516 27.094 0.007 1 97.19 62 LEU B C 1
ATOM 2708 O O . LEU B 1 62 ? -8.438 26.516 -0.559 1 97.19 62 LEU B O 1
ATOM 2712 N N . PHE B 1 63 ? -6.695 26.562 0.868 1 98.19 63 PHE B N 1
ATOM 2713 C CA . PHE B 1 63 ? -6.895 25.188 1.266 1 98.19 63 PHE B CA 1
ATOM 2714 C C . PHE B 1 63 ? -8.281 24.984 1.869 1 98.19 63 PHE B C 1
ATOM 2716 O O . PHE B 1 63 ? -9.031 24.109 1.439 1 98.19 63 PHE B O 1
ATOM 2723 N N . LYS B 1 64 ? -8.609 25.734 2.795 1 98.12 64 LYS B N 1
ATOM 2724 C CA . LYS B 1 64 ? -9.883 25.625 3.504 1 98.12 64 LYS B CA 1
ATOM 2725 C C . LYS B 1 64 ? -11.055 25.781 2.545 1 98.12 64 LYS B C 1
ATOM 2727 O O . LYS B 1 64 ? -12.008 25 2.594 1 98.12 64 LYS B O 1
ATOM 2732 N N . GLU B 1 65 ? -10.969 26.734 1.701 1 97.75 65 GLU B N 1
ATOM 2733 C CA . GLU B 1 65 ? -12.031 26.953 0.717 1 97.75 65 GLU B CA 1
ATOM 2734 C C . GLU B 1 65 ? -12.234 25.719 -0.154 1 97.75 65 GLU B C 1
ATOM 2736 O O . GLU B 1 65 ? -13.367 25.391 -0.506 1 97.75 65 GLU B O 1
ATOM 2741 N N . THR B 1 66 ? -11.156 25.109 -0.507 1 98.06 66 THR B N 1
ATOM 2742 C CA . THR B 1 66 ? -11.219 23.969 -1.405 1 98.06 66 THR B CA 1
ATOM 2743 C C . THR B 1 66 ? -11.75 22.734 -0.676 1 98.06 66 THR B C 1
ATOM 2745 O O . THR B 1 66 ? -12.641 22.047 -1.179 1 98.06 66 THR B O 1
ATOM 2748 N N . VAL B 1 67 ? -11.266 22.453 0.552 1 98.31 67 VAL B N 1
ATOM 2749 C CA . VAL B 1 67 ? -11.609 21.203 1.236 1 98.31 67 VAL B CA 1
ATOM 2750 C C . VAL B 1 67 ? -13.031 21.297 1.779 1 98.31 67 VAL B C 1
ATOM 2752 O O . VAL B 1 67 ? -13.648 20.266 2.088 1 98.31 67 VAL B O 1
ATOM 2755 N N . LYS B 1 68 ? -13.594 22.453 1.893 1 98.12 68 LYS B N 1
ATOM 2756 C CA . LYS B 1 68 ? -14.977 22.625 2.318 1 98.12 68 LYS B CA 1
ATOM 2757 C C . LYS B 1 68 ? -15.945 22.062 1.28 1 98.12 68 LYS B C 1
ATOM 2759 O O . LYS B 1 68 ? -17.125 21.875 1.564 1 98.12 68 LYS B O 1
ATOM 2764 N N . LEU B 1 69 ? -15.453 21.812 0.109 1 98.56 69 LEU B N 1
ATOM 2765 C CA . LEU B 1 69 ? -16.266 21.203 -0.934 1 98.56 69 LEU B CA 1
ATOM 2766 C C . LEU B 1 69 ? -16.484 19.719 -0.646 1 98.56 69 LEU B C 1
ATOM 2768 O O . LEU B 1 69 ? -17.297 19.062 -1.301 1 98.56 69 LEU B O 1
ATOM 2772 N N . LEU B 1 70 ? -15.828 19.156 0.34 1 98.75 70 LEU B N 1
ATOM 2773 C CA . LEU B 1 70 ? -16.031 17.75 0.718 1 98.75 70 LEU B CA 1
ATOM 2774 C C . LEU B 1 70 ? -17.453 17.531 1.229 1 98.75 70 LEU B C 1
ATOM 2776 O O . LEU B 1 70 ? -17.984 18.359 1.977 1 98.75 70 LEU B O 1
ATOM 2780 N N . ASP B 1 71 ? -18 16.344 0.876 1 98.44 71 ASP B N 1
ATOM 2781 C CA . ASP B 1 71 ? -19.344 15.969 1.308 1 98.44 71 ASP B CA 1
ATOM 2782 C C . ASP B 1 71 ? -19.328 15.375 2.713 1 98.44 71 ASP B C 1
ATOM 2784 O O . ASP B 1 71 ? -20.391 15.156 3.314 1 98.44 71 ASP B O 1
ATOM 2788 N N . VAL B 1 72 ? -18.203 15.062 3.254 1 98.12 72 VAL B N 1
ATOM 2789 C CA . VAL B 1 72 ? -18.031 14.422 4.555 1 98.12 72 VAL B CA 1
ATOM 2790 C C . VAL B 1 72 ? -17.141 15.281 5.449 1 98.12 72 VAL B C 1
ATOM 2792 O O . VAL B 1 72 ? -16.422 16.141 4.961 1 98.12 72 VAL B O 1
ATOM 2795 N N . PRO B 1 73 ? -17.219 15.062 6.809 1 98.06 73 PRO B N 1
ATOM 2796 C CA . PRO B 1 73 ? -16.344 15.844 7.688 1 98.06 73 PRO B CA 1
ATOM 2797 C C . PRO B 1 73 ? -14.867 15.594 7.418 1 98.06 73 PRO B C 1
ATOM 2799 O O . PRO B 1 73 ? -14.484 14.508 6.98 1 98.06 73 PRO B O 1
ATOM 2802 N N . PHE B 1 74 ? -14.094 16.641 7.695 1 98.56 74 PHE B N 1
ATOM 2803 C CA . PHE B 1 74 ? -12.648 16.516 7.527 1 98.56 74 PHE B CA 1
ATOM 2804 C C . PHE B 1 74 ? -11.914 17.031 8.758 1 98.56 74 PHE B C 1
ATOM 2806 O O . PHE B 1 74 ? -12.477 17.766 9.562 1 98.56 74 PHE B O 1
ATOM 2813 N N . TYR B 1 75 ? -10.648 16.594 8.898 1 98.38 75 TYR B N 1
ATOM 2814 C CA . TYR B 1 75 ? -9.742 16.953 9.984 1 98.38 75 TYR B CA 1
ATOM 2815 C C . TYR B 1 75 ? -8.32 17.125 9.461 1 98.38 75 TYR B C 1
ATOM 2817 O O . TYR B 1 75 ? -7.973 16.625 8.398 1 98.38 75 TYR B O 1
ATOM 2825 N N . VAL B 1 76 ? -7.531 17.891 10.258 1 98.31 76 VAL B N 1
ATOM 2826 C CA . VAL B 1 76 ? -6.195 18.219 9.766 1 98.31 76 VAL B CA 1
ATOM 2827 C C . VAL B 1 76 ? -5.191 18.125 10.914 1 98.31 76 VAL B C 1
ATOM 2829 O O . VAL B 1 76 ? -5.453 18.625 12.016 1 98.31 76 VAL B O 1
ATOM 2832 N N . ILE B 1 77 ? -4.113 17.484 10.672 1 97.94 77 ILE B N 1
ATOM 2833 C CA . ILE B 1 77 ? -2.936 17.641 11.516 1 97.94 77 ILE B CA 1
ATOM 2834 C C . ILE B 1 77 ? -1.8 18.266 10.703 1 97.94 77 ILE B C 1
ATOM 2836 O O . ILE B 1 77 ? -1.763 18.141 9.477 1 97.94 77 ILE B O 1
ATOM 2840 N N . PRO B 1 78 ? -0.866 18.969 11.367 1 97.75 78 PRO B N 1
ATOM 2841 C CA . PRO B 1 78 ? 0.182 19.672 10.617 1 97.75 78 PRO B CA 1
ATOM 2842 C C . PRO B 1 78 ? 1.344 18.75 10.234 1 97.75 78 PRO B C 1
ATOM 2844 O O . PRO B 1 78 ? 1.52 17.688 10.828 1 97.75 78 PRO B O 1
ATOM 2847 N N . GLY B 1 79 ? 2.064 19.078 9.211 1 98.25 79 GLY B N 1
ATOM 2848 C CA . GLY B 1 79 ? 3.381 18.562 8.859 1 98.25 79 GLY B CA 1
ATOM 2849 C C . GLY B 1 79 ? 4.469 19.625 8.938 1 98.25 79 GLY B C 1
ATOM 2850 O O . GLY B 1 79 ? 4.273 20.688 9.531 1 98.25 79 GLY B O 1
ATOM 2851 N N . ASN B 1 80 ? 5.652 19.359 8.414 1 97.94 80 ASN B N 1
ATOM 2852 C CA . ASN B 1 80 ? 6.801 20.234 8.602 1 97.94 80 ASN B CA 1
ATOM 2853 C C . ASN B 1 80 ? 6.688 21.484 7.738 1 97.94 80 ASN B C 1
ATOM 2855 O O . ASN B 1 80 ? 7.355 22.5 8 1 97.94 80 ASN B O 1
ATOM 2859 N N . HIS B 1 81 ? 5.844 21.516 6.727 1 97.44 81 HIS B N 1
ATOM 2860 C CA . HIS B 1 81 ? 5.652 22.703 5.898 1 97.44 81 HIS B CA 1
ATOM 2861 C C . HIS B 1 81 ? 4.555 23.609 6.461 1 97.44 81 HIS B C 1
ATOM 2863 O O . HIS B 1 81 ? 4.363 24.719 5.988 1 97.44 81 HIS B O 1
ATOM 2869 N N . ASP B 1 82 ? 3.945 23.141 7.449 1 97.62 82 ASP B N 1
ATOM 2870 C CA . ASP B 1 82 ? 2.82 23.891 8 1 97.62 82 ASP B CA 1
ATOM 2871 C C . ASP B 1 82 ? 3.266 24.766 9.172 1 97.62 82 ASP B C 1
ATOM 2873 O O . ASP B 1 82 ? 4.301 24.5 9.789 1 97.62 82 ASP B O 1
ATOM 2877 N N . ASN B 1 83 ? 2.521 25.828 9.344 1 96.12 83 ASN B N 1
ATOM 2878 C CA . ASN B 1 83 ? 2.654 26.719 10.492 1 96.12 83 ASN B CA 1
ATOM 2879 C C . ASN B 1 83 ? 1.531 26.5 11.508 1 96.12 83 ASN B C 1
ATOM 2881 O O . ASN B 1 83 ? 0.372 26.812 11.227 1 96.12 83 ASN B O 1
ATOM 2885 N N . ALA B 1 84 ? 1.942 26.047 12.633 1 92.75 84 ALA B N 1
ATOM 2886 C CA . ALA B 1 84 ? 0.961 25.625 13.633 1 92.75 84 ALA B CA 1
ATOM 2887 C C . ALA B 1 84 ? 0.038 26.781 14.008 1 92.75 84 ALA B C 1
ATOM 2889 O O . ALA B 1 84 ? -1.176 26.609 14.125 1 92.75 84 ALA B O 1
ATOM 2890 N N . GLU B 1 85 ? 0.575 27.953 14.227 1 92.5 85 GLU B N 1
ATOM 2891 C CA . GLU B 1 85 ? -0.212 29.109 14.633 1 92.5 85 GLU B CA 1
ATOM 2892 C C . GLU B 1 85 ? -1.226 29.5 13.562 1 92.5 85 GLU B C 1
ATOM 2894 O O . GLU B 1 85 ? -2.398 29.719 13.867 1 92.5 85 GLU B O 1
ATOM 2899 N N . ASN B 1 86 ? -0.767 29.609 12.328 1 95.75 86 ASN B N 1
ATOM 2900 C CA . ASN B 1 86 ? -1.655 29.984 11.227 1 95.75 86 ASN B CA 1
ATOM 2901 C C . ASN B 1 86 ? -2.73 28.922 11 1 95.75 86 ASN B C 1
ATOM 2903 O O . ASN B 1 86 ? -3.883 29.25 10.719 1 95.75 86 ASN B O 1
ATOM 2907 N N . LEU B 1 87 ? -2.326 27.641 11.086 1 96.5 87 LEU B N 1
ATOM 2908 C CA . LEU B 1 87 ? -3.277 26.547 10.922 1 96.5 87 LEU B CA 1
ATOM 2909 C C . LEU B 1 87 ? -4.383 26.625 11.977 1 96.5 87 LEU B C 1
ATOM 2911 O O . LEU B 1 87 ? -5.57 26.562 11.641 1 96.5 87 LEU B O 1
ATOM 2915 N N . LYS B 1 88 ? -3.979 26.797 13.211 1 94.75 88 LYS B N 1
ATOM 2916 C CA . LYS B 1 88 ? -4.945 26.891 14.305 1 94.75 88 LYS B CA 1
ATOM 2917 C C . LYS B 1 88 ? -5.91 28.047 14.086 1 94.75 88 LYS B C 1
ATOM 2919 O O . LYS B 1 88 ? -7.117 27.906 14.281 1 94.75 88 LYS B O 1
ATOM 2924 N N . ARG B 1 89 ? -5.336 29.141 13.719 1 93.94 89 ARG B N 1
ATOM 2925 C CA . ARG B 1 89 ? -6.145 30.344 13.516 1 93.94 89 ARG B CA 1
ATOM 2926 C C . ARG B 1 89 ? -7.145 30.141 12.383 1 93.94 89 ARG B C 1
ATOM 2928 O O . ARG B 1 89 ? -8.32 30.484 12.523 1 93.94 89 ARG B O 1
ATOM 2935 N N . GLU B 1 90 ? -6.68 29.625 11.273 1 95.94 90 GLU B N 1
ATOM 2936 C CA . GLU B 1 90 ? -7.531 29.484 10.094 1 95.94 90 GLU B CA 1
ATOM 2937 C C . GLU B 1 90 ? -8.672 28.5 10.359 1 95.94 90 GLU B C 1
ATOM 2939 O O . GLU B 1 90 ? -9.766 28.656 9.812 1 95.94 90 GLU B O 1
ATOM 2944 N N . PHE B 1 91 ? -8.406 27.516 11.211 1 95.81 91 PHE B N 1
ATOM 2945 C CA . PHE B 1 91 ? -9.414 26.484 11.445 1 95.81 91 PHE B CA 1
ATOM 2946 C C . PHE B 1 91 ? -9.984 26.594 12.852 1 95.81 91 PHE B C 1
ATOM 2948 O O . PHE B 1 91 ? -10.383 25.594 13.453 1 95.81 91 PHE B O 1
ATOM 2955 N N . GLU B 1 92 ? -10.008 27.672 13.43 1 93.19 92 GLU B N 1
ATOM 2956 C CA . GLU B 1 92 ? -10.438 27.906 14.805 1 93.19 92 GLU B CA 1
ATOM 2957 C C . GLU B 1 92 ? -11.898 27.516 15 1 93.19 92 GLU B C 1
ATOM 2959 O O . GLU B 1 92 ? -12.297 27.109 16.094 1 93.19 92 GLU B O 1
ATOM 2964 N N . GLU B 1 93 ? -12.719 27.531 13.977 1 93.88 93 GLU B N 1
ATOM 2965 C CA . GLU B 1 93 ? -14.148 27.266 14.07 1 93.88 93 GLU B CA 1
ATOM 2966 C C . GLU B 1 93 ? -14.414 25.781 14.289 1 93.88 93 GLU B C 1
ATOM 2968 O O . GLU B 1 93 ? -15.516 25.391 14.688 1 93.88 93 GLU B O 1
ATOM 2973 N N . TYR B 1 94 ? -13.539 24.859 14.062 1 92.44 94 TYR B N 1
ATOM 2974 C CA . TYR B 1 94 ? -13.766 23.422 14.133 1 92.44 94 TYR B CA 1
ATOM 2975 C C . TYR B 1 94 ? -13.438 22.875 15.523 1 92.44 94 TYR B C 1
ATOM 2977 O O . TYR B 1 94 ? -13.844 21.766 15.883 1 92.44 94 TYR B O 1
ATOM 2985 N N . ASP B 1 95 ? -12.734 23.531 16.312 1 88.38 95 ASP B N 1
ATOM 2986 C CA . ASP B 1 95 ? -12.398 23.156 17.688 1 88.38 95 ASP B CA 1
ATOM 2987 C C . ASP B 1 95 ? -11.742 21.781 17.734 1 88.38 95 ASP B C 1
ATOM 2989 O O . ASP B 1 95 ? -12.062 20.969 18.594 1 88.38 95 ASP B O 1
ATOM 2993 N N . TRP B 1 96 ? -10.867 21.422 16.797 1 90.56 96 TRP B N 1
ATOM 2994 C CA . TRP B 1 96 ? -10.211 20.125 16.703 1 90.56 96 TRP B CA 1
ATOM 2995 C C . TRP B 1 96 ? -9.156 19.969 17.797 1 90.56 96 TRP B C 1
ATOM 2997 O O . TRP B 1 96 ? -8.953 18.859 18.328 1 90.56 96 TRP B O 1
ATOM 3007 N N . PHE B 1 97 ? -8.531 21.062 18.062 1 86.31 97 PHE B N 1
ATOM 3008 C CA . PHE B 1 97 ? -7.289 21 18.812 1 86.31 97 PHE B CA 1
ATOM 3009 C C . PHE B 1 97 ? -7.527 21.391 20.266 1 86.31 97 PHE B C 1
ATOM 3011 O O . PHE B 1 97 ? -8.344 22.266 20.562 1 86.31 97 PHE B O 1
ATOM 3018 N N . GLU B 1 98 ? -6.809 20.641 21.031 1 76.5 98 GLU B N 1
ATOM 3019 C CA . GLU B 1 98 ? -6.867 21 22.438 1 76.5 98 GLU B CA 1
ATOM 3020 C C . GLU B 1 98 ? -6.145 22.312 22.703 1 76.5 98 GLU B C 1
ATOM 3022 O O . GLU B 1 98 ? -5.422 22.812 21.844 1 76.5 98 GLU B O 1
ATOM 3027 N N . GLU B 1 99 ? -6.457 22.812 23.797 1 70.69 99 GLU B N 1
ATOM 3028 C CA . GLU B 1 99 ? -5.914 24.109 24.203 1 70.69 99 GLU B CA 1
ATOM 3029 C C . GLU B 1 99 ? -4.406 24.031 24.422 1 70.69 99 GLU B C 1
ATOM 3031 O O . GLU B 1 99 ? -3.744 25.062 24.609 1 70.69 99 GLU B O 1
ATOM 3036 N N . ASN B 1 100 ? -3.812 23.016 24.062 1 67.5 100 ASN B N 1
ATOM 3037 C CA . ASN B 1 100 ? -2.381 22.875 24.297 1 67.5 100 ASN B CA 1
ATOM 3038 C C . ASN B 1 100 ? -1.562 23.406 23.125 1 67.5 100 ASN B C 1
ATOM 3040 O O . ASN B 1 100 ? -2.098 24.094 22.25 1 67.5 100 ASN B O 1
ATOM 3044 N N . ASN B 1 101 ? -0.19 23.25 23.297 1 75.19 101 ASN B N 1
ATOM 3045 C CA . ASN B 1 101 ? 0.814 23.812 22.391 1 75.19 101 ASN B CA 1
ATOM 3046 C C . ASN B 1 101 ? 1.04 22.906 21.172 1 75.19 101 ASN B C 1
ATOM 3048 O O . ASN B 1 101 ? 1.907 23.188 20.344 1 75.19 101 ASN B O 1
ATOM 3052 N N . HIS B 1 102 ? 0.196 21.75 21.234 1 88.62 102 HIS B N 1
ATOM 3053 C CA . HIS B 1 102 ? 0.39 20.938 20.031 1 88.62 102 HIS B CA 1
ATOM 3054 C C . HIS B 1 102 ? -0.939 20.641 19.344 1 88.62 102 HIS B C 1
ATOM 3056 O O . HIS B 1 102 ? -1.973 20.531 20 1 88.62 102 HIS B O 1
ATOM 3062 N N . LEU B 1 103 ? -1.065 20.641 18.031 1 95.31 103 LEU B N 1
ATOM 3063 C CA . LEU B 1 103 ? -2.268 20.531 17.219 1 95.31 103 LEU B CA 1
ATOM 3064 C C . LEU B 1 103 ? -2.619 19.062 16.984 1 95.31 103 LEU B C 1
ATOM 3066 O O . LEU B 1 103 ? -2.854 18.656 15.836 1 95.31 103 LEU B O 1
ATOM 3070 N N . SER B 1 104 ? -2.598 18.25 18.109 1 96.94 104 SER B N 1
ATOM 3071 C CA . SER B 1 104 ? -3.104 16.875 18.078 1 96.94 104 SER B CA 1
ATOM 3072 C C . SER B 1 104 ? -4.617 16.844 18.281 1 96.94 104 SER B C 1
ATOM 3074 O O . SER B 1 104 ? -5.199 17.781 18.828 1 96.94 104 SER B O 1
ATOM 3076 N N . LEU B 1 105 ? -5.246 15.797 17.766 1 96.81 105 LEU B N 1
ATOM 3077 C CA . LEU B 1 105 ? -6.703 15.734 17.859 1 96.81 105 LEU B CA 1
ATOM 3078 C C . LEU B 1 105 ? -7.172 14.305 18.094 1 96.81 105 LEU B C 1
ATOM 3080 O O . LEU B 1 105 ? -6.418 13.352 17.859 1 96.81 105 LEU B O 1
ATOM 3084 N N . VAL B 1 106 ? -8.359 14.164 18.625 1 96.62 106 VAL B N 1
ATOM 3085 C CA . VAL B 1 106 ? -9.031 12.883 18.812 1 96.62 106 VAL B CA 1
ATOM 3086 C C . VAL B 1 106 ? -10.453 12.953 18.266 1 96.62 106 VAL B C 1
ATOM 3088 O O . VAL B 1 106 ? -11.156 13.945 18.484 1 96.62 106 VAL B O 1
ATOM 3091 N N . ILE B 1 107 ? -10.812 12.023 17.438 1 96.56 107 ILE B N 1
ATOM 3092 C CA . ILE B 1 107 ? -12.156 11.867 16.906 1 96.56 107 ILE B CA 1
ATOM 3093 C C . ILE B 1 107 ? -12.812 10.625 17.5 1 96.56 107 ILE B C 1
ATOM 3095 O O . ILE B 1 107 ? -12.312 9.508 17.328 1 96.56 107 ILE B O 1
ATOM 3099 N N . GLU B 1 108 ? -13.953 10.734 18.188 1 95.12 108 GLU B N 1
ATOM 3100 C CA . GLU B 1 108 ? -14.5 9.641 18.969 1 95.12 108 GLU B CA 1
ATOM 3101 C C . GLU B 1 108 ? -15.93 9.312 18.547 1 95.12 108 GLU B C 1
ATOM 3103 O O . GLU B 1 108 ? -16.562 8.422 19.125 1 95.12 108 GLU B O 1
ATOM 3108 N N . ASP B 1 109 ? -16.438 9.93 17.531 1 93.88 109 ASP B N 1
ATOM 3109 C CA . ASP B 1 109 ? -17.844 9.797 17.156 1 93.88 109 ASP B CA 1
ATOM 3110 C C . ASP B 1 109 ? -18.047 8.609 16.219 1 93.88 109 ASP B C 1
ATOM 3112 O O . ASP B 1 109 ? -19.109 8.469 15.609 1 93.88 109 ASP B O 1
ATOM 3116 N N . PHE B 1 110 ? -17.094 7.785 16.047 1 95.75 110 PHE B N 1
ATOM 3117 C CA . PHE B 1 110 ? -17.141 6.672 15.109 1 95.75 110 PHE B CA 1
ATOM 3118 C C . PHE B 1 110 ? -16.859 5.352 15.812 1 95.75 110 PHE B C 1
ATOM 3120 O O . PHE B 1 110 ? -16.547 5.332 17 1 95.75 110 PHE B O 1
ATOM 3127 N N . PRO B 1 111 ? -17.047 4.203 15.094 1 95.81 111 PRO B N 1
ATOM 3128 C CA . PRO B 1 111 ? -16.859 2.896 15.727 1 95.81 111 PRO B CA 1
ATOM 3129 C C . PRO B 1 111 ? -15.469 2.711 16.328 1 95.81 111 PRO B C 1
ATOM 3131 O O . PRO B 1 111 ? -15.312 2.033 17.344 1 95.81 111 PRO B O 1
ATOM 3134 N N . ILE B 1 112 ? -14.492 3.289 15.68 1 97.62 112 ILE B N 1
ATOM 3135 C CA . ILE B 1 112 ? -13.148 3.287 16.25 1 97.62 112 ILE B CA 1
ATOM 3136 C C . ILE B 1 112 ? -12.695 4.723 16.5 1 97.62 112 ILE B C 1
ATOM 3138 O O . ILE B 1 112 ? -13.273 5.668 15.961 1 97.62 112 ILE B O 1
ATOM 3142 N N . ARG B 1 113 ? -11.68 4.844 17.375 1 98.12 113 ARG B N 1
ATOM 3143 C CA . ARG B 1 113 ? -11.125 6.16 17.656 1 98.12 113 ARG B CA 1
ATOM 3144 C C . ARG B 1 113 ? -10.047 6.535 16.656 1 98.12 113 ARG B C 1
ATOM 3146 O O . ARG B 1 113 ? -9.242 5.688 16.25 1 98.12 113 ARG B O 1
ATOM 3153 N N . ILE B 1 114 ? -10.086 7.773 16.266 1 98.38 114 ILE B N 1
ATOM 3154 C CA . ILE B 1 114 ? -9.047 8.328 15.406 1 98.38 114 ILE B CA 1
ATOM 3155 C C . ILE B 1 114 ? -8.211 9.344 16.203 1 98.38 114 ILE B C 1
ATOM 3157 O O . ILE B 1 114 ? -8.766 10.258 16.812 1 98.38 114 ILE B O 1
ATOM 3161 N N . ILE B 1 115 ? -6.941 9.125 16.219 1 98.19 115 ILE B N 1
ATOM 3162 C CA . ILE B 1 115 ? -6.051 10.055 16.906 1 98.19 115 ILE B CA 1
ATOM 3163 C C . ILE B 1 115 ? -5.047 10.633 15.898 1 98.19 115 ILE B C 1
ATOM 3165 O O . ILE B 1 115 ? -4.391 9.891 15.172 1 98.19 115 ILE B O 1
ATOM 3169 N N . GLY B 1 116 ? -5.059 11.906 15.75 1 98.19 116 GLY B N 1
ATOM 3170 C CA . GLY B 1 116 ? -4.008 12.625 15.047 1 98.19 116 GLY B CA 1
ATOM 3171 C C . GLY B 1 116 ? -2.973 13.227 15.969 1 98.19 116 GLY B C 1
ATOM 3172 O O . GLY B 1 116 ? -3.309 14.023 16.844 1 98.19 116 GLY B O 1
ATOM 3173 N N . LEU B 1 117 ? -1.761 12.859 15.766 1 97.5 117 LEU B N 1
ATOM 3174 C CA . LEU B 1 117 ? -0.666 13.32 16.609 1 97.5 117 LEU B CA 1
ATOM 3175 C C . LEU B 1 117 ? 0.218 14.312 15.859 1 97.5 117 LEU B C 1
ATOM 3177 O O . LEU B 1 117 ? 0.755 13.992 14.797 1 97.5 117 LEU B O 1
ATOM 3181 N N . ASP B 1 118 ? 0.399 15.477 16.422 1 97.75 118 ASP B N 1
ATOM 3182 C CA . ASP B 1 118 ? 1.232 16.516 15.82 1 97.75 118 ASP B CA 1
ATOM 3183 C C . ASP B 1 118 ? 2.715 16.219 16.047 1 97.75 118 ASP B C 1
ATOM 3185 O O . ASP B 1 118 ? 3.213 16.359 17.172 1 97.75 118 ASP B O 1
ATOM 3189 N N . SER B 1 119 ? 3.395 15.906 14.977 1 98.25 119 SER B N 1
ATOM 3190 C CA . SER B 1 119 ? 4.82 15.625 15.078 1 98.25 119 SER B CA 1
ATOM 3191 C C . SER B 1 119 ? 5.656 16.781 14.555 1 98.25 119 SER B C 1
ATOM 3193 O O . SER B 1 119 ? 6.883 16.688 14.469 1 98.25 119 SER B O 1
ATOM 3195 N N . SER B 1 120 ? 5.043 17.859 14.148 1 97.25 120 SER B N 1
ATOM 3196 C CA . SER B 1 120 ? 5.754 18.969 13.523 1 97.25 120 SER B CA 1
ATOM 3197 C C . SER B 1 120 ? 6.582 19.734 14.539 1 97.25 120 SER B C 1
ATOM 3199 O O . SER B 1 120 ? 6.18 19.891 15.695 1 97.25 120 SER B O 1
ATOM 3201 N N . ILE B 1 121 ? 7.738 20.172 14.141 1 96.31 121 ILE B N 1
ATOM 3202 C CA . ILE B 1 121 ? 8.625 21.062 14.891 1 96.31 121 ILE B CA 1
ATOM 3203 C C . ILE B 1 121 ? 8.875 22.328 14.094 1 96.31 121 ILE B C 1
ATOM 3205 O O . ILE B 1 121 ? 9.32 22.281 12.945 1 96.31 121 ILE B O 1
ATOM 3209 N N . LYS B 1 122 ? 8.578 23.484 14.734 1 94 122 LYS B N 1
ATOM 3210 C CA . LYS B 1 122 ? 8.734 24.766 14.047 1 94 122 LYS B CA 1
ATOM 3211 C C . LYS B 1 122 ? 10.141 24.906 13.477 1 94 122 LYS B C 1
ATOM 3213 O O . LYS B 1 122 ? 11.125 24.766 14.203 1 94 122 LYS B O 1
ATOM 3218 N N . GLY B 1 123 ? 10.195 25.109 12.188 1 94.5 123 GLY B N 1
ATOM 3219 C CA . GLY B 1 123 ? 11.453 25.406 11.531 1 94.5 123 GLY B CA 1
ATOM 3220 C C . GLY B 1 123 ? 12.273 24.172 11.195 1 94.5 123 GLY B C 1
ATOM 3221 O O . GLY B 1 123 ? 13.398 24.281 10.711 1 94.5 123 GLY B O 1
ATOM 3222 N N . LYS B 1 124 ? 11.773 23.031 11.492 1 97.31 124 LYS B N 1
ATOM 3223 C CA . LYS B 1 124 ? 12.508 21.797 11.203 1 97.31 124 LYS B CA 1
ATOM 3224 C C . LYS B 1 124 ? 11.766 20.938 10.18 1 97.31 124 LYS B C 1
ATOM 3226 O O . LYS B 1 124 ? 10.539 20.906 10.164 1 97.31 124 LYS B O 1
ATOM 3231 N N . SER B 1 125 ? 12.531 20.25 9.383 1 97.25 125 SER B N 1
ATOM 3232 C CA . SER B 1 125 ? 11.945 19.328 8.406 1 97.25 125 SER B CA 1
ATOM 3233 C C . SER B 1 125 ? 11.641 17.969 9.039 1 97.25 125 SER B C 1
ATOM 3235 O O . SER B 1 125 ? 10.734 17.266 8.602 1 97.25 125 SER B O 1
ATOM 3237 N N . TYR B 1 126 ? 12.461 17.578 10.023 1 98.31 126 TYR B N 1
ATOM 3238 C CA . TYR B 1 126 ? 12.227 16.312 10.719 1 98.31 126 TYR B CA 1
ATOM 3239 C C . TYR B 1 126 ? 11.164 16.469 11.805 1 98.31 126 TYR B C 1
ATOM 3241 O O . TYR B 1 126 ? 10.812 17.594 12.172 1 98.31 126 TYR B O 1
ATOM 3249 N N . GLY B 1 127 ? 10.555 15.32 12.266 1 98.44 127 GLY B N 1
ATOM 3250 C CA . GLY B 1 127 ? 9.5 15.359 13.266 1 98.44 127 GLY B CA 1
ATOM 3251 C C . GLY B 1 127 ? 10 15.047 14.664 1 98.44 127 GLY B C 1
ATOM 3252 O O . GLY B 1 127 ? 11.125 14.578 14.844 1 98.44 127 GLY B O 1
ATOM 3253 N N . GLY B 1 128 ? 9.156 15.391 15.562 1 98.44 128 GLY B N 1
ATOM 3254 C CA . GLY B 1 128 ? 9.445 15.109 16.953 1 98.44 128 GLY B CA 1
ATOM 3255 C C . GLY B 1 128 ? 8.211 15.102 17.828 1 98.44 128 GLY B C 1
ATOM 3256 O O . GLY B 1 128 ? 7.27 15.859 17.594 1 98.44 128 GLY B O 1
ATOM 3257 N N . LEU B 1 129 ? 8.297 14.258 18.75 1 98.31 129 LEU B N 1
ATOM 3258 C CA . LEU B 1 129 ? 7.277 14.172 19.797 1 98.31 129 LEU B CA 1
ATOM 3259 C C . LEU B 1 129 ? 7.879 14.438 21.172 1 98.31 129 LEU B C 1
ATOM 3261 O O . LEU B 1 129 ? 8.625 13.617 21.703 1 98.31 129 LEU B O 1
ATOM 3265 N N . SER B 1 130 ? 7.555 15.578 21.719 1 96.44 130 SER B N 1
ATOM 3266 C CA . SER B 1 130 ? 8 15.883 23.062 1 96.44 130 SER B CA 1
ATOM 3267 C C . SER B 1 130 ? 7.367 14.945 24.094 1 96.44 130 SER B C 1
ATOM 3269 O O . SER B 1 130 ? 6.398 14.242 23.781 1 96.44 130 SER B O 1
ATOM 3271 N N . GLU B 1 131 ? 7.914 15.008 25.266 1 96.31 131 GLU B N 1
ATOM 3272 C CA . GLU B 1 131 ? 7.332 14.211 26.344 1 96.31 131 GLU B CA 1
ATOM 3273 C C . GLU B 1 131 ? 5.883 14.617 26.609 1 96.31 131 GLU B C 1
ATOM 3275 O O . GLU B 1 131 ? 5.051 13.766 26.938 1 96.31 131 GLU B O 1
ATOM 3280 N N . GLU B 1 132 ? 5.609 15.828 26.531 1 95 132 GLU B N 1
ATOM 3281 C CA . GLU B 1 132 ? 4.246 16.312 26.703 1 95 132 GLU B CA 1
ATOM 3282 C C . GLU B 1 132 ? 3.295 15.672 25.688 1 95 132 GLU B C 1
ATOM 3284 O O . GLU B 1 132 ? 2.215 15.211 26.062 1 95 132 GLU B O 1
ATOM 3289 N N . ARG B 1 133 ? 3.629 15.664 24.453 1 95.88 133 ARG B N 1
ATOM 3290 C CA . ARG B 1 133 ? 2.82 15.055 23.406 1 95.88 133 ARG B CA 1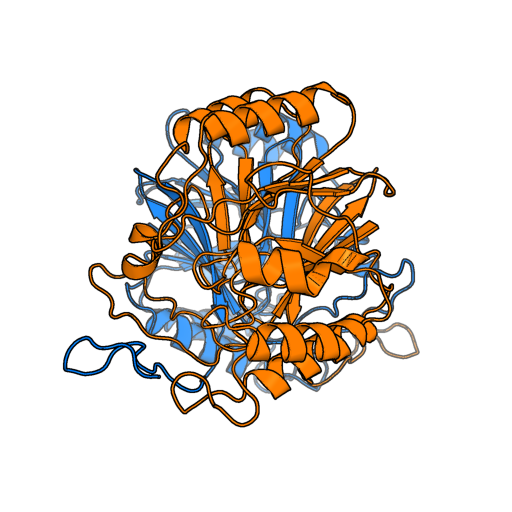
ATOM 3291 C C . ARG B 1 133 ? 2.635 13.562 23.641 1 95.88 133 ARG B C 1
ATOM 3293 O O . ARG B 1 133 ? 1.538 13.031 23.469 1 95.88 133 ARG B O 1
ATOM 3300 N N . LEU B 1 134 ? 3.711 12.906 24.078 1 97.62 134 LEU B N 1
ATOM 3301 C CA . LEU B 1 134 ? 3.666 11.469 24.281 1 97.62 134 LEU B CA 1
ATOM 3302 C C . LEU B 1 134 ? 2.834 11.125 25.516 1 97.62 134 LEU B C 1
ATOM 3304 O O . LEU B 1 134 ? 2.127 10.117 25.531 1 97.62 134 LEU B O 1
ATOM 3308 N N . LEU B 1 135 ? 2.979 11.938 26.531 1 96.19 135 LEU B N 1
ATOM 3309 C CA . LEU B 1 135 ? 2.133 11.742 27.703 1 96.19 135 LEU B CA 1
ATOM 3310 C C . LEU B 1 135 ? 0.663 11.945 27.359 1 96.19 135 LEU B C 1
ATOM 3312 O O . LEU B 1 135 ? -0.208 11.242 27.875 1 96.19 135 LEU B O 1
ATOM 3316 N N . TRP B 1 136 ? 0.422 12.898 26.562 1 96.38 136 TRP B N 1
ATOM 3317 C CA . TRP B 1 136 ? -0.94 13.125 26.078 1 96.38 136 TRP B CA 1
ATOM 3318 C C . TRP B 1 136 ? -1.479 11.891 25.359 1 96.38 136 TRP B C 1
ATOM 3320 O O . TRP B 1 136 ? -2.598 11.453 25.625 1 96.38 136 TRP B O 1
ATOM 3330 N N . LEU B 1 137 ? -0.724 11.352 24.438 1 97.12 137 LEU B N 1
ATOM 3331 C CA . LEU B 1 137 ? -1.126 10.141 23.734 1 97.12 137 LEU B CA 1
ATOM 3332 C C . LEU B 1 137 ? -1.411 9.008 24.703 1 97.12 137 LEU B C 1
ATOM 3334 O O . LEU B 1 137 ? -2.42 8.312 24.578 1 97.12 137 LEU B O 1
ATOM 3338 N N . GLU B 1 138 ? -0.487 8.844 25.594 1 97.62 138 GLU B N 1
ATOM 3339 C CA . GLU B 1 138 ? -0.65 7.801 26.609 1 97.62 138 GLU B CA 1
ATOM 3340 C C . GLU B 1 138 ? -1.966 7.969 27.359 1 97.62 138 GLU B C 1
ATOM 3342 O O . GLU B 1 138 ? -2.68 6.992 27.609 1 97.62 138 GLU B O 1
ATOM 3347 N N . LYS B 1 139 ? -2.236 9.172 27.734 1 96.56 139 LYS B N 1
ATOM 3348 C CA . LYS B 1 139 ? -3.492 9.461 28.422 1 96.56 139 LYS B CA 1
ATOM 3349 C C . LYS B 1 139 ? -4.691 9.109 27.547 1 96.56 139 LYS B C 1
ATOM 3351 O O . LYS B 1 139 ? -5.664 8.523 28.031 1 96.56 139 LYS B O 1
ATOM 3356 N N . GLN B 1 140 ? -4.637 9.484 26.297 1 96.19 140 GLN B N 1
ATOM 3357 C CA . GLN B 1 140 ? -5.727 9.172 25.375 1 96.19 140 GLN B CA 1
ATOM 3358 C C . GLN B 1 140 ? -5.93 7.668 25.25 1 96.19 140 GLN B C 1
ATOM 3360 O O . GLN B 1 140 ? -7.066 7.188 25.234 1 96.19 140 GLN B O 1
ATOM 3365 N N . LEU B 1 141 ? -4.887 6.93 25.125 1 96.94 141 LEU B N 1
ATOM 3366 C CA . LEU B 1 141 ? -4.965 5.484 24.969 1 96.94 141 LEU B CA 1
ATOM 3367 C C . LEU B 1 141 ? -5.516 4.82 26.219 1 96.94 141 LEU B C 1
ATOM 3369 O O . LEU B 1 141 ? -6.242 3.83 26.141 1 96.94 141 LEU B O 1
ATOM 3373 N N . ASN B 1 142 ? -5.207 5.371 27.344 1 97.38 142 ASN B N 1
ATOM 3374 C CA . ASN B 1 142 ? -5.664 4.824 28.609 1 97.38 142 ASN B CA 1
ATOM 3375 C C . ASN B 1 142 ? -7.141 5.125 28.859 1 97.38 142 ASN B C 1
ATOM 3377 O O . ASN B 1 142 ? -7.809 4.406 29.609 1 97.38 142 ASN B O 1
ATOM 3381 N N . LYS B 1 143 ? -7.613 6.172 28.312 1 96.19 143 LYS B N 1
ATOM 3382 C CA . LYS B 1 143 ? -8.992 6.598 28.531 1 96.19 143 LYS B CA 1
ATOM 3383 C C . LYS B 1 143 ? -9.977 5.52 28.094 1 96.19 143 LYS B C 1
ATOM 3385 O O . LYS B 1 143 ? -10.992 5.285 28.75 1 96.19 143 LYS B O 1
ATOM 3390 N N . PHE B 1 144 ? -9.734 4.848 26.984 1 95.25 144 PHE B N 1
ATOM 3391 C CA . PHE B 1 144 ? -10.562 3.768 26.453 1 95.25 144 PHE B CA 1
ATOM 3392 C C . PHE B 1 144 ? -9.695 2.602 26 1 95.25 144 PHE B C 1
ATOM 3394 O O . PHE B 1 144 ? -9.547 2.369 24.797 1 95.25 144 PHE B O 1
ATOM 3401 N N . PRO B 1 145 ? -9.273 1.796 26.891 1 92.94 145 PRO B N 1
ATOM 3402 C CA . PRO B 1 145 ? -8.297 0.75 26.578 1 92.94 145 PRO B CA 1
ATOM 3403 C C . PRO B 1 145 ? -8.867 -0.327 25.656 1 92.94 145 PRO B C 1
ATOM 3405 O O . PRO B 1 145 ? -8.117 -1.043 25 1 92.94 145 PRO B O 1
ATOM 3408 N N . ASP B 1 146 ? -10.219 -0.373 25.578 1 93.5 146 ASP B N 1
ATOM 3409 C CA . ASP B 1 146 ? -10.828 -1.449 24.797 1 93.5 146 ASP B CA 1
ATOM 3410 C C . ASP B 1 146 ? -11.242 -0.964 23.422 1 93.5 146 ASP B C 1
ATOM 3412 O O . ASP B 1 146 ? -11.703 -1.753 22.594 1 93.5 146 ASP B O 1
ATOM 3416 N N . LYS B 1 147 ? -11.102 0.32 23.141 1 96.19 147 LYS B N 1
ATOM 3417 C CA . LYS B 1 147 ? -11.508 0.864 21.844 1 96.19 147 LYS B CA 1
ATOM 3418 C C . LYS B 1 147 ? -10.328 0.9 20.875 1 96.19 147 LYS B C 1
ATOM 3420 O O . LYS B 1 147 ? -9.242 1.369 21.234 1 96.19 147 LYS B O 1
ATOM 3425 N N . LYS B 1 148 ? -10.594 0.319 19.672 1 97 148 LYS B N 1
ATOM 3426 C CA . LYS B 1 148 ? -9.555 0.328 18.656 1 97 148 LYS B CA 1
ATOM 3427 C C . LYS B 1 148 ? -9.219 1.753 18.219 1 97 148 LYS B C 1
ATOM 3429 O O . LYS B 1 148 ? -10.086 2.631 18.25 1 97 148 LYS B O 1
ATOM 3434 N N . VAL B 1 149 ? -7.934 1.945 17.891 1 97.81 149 VAL B N 1
ATOM 3435 C CA . VAL B 1 149 ? -7.461 3.281 17.547 1 97.81 149 VAL B CA 1
ATOM 3436 C C . VAL B 1 149 ? -6.727 3.242 16.203 1 97.81 149 VAL B C 1
ATOM 3438 O O . VAL B 1 149 ? -5.875 2.377 15.977 1 97.81 149 VAL B O 1
ATOM 3441 N N . LEU B 1 150 ? -7.094 4.047 15.32 1 98.25 150 LEU B N 1
ATOM 3442 C CA . LEU B 1 150 ? -6.277 4.367 14.156 1 98.25 150 LEU B CA 1
ATOM 3443 C C . LEU B 1 150 ? -5.48 5.648 14.383 1 98.25 150 LEU B C 1
ATOM 3445 O O . LEU B 1 150 ? -6.062 6.715 14.594 1 98.25 150 LEU B O 1
ATOM 3449 N N . LEU B 1 151 ? -4.172 5.559 14.422 1 98.62 151 LEU B N 1
ATOM 3450 C CA . LEU B 1 151 ? -3.287 6.66 14.773 1 98.62 151 LEU B CA 1
ATOM 3451 C C . LEU B 1 151 ? -2.668 7.281 13.523 1 98.62 151 LEU B C 1
ATOM 3453 O O . LEU B 1 151 ? -2.176 6.566 12.648 1 98.62 151 LEU B O 1
ATOM 3457 N N . PHE B 1 152 ? -2.736 8.609 13.445 1 98.88 152 PHE B N 1
ATOM 3458 C CA . PHE B 1 152 ? -2.158 9.344 12.328 1 98.88 152 PHE B CA 1
ATOM 3459 C C . PHE B 1 152 ? -1.044 10.266 12.805 1 98.88 152 PHE B C 1
ATOM 3461 O O . PHE B 1 152 ? -1.167 10.906 13.852 1 98.88 152 PHE B O 1
ATOM 3468 N N . ILE B 1 153 ? 0.059 10.266 12.133 1 98.75 153 ILE B N 1
ATOM 3469 C CA . ILE B 1 153 ? 1.197 11.156 12.336 1 98.75 153 ILE B CA 1
ATOM 3470 C C . ILE B 1 153 ? 1.795 11.555 10.992 1 98.75 153 ILE B C 1
ATOM 3472 O O . ILE B 1 153 ? 1.714 10.797 10.023 1 98.75 153 ILE B O 1
ATOM 3476 N N . HIS B 1 154 ? 2.289 12.711 10.859 1 98.88 154 HIS B N 1
ATOM 3477 C CA . HIS B 1 154 ? 2.842 13.133 9.578 1 98.88 154 HIS B CA 1
ATOM 3478 C C . HIS B 1 154 ? 4.15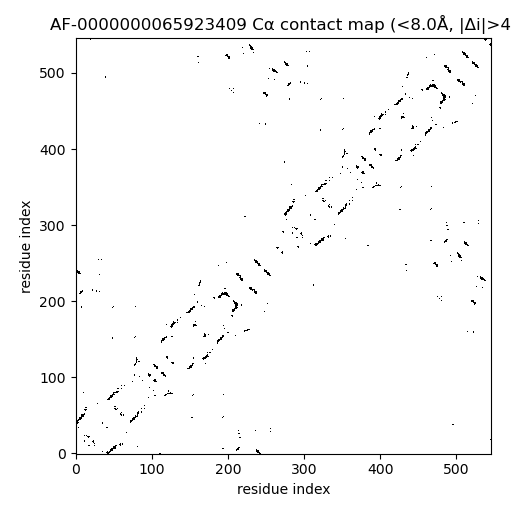6 12.422 9.289 1 98.88 154 HIS B C 1
ATOM 3480 O O . HIS B 1 154 ? 4.336 11.859 8.203 1 98.88 154 HIS B O 1
ATOM 3486 N N . HIS B 1 155 ? 5.082 12.383 10.266 1 98.88 155 HIS B N 1
ATOM 3487 C CA . HIS B 1 155 ? 6.438 11.875 10.086 1 98.88 155 HIS B CA 1
ATOM 3488 C C . HIS B 1 155 ? 6.527 10.398 10.453 1 98.88 155 HIS B C 1
ATOM 3490 O O . HIS B 1 155 ? 6.316 10.031 11.617 1 98.88 155 HIS B O 1
ATOM 3496 N N . PRO B 1 156 ? 6.855 9.523 9.516 1 98.44 156 PRO B N 1
ATOM 3497 C CA . PRO B 1 156 ? 7.023 8.117 9.883 1 98.44 156 PRO B CA 1
ATOM 3498 C C . PRO B 1 156 ? 8.172 7.895 10.867 1 98.44 156 PRO B C 1
ATOM 3500 O O . PRO B 1 156 ? 9.203 8.562 10.781 1 98.44 156 PRO B O 1
ATOM 3503 N N . PRO B 1 157 ? 8.023 7.023 11.797 1 97.81 157 PRO B N 1
ATOM 3504 C CA . PRO B 1 157 ? 9.086 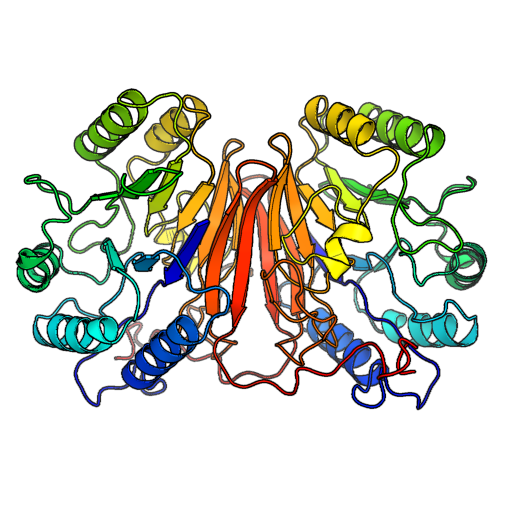6.719 12.758 1 97.81 157 PRO B CA 1
ATOM 3505 C C . PRO B 1 157 ? 10.07 5.676 12.234 1 97.81 157 PRO B C 1
ATOM 3507 O O . PRO B 1 157 ? 10.883 5.156 13 1 97.81 157 PRO B O 1
ATOM 3510 N N . VAL B 1 158 ? 9.969 5.34 10.945 1 96.06 158 VAL B N 1
ATOM 3511 C CA . VAL B 1 158 ? 10.789 4.281 10.359 1 96.06 158 VAL B CA 1
ATOM 3512 C C . VAL B 1 158 ? 11.422 4.781 9.062 1 96.06 158 VAL B C 1
ATOM 3514 O O . VAL B 1 158 ? 10.906 5.699 8.422 1 96.06 158 VAL B O 1
ATOM 3517 N N . LYS B 1 159 ? 12.539 4.109 8.742 1 94.88 159 LYS B N 1
ATOM 3518 C CA . LYS B 1 159 ? 13.109 4.348 7.426 1 94.88 159 LYS B CA 1
ATOM 3519 C C . LYS B 1 159 ? 12.328 3.613 6.34 1 94.88 159 LYS B C 1
ATOM 3521 O O . LYS B 1 159 ? 11.93 2.463 6.531 1 94.88 159 LYS B O 1
ATOM 3526 N N . ILE B 1 160 ? 12.094 4.293 5.223 1 95.06 160 ILE B N 1
ATOM 3527 C CA . ILE B 1 160 ? 11.391 3.643 4.121 1 95.06 160 ILE B CA 1
ATOM 3528 C C . ILE B 1 160 ? 12.383 3.281 3.018 1 95.06 160 ILE B C 1
ATOM 3530 O O . ILE B 1 160 ? 12.023 2.629 2.037 1 95.06 160 ILE B O 1
ATOM 3534 N N . GLY B 1 161 ? 13.633 3.742 3.111 1 95.75 161 GLY B N 1
ATOM 3535 C CA . GLY B 1 161 ? 14.688 3.361 2.184 1 95.75 161 GLY B CA 1
ATOM 3536 C C . GLY B 1 161 ? 15.086 4.48 1.24 1 95.75 161 GLY B C 1
ATOM 3537 O O . GLY B 1 161 ? 16.047 4.352 0.483 1 95.75 161 GLY B O 1
ATOM 3538 N N . ILE B 1 162 ? 14.375 5.59 1.228 1 96.31 162 ILE B N 1
ATOM 3539 C CA . ILE B 1 162 ? 14.719 6.77 0.44 1 96.31 162 ILE B CA 1
ATOM 3540 C C . ILE B 1 162 ? 15.477 7.77 1.311 1 96.31 162 ILE B C 1
ATOM 3542 O O . ILE B 1 162 ? 14.867 8.508 2.09 1 96.31 162 ILE B O 1
ATOM 3546 N N . GLU B 1 163 ? 16.703 7.855 1.111 1 95.31 163 GLU B N 1
ATOM 3547 C CA . GLU B 1 163 ? 17.625 8.43 2.086 1 95.31 163 GLU B CA 1
ATOM 3548 C C . GLU B 1 163 ? 17.297 9.898 2.35 1 95.31 163 GLU B C 1
ATOM 3550 O O . GLU B 1 163 ? 17.266 10.336 3.504 1 95.31 163 GLU B O 1
ATOM 3555 N N . HIS B 1 164 ? 17.078 10.695 1.288 1 95 164 HIS B N 1
ATOM 3556 C CA . HIS B 1 164 ? 16.875 12.125 1.482 1 95 164 HIS B CA 1
ATOM 3557 C C . HIS B 1 164 ? 15.539 12.398 2.184 1 95 164 HIS B C 1
ATOM 3559 O O . HIS B 1 164 ? 15.328 13.492 2.717 1 95 164 HIS B O 1
ATOM 3565 N N . MET B 1 165 ? 14.648 11.469 2.168 1 96.62 165 MET B N 1
ATOM 3566 C CA . MET B 1 165 ? 13.406 11.57 2.93 1 96.62 165 MET B CA 1
ATOM 3567 C C . MET B 1 165 ? 13.586 11.023 4.34 1 96.62 165 MET B C 1
ATOM 3569 O O . MET B 1 165 ? 13.094 11.609 5.305 1 96.62 165 MET B O 1
ATOM 3573 N N . ASP B 1 166 ? 14.336 9.938 4.473 1 96.56 166 ASP B N 1
ATOM 3574 C CA . ASP B 1 166 ? 14.516 9.234 5.742 1 96.56 166 ASP B CA 1
ATOM 3575 C C . ASP B 1 166 ? 15.18 10.141 6.777 1 96.56 166 ASP B C 1
ATOM 3577 O O . ASP B 1 166 ? 14.898 10.039 7.973 1 96.56 166 ASP B O 1
ATOM 3581 N N . VAL B 1 167 ? 16.016 11.062 6.348 1 95.94 167 VAL B N 1
ATOM 3582 C CA . VAL B 1 167 ? 16.734 11.93 7.273 1 95.94 167 VAL B CA 1
ATOM 3583 C C . VAL B 1 167 ? 15.766 12.922 7.906 1 95.94 167 VAL B C 1
ATOM 3585 O O . VAL B 1 167 ? 16.094 13.586 8.891 1 95.94 167 VAL B O 1
ATOM 3588 N N . GLN B 1 168 ? 14.539 13.047 7.309 1 97.44 168 GLN B N 1
ATOM 3589 C CA . GLN B 1 168 ? 13.555 14 7.789 1 97.44 168 GLN B CA 1
ATOM 3590 C C . GLN B 1 168 ? 12.422 13.297 8.531 1 97.44 168 GLN B C 1
ATOM 3592 O O . GLN B 1 168 ? 11.398 13.914 8.836 1 97.44 168 GLN B O 1
ATOM 3597 N N . ASN B 1 169 ? 12.516 12.016 8.836 1 97.81 169 ASN B N 1
ATOM 3598 C CA . ASN B 1 169 ? 11.492 11.242 9.539 1 97.81 169 ASN B CA 1
ATOM 3599 C C . ASN B 1 169 ? 11.375 11.672 11 1 97.81 169 ASN B C 1
ATOM 3601 O O . ASN B 1 169 ? 11.867 12.734 11.383 1 97.81 169 ASN B O 1
ATOM 3605 N N . LEU B 1 170 ? 10.523 10.969 11.758 1 98.56 170 LEU B N 1
ATOM 3606 C CA . LEU B 1 170 ? 10.398 11.227 13.188 1 98.56 170 LEU B CA 1
ATOM 3607 C C . LEU B 1 170 ? 11.703 10.922 13.914 1 98.56 170 LEU B C 1
ATOM 3609 O O . LEU B 1 170 ? 12.141 9.766 13.953 1 98.56 170 LEU B O 1
ATOM 3613 N N . GLN B 1 171 ? 12.32 11.898 14.492 1 97.62 171 GLN B N 1
ATOM 3614 C CA . GLN B 1 171 ? 13.617 11.719 15.125 1 97.62 171 GLN B CA 1
ATOM 3615 C C . GLN B 1 171 ? 13.508 11.758 16.641 1 97.62 171 GLN B C 1
ATOM 3617 O O . GLN B 1 171 ? 14.07 10.906 17.328 1 97.62 171 GLN B O 1
ATOM 3622 N N . ILE B 1 172 ? 12.805 12.695 17.125 1 98.06 172 ILE B N 1
ATOM 3623 C CA . ILE B 1 172 ? 12.68 12.883 18.578 1 98.06 172 ILE B CA 1
ATOM 3624 C C . ILE B 1 172 ? 11.453 12.133 19.094 1 98.06 172 ILE B C 1
ATOM 3626 O O . ILE B 1 172 ? 10.367 12.25 18.516 1 98.06 172 ILE B O 1
ATOM 3630 N N . GLY B 1 173 ? 11.633 11.391 20.172 1 98.44 173 GLY B N 1
ATOM 3631 C CA . GLY B 1 173 ? 10.523 10.703 20.812 1 98.44 173 GLY B CA 1
ATOM 3632 C C . GLY B 1 173 ? 10.188 9.375 20.172 1 98.44 173 GLY B C 1
ATOM 3633 O O . GLY B 1 173 ? 9.203 8.727 20.531 1 98.44 173 GLY B O 1
ATOM 3634 N N . ARG B 1 174 ? 10.953 9 19.219 1 97.5 174 ARG B N 1
ATOM 3635 C CA . ARG B 1 174 ? 10.703 7.793 18.422 1 97.5 174 ARG B CA 1
ATOM 3636 C C . ARG B 1 174 ? 10.656 6.559 19.312 1 97.5 174 ARG B C 1
ATOM 3638 O O . ARG B 1 174 ? 9.734 5.75 19.219 1 97.5 174 ARG B O 1
ATOM 3645 N N . GLU B 1 175 ? 11.633 6.391 20.188 1 96.44 175 GLU B N 1
ATOM 3646 C CA . GLU B 1 175 ? 11.719 5.219 21.062 1 96.44 175 GLU B CA 1
ATOM 3647 C C . GLU B 1 175 ? 10.57 5.188 22.062 1 96.44 175 GLU B C 1
ATOM 3649 O O . GLU B 1 175 ? 10.016 4.125 22.344 1 96.44 175 GLU B O 1
ATOM 3654 N N . ARG B 1 176 ? 10.281 6.316 22.594 1 97.31 176 ARG B N 1
ATOM 3655 C CA . ARG B 1 176 ? 9.164 6.41 23.531 1 97.31 176 ARG B CA 1
ATOM 3656 C C . ARG B 1 176 ? 7.844 6.07 22.844 1 97.31 176 ARG B C 1
ATOM 3658 O O . ARG B 1 176 ? 6.98 5.41 23.422 1 97.31 176 ARG B O 1
ATOM 3665 N N . LEU B 1 177 ? 7.648 6.523 21.641 1 97.94 177 LEU B N 1
ATOM 3666 C CA . LEU B 1 177 ? 6.469 6.156 20.859 1 97.94 177 LEU B CA 1
ATOM 3667 C C . LEU B 1 177 ? 6.406 4.648 20.641 1 97.94 177 LEU B C 1
ATOM 3669 O O . LEU B 1 177 ? 5.344 4.043 20.781 1 97.94 177 LEU B O 1
ATOM 3673 N N . ALA B 1 178 ? 7.547 4.055 20.297 1 95.62 178 ALA B N 1
ATOM 3674 C CA . ALA B 1 178 ? 7.617 2.605 20.125 1 95.62 178 ALA B CA 1
ATOM 3675 C C . ALA B 1 178 ? 7.168 1.878 21.391 1 95.62 178 ALA B C 1
ATOM 3677 O O . ALA B 1 178 ? 6.414 0.902 21.328 1 95.62 178 ALA B O 1
ATOM 3678 N N . ASP B 1 179 ? 7.602 2.332 22.5 1 94.81 179 ASP B N 1
ATOM 3679 C CA . ASP B 1 179 ? 7.223 1.745 23.781 1 94.81 179 ASP B CA 1
ATOM 3680 C C . ASP B 1 179 ? 5.711 1.8 23.984 1 94.81 179 ASP B C 1
ATOM 3682 O O . ASP B 1 179 ? 5.098 0.813 24.391 1 94.81 179 ASP B O 1
ATOM 3686 N N . LEU B 1 180 ? 5.191 2.943 23.688 1 94.75 180 LEU B N 1
ATOM 3687 C CA . LEU B 1 180 ? 3.752 3.115 23.859 1 94.75 180 LEU B CA 1
ATOM 3688 C C . LEU B 1 180 ? 2.982 2.188 22.922 1 94.75 180 LEU B C 1
ATOM 3690 O O . LEU B 1 180 ? 2.033 1.522 23.344 1 94.75 180 LEU B O 1
ATOM 3694 N N . LEU B 1 181 ? 3.41 2.117 21.688 1 93.31 181 LEU B N 1
ATOM 3695 C CA . LEU B 1 181 ? 2.707 1.317 20.688 1 93.31 181 LEU B CA 1
ATOM 3696 C C . LEU B 1 181 ? 2.873 -0.172 20.969 1 93.31 181 LEU B C 1
ATOM 3698 O O . LEU B 1 181 ? 2.035 -0.982 20.578 1 93.31 181 LEU B O 1
ATOM 3702 N N . GLY B 1 182 ? 3.945 -0.546 21.656 1 90.75 182 GLY B N 1
ATOM 3703 C CA . GLY B 1 182 ? 4.133 -1.923 22.094 1 90.75 182 GLY B CA 1
ATOM 3704 C C . GLY B 1 182 ? 3.266 -2.303 23.266 1 90.75 182 GLY B C 1
ATOM 3705 O O . GLY B 1 182 ? 2.945 -3.479 23.469 1 90.75 182 GLY B O 1
ATOM 3706 N N . LYS B 1 183 ? 2.91 -1.37 23.984 1 91.44 183 LYS B N 1
ATOM 3707 C CA . LYS B 1 183 ? 2.164 -1.587 25.234 1 91.44 183 LYS B CA 1
ATOM 3708 C C . LYS B 1 183 ? 0.661 -1.616 24.969 1 91.44 183 LYS B C 1
ATOM 3710 O O . LYS B 1 183 ? -0.068 -2.398 25.578 1 91.44 183 LYS B O 1
ATOM 3715 N N . TYR B 1 184 ? 0.195 -0.855 24.094 1 91.75 184 TYR B N 1
ATOM 3716 C CA . TYR B 1 184 ? -1.233 -0.696 23.844 1 91.75 184 TYR B CA 1
ATOM 3717 C C . TYR B 1 184 ? -1.65 -1.417 22.578 1 91.75 184 TYR B C 1
ATOM 3719 O O . TYR B 1 184 ? -1.51 -0.877 21.469 1 91.75 184 TYR B O 1
ATOM 3727 N N . GLU B 1 185 ? -2.32 -2.492 22.688 1 88.62 185 GLU B N 1
ATOM 3728 C CA . GLU B 1 185 ? -2.637 -3.377 21.562 1 88.62 185 GLU B CA 1
ATOM 3729 C C . GLU B 1 185 ? -3.846 -2.869 20.781 1 88.62 185 GLU B C 1
ATOM 3731 O O . GLU B 1 185 ? -4.152 -3.379 19.703 1 88.62 185 GLU B O 1
ATOM 3736 N N . GLN B 1 186 ? -4.426 -1.841 21.312 1 94.06 186 GLN B N 1
ATOM 3737 C CA . GLN B 1 186 ? -5.641 -1.362 20.656 1 94.06 186 GLN B CA 1
ATOM 3738 C C . GLN B 1 186 ? -5.309 -0.53 19.422 1 94.06 186 GLN B C 1
ATOM 3740 O O . GLN B 1 186 ? -6.191 -0.235 18.609 1 94.06 186 GLN B O 1
ATOM 3745 N N . VAL B 1 187 ? -4.07 -0.08 19.25 1 95.44 187 VAL B N 1
ATOM 3746 C CA . VAL B 1 187 ? -3.684 0.696 18.078 1 95.44 187 VAL B CA 1
ATOM 3747 C C . VAL B 1 187 ? -3.611 -0.215 16.859 1 95.44 187 VAL B C 1
ATOM 3749 O O . VAL B 1 187 ? -2.82 -1.16 16.828 1 95.44 187 VAL B O 1
ATOM 3752 N N . LEU B 1 188 ? -4.402 0.103 15.891 1 95.31 188 LEU B N 1
ATOM 3753 C CA . LEU B 1 188 ? -4.539 -0.734 14.703 1 95.31 188 LEU B CA 1
ATOM 3754 C C . LEU B 1 188 ? -3.373 -0.511 13.742 1 95.31 188 LEU B C 1
ATOM 3756 O O . LEU B 1 188 ? -2.867 -1.462 13.141 1 95.31 188 LEU B O 1
ATOM 3760 N N . ALA B 1 189 ? -2.998 0.677 13.531 1 96.69 189 ALA B N 1
ATOM 3761 C CA . ALA B 1 189 ? -1.955 1.071 12.586 1 96.69 189 ALA B CA 1
ATOM 3762 C C . ALA B 1 189 ? -1.491 2.502 12.844 1 96.69 189 ALA B C 1
ATOM 3764 O O . ALA B 1 189 ? -2.189 3.277 13.5 1 96.69 189 ALA B O 1
ATOM 3765 N N . LEU B 1 190 ? -0.321 2.734 12.469 1 97.81 190 LEU B N 1
ATOM 3766 C CA . LEU B 1 190 ? 0.213 4.09 12.375 1 97.81 190 LEU B CA 1
ATOM 3767 C C . LEU B 1 190 ? 0.26 4.559 10.93 1 97.81 190 LEU B C 1
ATOM 3769 O O . LEU B 1 190 ? 1.067 4.066 10.141 1 97.81 190 LEU B O 1
ATOM 3773 N N . ALA B 1 191 ? -0.62 5.445 10.586 1 98.75 191 ALA B N 1
ATOM 3774 C CA . ALA B 1 191 ? -0.705 5.965 9.227 1 98.75 191 ALA B CA 1
ATOM 3775 C C . ALA B 1 191 ? -0.007 7.32 9.109 1 98.75 191 ALA B C 1
ATOM 3777 O O . ALA B 1 191 ? -0.309 8.25 9.867 1 98.75 191 ALA B O 1
ATOM 3778 N N . CYS B 1 192 ? 0.911 7.457 8.148 1 98.88 192 CYS B N 1
ATOM 3779 C CA . CYS B 1 192 ? 1.785 8.625 8.07 1 98.88 192 CYS B CA 1
ATOM 3780 C C . CYS B 1 192 ? 1.695 9.281 6.703 1 98.88 192 CYS B C 1
ATOM 3782 O O . CYS B 1 192 ? 1.08 8.734 5.785 1 98.88 192 CYS B O 1
ATOM 3784 N N . GLY B 1 193 ? 2.211 10.508 6.605 1 98.62 193 GLY B N 1
ATOM 3785 C CA . GLY B 1 193 ? 2.455 11.203 5.359 1 98.62 193 GLY B CA 1
ATOM 3786 C C . GLY B 1 193 ? 3.926 11.477 5.105 1 98.62 193 GLY B C 1
ATOM 3787 O O . GLY B 1 193 ? 4.758 10.57 5.211 1 98.62 193 GLY B O 1
ATOM 3788 N N . HIS B 1 194 ? 4.301 12.555 4.617 1 98.31 194 HIS B N 1
ATOM 3789 C CA . HIS B 1 194 ? 5.652 13.094 4.543 1 98.31 194 HIS B CA 1
ATOM 3790 C C . HIS B 1 194 ? 6.402 12.539 3.338 1 98.31 194 HIS B C 1
ATOM 3792 O O . HIS B 1 194 ? 7.039 13.289 2.596 1 98.31 194 HIS B O 1
ATOM 3798 N N . VAL B 1 195 ? 6.234 11.297 2.994 1 97 195 VAL B N 1
ATOM 3799 C CA . VAL B 1 195 ? 7.062 10.586 2.02 1 97 195 VAL B CA 1
ATOM 3800 C C . VAL B 1 195 ? 6.445 10.719 0.628 1 97 195 VAL B C 1
ATOM 3802 O O . VAL B 1 195 ? 7.125 10.516 -0.38 1 97 195 VAL B O 1
ATOM 3805 N N . HIS B 1 196 ? 5.234 10.992 0.445 1 97.69 196 HIS B N 1
ATOM 3806 C CA . HIS B 1 196 ? 4.484 11.125 -0.799 1 97.69 196 HIS B CA 1
ATOM 3807 C C . HIS B 1 196 ? 4.43 9.805 -1.555 1 97.69 196 HIS B C 1
ATOM 3809 O O . HIS B 1 196 ? 4.422 9.789 -2.787 1 97.69 196 HIS B O 1
ATOM 3815 N N . ARG B 1 197 ? 4.598 8.727 -0.886 1 97.31 197 ARG B N 1
ATOM 3816 C CA . ARG B 1 197 ? 4.516 7.41 -1.514 1 97.31 197 ARG B CA 1
ATOM 3817 C C . ARG B 1 197 ? 3.775 6.418 -0.619 1 97.31 197 ARG B C 1
ATOM 3819 O O . ARG B 1 197 ? 3.867 6.496 0.608 1 97.31 197 ARG B O 1
ATOM 3826 N N . VAL B 1 198 ? 3.152 5.488 -1.312 1 97.44 198 VAL B N 1
ATOM 3827 C CA . VAL B 1 198 ? 2.537 4.383 -0.588 1 97.44 198 VAL B CA 1
ATOM 3828 C C . VAL B 1 198 ? 3.611 3.375 -0.177 1 97.44 198 VAL B C 1
ATOM 3830 O O . VAL B 1 198 ? 4.344 2.857 -1.024 1 97.44 198 VAL B O 1
ATOM 3833 N N . SER B 1 199 ? 3.75 3.164 1.039 1 97.5 199 SER B N 1
ATOM 3834 C CA . SER B 1 199 ? 4.648 2.137 1.561 1 97.5 199 SER B CA 1
ATOM 3835 C C . SER B 1 199 ? 4.082 1.499 2.824 1 97.5 199 SER B C 1
ATOM 3837 O O . SER B 1 199 ? 3.203 2.07 3.475 1 97.5 199 SER B O 1
ATOM 3839 N N . THR B 1 200 ? 4.469 0.31 3.07 1 97.62 200 THR B N 1
ATOM 3840 C CA . THR B 1 200 ? 4.102 -0.432 4.27 1 97.62 200 THR B CA 1
ATOM 3841 C C . THR B 1 200 ? 5.344 -0.982 4.965 1 97.62 200 THR B C 1
ATOM 3843 O O . THR B 1 200 ? 6.176 -1.637 4.336 1 97.62 200 THR B O 1
ATOM 3846 N N . THR B 1 201 ? 5.484 -0.673 6.23 1 95.19 201 THR B N 1
ATOM 3847 C CA . THR B 1 201 ? 6.602 -1.169 7.027 1 95.19 201 THR B CA 1
ATOM 3848 C C . THR B 1 201 ? 6.105 -1.781 8.336 1 95.19 201 THR B C 1
ATOM 3850 O O . THR B 1 201 ? 5.07 -1.368 8.867 1 95.19 201 THR B O 1
ATOM 3853 N N . LEU B 1 202 ? 6.766 -2.752 8.766 1 88.44 202 LEU B N 1
ATOM 3854 C CA . LEU B 1 202 ? 6.547 -3.275 10.109 1 88.44 202 LEU B CA 1
ATOM 3855 C C . LEU B 1 202 ? 7.543 -2.676 11.102 1 88.44 202 LEU B C 1
ATOM 3857 O O . LEU B 1 202 ? 8.75 -2.684 10.852 1 88.44 202 LEU B O 1
ATOM 3861 N N . TRP B 1 203 ? 7.023 -2.086 12.07 1 89.75 203 TRP B N 1
ATOM 3862 C CA . TRP B 1 203 ? 7.816 -1.426 13.102 1 89.75 203 TRP B CA 1
ATOM 3863 C C . TRP B 1 203 ? 7.371 -1.861 14.492 1 89.75 203 TRP B C 1
ATOM 3865 O O . TRP B 1 203 ? 6.297 -1.474 14.961 1 89.75 203 TRP B O 1
ATOM 3875 N N . ASN B 1 204 ? 8.203 -2.693 15.211 1 83.88 204 ASN B N 1
ATOM 3876 C CA . ASN B 1 204 ? 7.848 -3.223 16.531 1 83.88 204 ASN B CA 1
ATOM 3877 C C . ASN B 1 204 ? 6.465 -3.863 16.516 1 83.88 204 ASN B C 1
ATOM 3879 O O . ASN B 1 204 ? 5.629 -3.561 17.375 1 83.88 204 ASN B O 1
ATOM 3883 N N . LYS B 1 205 ? 6.156 -4.586 15.516 1 80.62 205 LYS B N 1
ATOM 3884 C CA . LYS B 1 205 ? 4.953 -5.395 15.336 1 80.62 205 LYS B CA 1
ATOM 3885 C C . LYS B 1 205 ? 3.752 -4.523 14.992 1 80.62 205 LYS B C 1
ATOM 3887 O O . LYS B 1 205 ? 2.613 -4.996 14.992 1 80.62 205 LYS B O 1
ATOM 3892 N N . ILE B 1 206 ? 4.043 -3.23 14.789 1 89.38 206 ILE B N 1
ATOM 3893 C CA . ILE B 1 206 ? 2.977 -2.336 14.352 1 89.38 206 ILE B CA 1
ATOM 3894 C C . ILE B 1 206 ? 3.152 -2.012 12.867 1 89.38 206 ILE B C 1
ATOM 3896 O O . ILE B 1 206 ? 4.273 -1.778 12.406 1 89.38 206 ILE B O 1
ATOM 3900 N N . ILE B 1 207 ? 2.018 -2.012 12.219 1 94.19 207 ILE B N 1
ATOM 3901 C CA . ILE B 1 207 ? 2.047 -1.646 10.805 1 94.19 207 ILE B CA 1
ATOM 3902 C C . ILE B 1 207 ? 2.148 -0.128 10.664 1 94.19 207 ILE B C 1
ATOM 3904 O O . ILE B 1 207 ? 1.409 0.612 11.32 1 94.19 207 ILE B O 1
ATOM 3908 N N . VAL B 1 208 ? 3.113 0.285 9.898 1 96.94 208 VAL B N 1
ATOM 3909 C CA . VAL B 1 208 ? 3.273 1.693 9.547 1 96.94 208 VAL B CA 1
ATOM 3910 C C . VAL B 1 208 ? 3.01 1.89 8.055 1 96.94 208 VAL B C 1
ATOM 3912 O O . VAL B 1 208 ? 3.607 1.209 7.223 1 96.94 208 VAL B O 1
ATOM 3915 N N . LEU B 1 209 ? 2.082 2.785 7.805 1 98.25 209 LEU B N 1
ATOM 3916 C CA . LEU B 1 209 ? 1.687 3.078 6.434 1 98.25 209 LEU B CA 1
ATOM 3917 C C . LEU B 1 209 ? 2.027 4.52 6.062 1 98.25 209 LEU B C 1
ATOM 3919 O O . LEU B 1 209 ? 1.898 5.422 6.891 1 98.25 209 LEU B O 1
ATOM 3923 N N . THR B 1 210 ? 2.484 4.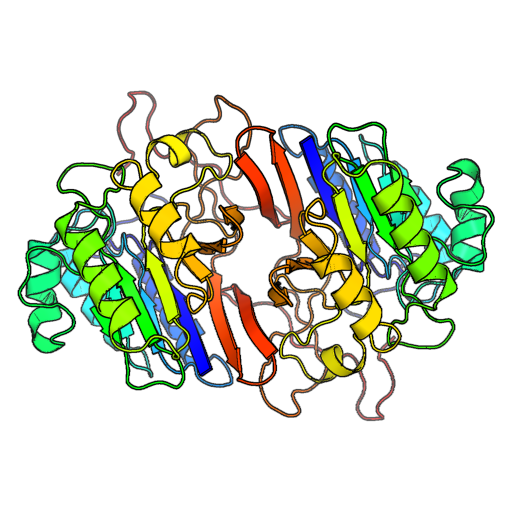703 4.852 1 98.5 210 THR B N 1
ATOM 3924 C CA . THR B 1 210 ? 2.598 6.062 4.336 1 98.5 210 THR B CA 1
ATOM 3925 C C . THR B 1 210 ? 1.654 6.273 3.156 1 98.5 210 THR B C 1
ATOM 3927 O O . THR B 1 210 ? 1.397 5.344 2.387 1 98.5 210 THR B O 1
ATOM 3930 N N . ALA B 1 211 ? 1.177 7.441 3.055 1 98.5 211 ALA B N 1
ATOM 3931 C CA . ALA B 1 211 ? 0.257 7.797 1.976 1 98.5 211 ALA B CA 1
ATOM 3932 C C . ALA B 1 211 ? 0.975 8.57 0.873 1 98.5 211 ALA B C 1
ATOM 3934 O O . ALA B 1 211 ? 1.908 9.328 1.145 1 98.5 211 ALA B O 1
ATOM 3935 N N . ALA B 1 212 ? 0.499 8.391 -0.352 1 98.19 212 ALA B N 1
ATOM 3936 C CA . ALA B 1 212 ? 0.955 9.227 -1.457 1 98.19 212 ALA B CA 1
ATOM 3937 C C . ALA B 1 212 ? 0.302 10.609 -1.405 1 98.19 212 ALA B C 1
ATOM 3939 O O . ALA B 1 212 ? -0.568 10.859 -0.567 1 98.19 212 ALA B O 1
ATOM 3940 N N . SER B 1 213 ? 0.816 11.453 -2.213 1 98.25 213 SER B N 1
ATOM 3941 C CA . SER B 1 213 ? 0.242 12.789 -2.383 1 98.25 213 SER B CA 1
ATOM 3942 C C . SER B 1 213 ? -0.805 12.805 -3.492 1 98.25 213 SER B C 1
ATOM 3944 O O . SER B 1 213 ? -0.729 12.008 -4.434 1 98.25 213 SER B O 1
ATOM 3946 N N . PRO B 1 214 ? -1.791 13.672 -3.346 1 97.81 214 PRO B N 1
ATOM 3947 C CA . PRO B 1 214 ? -2.719 13.828 -4.469 1 97.81 214 PRO B CA 1
ATOM 3948 C C . PRO B 1 214 ? -2.092 14.562 -5.652 1 97.81 214 PRO B C 1
ATOM 3950 O O . PRO B 1 214 ? -2.748 14.766 -6.676 1 97.81 214 PRO B O 1
ATOM 3953 N N . SER B 1 215 ? -0.849 14.969 -5.543 1 95.88 215 SER B N 1
ATOM 3954 C CA . SER B 1 215 ? -0.232 15.781 -6.586 1 95.88 215 SER B CA 1
ATOM 3955 C C . SER B 1 215 ? 1.01 15.102 -7.152 1 95.88 215 SER B C 1
ATOM 3957 O O . SER B 1 215 ? 0.911 14.289 -8.07 1 95.88 215 SER B O 1
ATOM 3959 N N . HIS B 1 216 ? 2.127 15.227 -6.566 1 96.38 216 HIS B N 1
ATOM 3960 C CA . HIS B 1 216 ? 3.383 14.664 -7.047 1 96.38 216 HIS B CA 1
ATOM 3961 C C . HIS B 1 216 ? 3.965 13.68 -6.039 1 96.38 216 HIS B C 1
ATOM 3963 O O . HIS B 1 216 ? 3.682 13.766 -4.84 1 96.38 216 HIS B O 1
ATOM 3969 N N . GLN B 1 217 ? 4.781 12.797 -6.551 1 98 217 GLN B N 1
ATOM 3970 C CA . GLN B 1 217 ? 5.312 11.727 -5.711 1 98 217 GLN B CA 1
ATOM 3971 C C . GLN B 1 217 ? 6.836 11.789 -5.637 1 98 217 GLN B C 1
ATOM 3973 O O . GLN B 1 217 ? 7.496 12.109 -6.625 1 98 217 GLN B O 1
ATOM 3978 N N . VAL B 1 218 ? 7.355 11.531 -4.477 1 97.69 218 VAL B N 1
ATOM 3979 C CA . VAL B 1 218 ? 8.805 11.359 -4.367 1 97.69 218 VAL B CA 1
ATOM 3980 C C . VAL B 1 218 ? 9.25 10.18 -5.219 1 97.69 218 VAL B C 1
ATOM 3982 O O . VAL B 1 218 ? 8.602 9.125 -5.227 1 97.69 218 VAL B O 1
ATOM 3985 N N . ALA B 1 219 ? 10.328 10.375 -5.977 1 97.12 219 ALA B N 1
ATOM 3986 C CA . ALA B 1 219 ? 10.828 9.312 -6.84 1 97.12 219 ALA B CA 1
ATOM 3987 C C . ALA B 1 219 ? 11.234 8.086 -6.02 1 97.12 219 ALA B C 1
ATOM 3989 O O . ALA B 1 219 ? 11.875 8.219 -4.973 1 97.12 219 ALA B O 1
ATOM 3990 N N . LEU B 1 220 ? 10.82 6.871 -6.438 1 97.25 220 LEU B N 1
ATOM 3991 C CA . LEU B 1 220 ? 11.25 5.637 -5.793 1 97.25 220 LEU B CA 1
ATOM 3992 C C . LEU B 1 220 ? 12.672 5.273 -6.215 1 97.25 220 LEU B C 1
ATOM 3994 O O . LEU B 1 220 ? 12.875 4.652 -7.258 1 97.25 220 LEU B O 1
ATOM 3998 N N . ASP B 1 221 ? 13.602 5.738 -5.535 1 96.44 221 ASP B N 1
ATOM 3999 C CA . ASP B 1 221 ? 15.016 5.449 -5.727 1 96.44 221 ASP B CA 1
ATOM 4000 C C . ASP B 1 221 ? 15.664 4.996 -4.422 1 96.44 221 ASP B C 1
ATOM 4002 O O . ASP B 1 221 ? 15.906 5.805 -3.523 1 96.44 221 ASP B O 1
ATOM 4006 N N . LEU B 1 222 ? 15.93 3.643 -4.34 1 96.19 222 LEU B N 1
ATOM 4007 C CA . LEU B 1 222 ? 16.391 3.045 -3.096 1 96.19 222 LEU B CA 1
ATOM 4008 C C . LEU B 1 222 ? 17.922 3.004 -3.055 1 96.19 222 LEU B C 1
ATOM 4010 O O . LEU B 1 222 ? 18.5 2.393 -2.158 1 96.19 222 LEU B O 1
ATOM 4014 N N . ARG B 1 223 ? 18.688 3.574 -4.105 1 94.94 223 ARG B N 1
ATOM 4015 C CA . ARG B 1 223 ? 20.141 3.666 -4.09 1 94.94 223 ARG B CA 1
ATOM 4016 C C . ARG B 1 223 ? 20.625 4.637 -3.012 1 94.94 223 ARG B C 1
ATOM 4018 O O . ARG B 1 223 ? 19.953 5.633 -2.729 1 94.94 223 ARG B O 1
ATOM 4025 N N . LYS B 1 224 ? 21.875 4.156 -2.693 1 88.5 224 LYS B N 1
ATOM 4026 C CA . LYS B 1 224 ? 22.516 5.055 -1.74 1 88.5 224 LYS B CA 1
ATOM 4027 C C . LYS B 1 224 ? 22.844 6.395 -2.387 1 88.5 224 LYS B C 1
ATOM 4029 O O . LYS B 1 224 ? 23.281 6.445 -3.541 1 88.5 224 LYS B O 1
ATOM 4034 N N . ASP B 1 225 ? 22.375 7.625 -2 1 87.56 225 ASP B N 1
ATOM 4035 C CA . ASP B 1 225 ? 22.703 8.977 -2.43 1 87.56 225 ASP B CA 1
ATOM 4036 C C . ASP B 1 225 ? 21.812 9.422 -3.588 1 87.56 225 ASP B C 1
ATOM 4038 O O . ASP B 1 225 ? 22.219 10.258 -4.398 1 87.56 225 ASP B O 1
ATOM 4042 N N . ALA B 1 226 ? 20.812 8.617 -3.686 1 91.75 226 ALA B N 1
ATOM 4043 C CA . ALA B 1 226 ? 19.875 9.023 -4.723 1 91.75 226 ALA B CA 1
ATOM 4044 C C . ALA B 1 226 ? 19.516 10.508 -4.602 1 91.75 226 ALA B C 1
ATOM 4046 O O . ALA B 1 226 ? 19.422 11.039 -3.492 1 91.75 226 ALA B O 1
ATOM 4047 N N . LYS B 1 227 ? 19.344 11.148 -5.742 1 92.62 227 LYS B N 1
ATOM 4048 C CA . LYS B 1 227 ? 18.969 12.555 -5.773 1 92.62 227 LYS B CA 1
ATOM 4049 C C . LYS B 1 227 ? 17.547 12.758 -5.258 1 92.62 227 LYS B C 1
ATOM 4051 O O . LYS B 1 227 ? 16.719 11.859 -5.367 1 92.62 227 LYS B O 1
ATOM 4056 N N . ALA B 1 228 ? 17.344 13.922 -4.703 1 95.06 228 ALA B N 1
ATOM 4057 C CA . ALA B 1 228 ? 16 14.312 -4.289 1 95.06 228 ALA B CA 1
ATOM 4058 C C . ALA B 1 228 ? 15.164 14.742 -5.488 1 95.06 228 ALA B C 1
ATOM 4060 O O . ALA B 1 228 ? 15.312 15.859 -5.992 1 95.06 228 ALA B O 1
ATOM 4061 N N . GLU B 1 229 ? 14.336 13.875 -5.941 1 96.38 229 GLU B N 1
ATOM 4062 C CA . GLU B 1 229 ? 13.539 14.125 -7.141 1 96.38 229 GLU B CA 1
ATOM 4063 C C . GLU B 1 229 ? 12.086 13.703 -6.941 1 96.38 229 GLU B C 1
ATOM 4065 O O . GLU B 1 229 ? 11.773 12.961 -6.012 1 96.38 229 GLU B O 1
ATOM 4070 N N . PHE B 1 230 ? 11.227 14.25 -7.695 1 96.25 230 PHE B N 1
ATOM 4071 C CA . PHE B 1 230 ? 9.828 13.844 -7.695 1 96.25 230 PHE B CA 1
ATOM 4072 C C . PHE B 1 230 ? 9.383 13.43 -9.094 1 96.25 230 PHE B C 1
ATOM 4074 O O . PHE B 1 230 ? 10.047 13.758 -10.078 1 96.25 230 PHE B O 1
ATOM 4081 N N . VAL B 1 231 ? 8.336 12.656 -9.164 1 96.94 231 VAL B N 1
ATOM 4082 C CA . VAL B 1 231 ? 7.777 12.109 -10.391 1 96.94 231 VAL B CA 1
ATOM 4083 C C . VAL B 1 231 ? 6.258 12.234 -10.375 1 96.94 231 VAL B C 1
ATOM 4085 O O . VAL B 1 231 ? 5.645 12.289 -9.305 1 96.94 231 VAL B O 1
ATOM 4088 N N . MET B 1 232 ? 5.691 12.352 -11.555 1 96.69 232 MET B N 1
ATOM 4089 C CA . MET B 1 232 ? 4.242 12.461 -11.656 1 96.69 232 MET B CA 1
ATOM 4090 C C . MET B 1 232 ? 3.592 11.086 -11.75 1 96.69 232 MET B C 1
ATOM 4092 O O . MET B 1 232 ? 2.762 10.852 -12.625 1 96.69 232 MET B O 1
ATOM 4096 N N . GLU B 1 233 ? 3.971 10.18 -10.859 1 97.31 233 GLU B N 1
ATOM 4097 C CA . GLU B 1 233 ? 3.277 8.906 -10.695 1 97.31 233 GLU B CA 1
ATOM 4098 C C . GLU B 1 233 ? 1.828 9.117 -10.266 1 97.31 233 GLU B C 1
ATOM 4100 O O . GLU B 1 233 ? 1.452 10.211 -9.852 1 97.31 233 GLU B O 1
ATOM 4105 N N . PRO B 1 234 ? 1.013 8.07 -10.359 1 96.69 234 PRO B N 1
ATOM 4106 C CA . PRO B 1 234 ? -0.417 8.25 -10.094 1 96.69 234 PRO B CA 1
ATOM 4107 C C . PRO B 1 234 ? -0.695 8.789 -8.695 1 96.69 234 PRO B C 1
ATOM 4109 O O . PRO B 1 234 ? -0.251 8.203 -7.703 1 96.69 234 PRO B O 1
ATOM 4112 N N . PRO B 1 235 ? -1.397 9.922 -8.633 1 98.06 235 PRO B N 1
ATOM 4113 C CA . PRO B 1 235 ? -1.846 10.383 -7.312 1 98.06 235 PRO B CA 1
ATOM 4114 C C . PRO B 1 235 ? -2.902 9.469 -6.699 1 98.06 235 PRO B C 1
ATOM 4116 O O . PRO B 1 235 ? -3.65 8.805 -7.422 1 98.06 235 PRO B O 1
ATOM 4119 N N . SER B 1 236 ? -2.949 9.445 -5.387 1 98.5 236 SER B N 1
ATOM 4120 C CA . SER B 1 236 ? -3.896 8.555 -4.727 1 98.5 236 SER B CA 1
ATOM 4121 C C . SER B 1 236 ? -4.188 9.016 -3.299 1 98.5 236 SER B C 1
ATOM 4123 O O . SER B 1 236 ? -3.523 9.922 -2.787 1 98.5 236 SER B O 1
ATOM 4125 N N . VAL B 1 237 ? -5.219 8.5 -2.736 1 98.81 237 VAL B N 1
ATOM 4126 C CA . VAL B 1 237 ? -5.535 8.594 -1.315 1 98.81 237 VAL B CA 1
ATOM 4127 C C . VAL B 1 237 ? -5.59 7.195 -0.703 1 98.81 237 VAL B C 1
ATOM 4129 O O . VAL B 1 237 ? -5.695 6.199 -1.423 1 98.81 237 VAL B O 1
ATOM 4132 N N . GLN B 1 238 ? -5.391 7.129 0.56 1 98.69 238 GLN B N 1
ATOM 4133 C CA . GLN B 1 238 ? -5.531 5.852 1.254 1 98.69 238 GLN B CA 1
ATOM 4134 C C . GLN B 1 238 ? -6.922 5.715 1.871 1 98.69 238 GLN B C 1
ATOM 4136 O O . GLN B 1 238 ? -7.414 6.645 2.514 1 98.69 238 GLN B O 1
ATOM 4141 N N . LEU B 1 239 ? -7.562 4.617 1.587 1 98.62 239 LEU B N 1
ATOM 4142 C CA . LEU B 1 239 ? -8.836 4.266 2.205 1 98.62 239 LEU B CA 1
ATOM 4143 C C . LEU B 1 239 ? -8.633 3.268 3.338 1 98.62 239 LEU B C 1
ATOM 4145 O O . LEU B 1 239 ? -8.32 2.1 3.092 1 98.62 239 LEU B O 1
ATOM 4149 N N . HIS B 1 240 ? -8.773 3.709 4.547 1 98.62 240 HIS B N 1
ATOM 4150 C CA . HIS B 1 240 ? -8.75 2.816 5.699 1 98.62 240 HIS B CA 1
ATOM 4151 C C . HIS B 1 240 ? -10.148 2.295 6.02 1 98.62 240 HIS B C 1
ATOM 4153 O O . HIS B 1 240 ? -10.992 3.033 6.539 1 98.62 240 HIS B O 1
ATOM 4159 N N . TYR B 1 241 ? -10.375 1.054 5.684 1 97.94 241 TYR B N 1
ATOM 4160 C CA . TYR B 1 241 ? -11.664 0.38 5.816 1 97.94 241 TYR B CA 1
ATOM 4161 C C . TYR B 1 241 ? -11.68 -0.522 7.047 1 97.94 241 TYR B C 1
ATOM 4163 O O . TYR B 1 241 ? -10.898 -1.476 7.133 1 97.94 241 TYR B O 1
ATOM 4171 N N . TRP B 1 242 ? -12.578 -0.226 7.984 1 97.19 242 TRP B N 1
ATOM 4172 C CA . TRP B 1 242 ? -12.648 -1.005 9.219 1 97.19 242 TRP B CA 1
ATOM 4173 C C . TRP B 1 242 ? -14.023 -1.645 9.383 1 97.19 242 TRP B C 1
ATOM 4175 O O . TRP B 1 242 ? -15.047 -0.987 9.188 1 97.19 242 TRP B O 1
ATOM 4185 N N . THR B 1 243 ? -14.023 -2.844 9.664 1 94.56 243 THR B N 1
ATOM 4186 C CA . THR B 1 243 ? -15.211 -3.562 10.117 1 94.56 243 THR B CA 1
ATOM 4187 C C . THR B 1 243 ? -14.906 -4.371 11.375 1 94.56 243 THR B C 1
ATOM 4189 O O . THR B 1 243 ? -13.758 -4.75 11.609 1 94.56 243 THR B O 1
ATOM 4192 N N . GLU B 1 244 ? -15.867 -4.59 12.148 1 92.88 244 GLU B N 1
ATOM 4193 C CA . GLU B 1 244 ? -15.688 -5.395 13.352 1 92.88 244 GLU B CA 1
ATOM 4194 C C . GLU B 1 244 ? -15.203 -6.801 13.008 1 92.88 244 GLU B C 1
ATOM 4196 O O . GLU B 1 244 ? -14.398 -7.383 13.742 1 92.88 244 GLU B O 1
ATOM 4201 N N . GLU B 1 245 ? -15.656 -7.332 11.969 1 88.19 245 GLU B N 1
ATOM 4202 C CA . GLU B 1 245 ? -15.367 -8.711 11.586 1 88.19 245 GLU B CA 1
ATOM 4203 C C . GLU B 1 245 ? -13.945 -8.844 11.047 1 88.19 245 GLU B C 1
ATOM 4205 O O . GLU B 1 245 ? -13.219 -9.766 11.43 1 88.19 245 GLU B O 1
ATOM 4210 N N . GLN B 1 246 ? -13.492 -7.949 10.312 1 88.56 246 GLN B N 1
ATOM 4211 C CA . GLN B 1 246 ? -12.258 -8.156 9.562 1 88.56 246 GLN B CA 1
ATOM 4212 C C . GLN B 1 246 ? -11.125 -7.312 10.125 1 88.56 246 GLN B C 1
ATOM 4214 O O . GLN B 1 246 ? -9.953 -7.594 9.875 1 88.56 246 GLN B O 1
ATOM 4219 N N . GLY B 1 247 ? -11.531 -6.297 10.898 1 94.19 247 GLY B N 1
ATOM 4220 C CA . GLY B 1 247 ? -10.516 -5.355 11.328 1 94.19 247 GLY B CA 1
ATOM 4221 C C . GLY B 1 247 ? -10.188 -4.309 10.281 1 94.19 247 GLY B C 1
ATOM 4222 O O . GLY B 1 247 ? -11.07 -3.842 9.562 1 94.19 247 GLY B O 1
ATOM 4223 N N . LEU B 1 248 ? -8.961 -3.908 10.219 1 96.56 248 LEU B N 1
ATOM 4224 C CA . LEU B 1 248 ? -8.555 -2.809 9.352 1 96.56 248 LEU B CA 1
ATOM 4225 C C . LEU B 1 248 ? -7.996 -3.336 8.031 1 96.56 248 LEU B C 1
ATOM 4227 O O . LEU B 1 248 ? -7.168 -4.246 8.023 1 96.56 248 LEU B O 1
ATOM 4231 N N . THR B 1 249 ? -8.469 -2.873 6.973 1 97.69 249 THR B N 1
ATOM 4232 C CA . THR B 1 249 ? -7.906 -3.051 5.641 1 97.69 249 THR B CA 1
ATOM 4233 C C . THR B 1 249 ? -7.676 -1.702 4.965 1 97.69 249 THR B C 1
ATOM 4235 O O . THR B 1 249 ? -8.578 -0.86 4.93 1 97.69 249 THR B O 1
ATOM 4238 N N . THR B 1 250 ? -6.504 -1.486 4.484 1 98.44 250 THR B N 1
ATOM 4239 C CA . THR B 1 250 ? -6.199 -0.244 3.781 1 98.44 250 THR B CA 1
ATOM 4240 C C . THR B 1 250 ? -6.055 -0.492 2.283 1 98.44 250 THR B C 1
ATOM 4242 O O . THR B 1 250 ? -5.352 -1.415 1.865 1 98.44 250 THR B O 1
ATOM 4245 N N . HIS B 1 251 ? -6.758 0.308 1.519 1 98.12 251 HIS B N 1
ATOM 4246 C CA . HIS B 1 251 ? -6.676 0.281 0.063 1 98.12 251 HIS B CA 1
ATOM 4247 C C . HIS B 1 251 ? -6.082 1.577 -0.479 1 98.12 251 HIS B C 1
ATOM 4249 O O . HIS B 1 251 ? -6.23 2.637 0.134 1 98.12 251 HIS B O 1
ATOM 4255 N N . THR B 1 252 ? -5.387 1.457 -1.572 1 98.06 252 THR B N 1
ATOM 4256 C CA . THR B 1 252 ? -4.98 2.635 -2.33 1 98.06 252 THR B CA 1
ATOM 4257 C C . THR B 1 252 ? -6.023 2.984 -3.387 1 98.06 252 THR B C 1
ATOM 4259 O O . THR B 1 252 ? -6.406 2.135 -4.195 1 98.06 252 THR B O 1
ATOM 4262 N N . SER B 1 253 ? -6.512 4.188 -3.332 1 98.19 253 SER B N 1
ATOM 4263 C CA . SER B 1 253 ? -7.492 4.672 -4.297 1 98.19 253 SER B CA 1
ATOM 4264 C C . SER B 1 253 ? -6.887 5.73 -5.215 1 98.19 253 SER B C 1
ATOM 4266 O O . SER B 1 253 ? -6.551 6.828 -4.77 1 98.19 253 SER B O 1
ATOM 4268 N N . TYR B 1 254 ? -6.781 5.414 -6.457 1 98.25 254 TYR B N 1
ATOM 4269 C CA . TYR B 1 254 ? -6.09 6.273 -7.414 1 98.25 254 TYR B CA 1
ATOM 4270 C C . TYR B 1 254 ? -7.008 7.391 -7.898 1 98.25 254 TYR B C 1
ATOM 4272 O O . TYR B 1 254 ? -8.164 7.145 -8.242 1 98.25 254 TYR B O 1
ATOM 4280 N N . ILE B 1 255 ? -6.457 8.555 -7.914 1 98.31 255 ILE B N 1
ATOM 4281 C CA . ILE B 1 255 ? -7.188 9.727 -8.391 1 98.31 255 ILE B CA 1
ATOM 4282 C C . ILE B 1 255 ? -7.012 9.859 -9.906 1 98.31 255 ILE B C 1
ATOM 4284 O O . ILE B 1 255 ? -5.887 9.953 -10.398 1 98.31 255 ILE B O 1
ATOM 4288 N N . GLY B 1 256 ? -8.102 9.906 -10.641 1 95.5 256 GLY B N 1
ATOM 4289 C CA . GLY B 1 256 ? -8.055 10.078 -12.078 1 95.5 256 GLY B CA 1
ATOM 4290 C C . GLY B 1 256 ? -9.141 9.32 -12.812 1 95.5 256 GLY B C 1
ATOM 4291 O O . GLY B 1 256 ? -9.945 8.625 -12.195 1 95.5 256 GLY B O 1
ATOM 4292 N N . LYS B 1 257 ? -9.18 9.492 -14.055 1 94.25 257 LYS B N 1
ATOM 4293 C CA . LYS B 1 257 ? -10.086 8.742 -14.922 1 94.25 257 LYS B CA 1
ATOM 4294 C C . LYS B 1 257 ? -9.367 7.566 -15.586 1 94.25 257 LYS B C 1
ATOM 4296 O O . LYS B 1 257 ? -8.344 7.75 -16.234 1 94.25 257 LYS B O 1
ATOM 4301 N N . PHE B 1 258 ? -9.859 6.434 -15.367 1 95.94 258 PHE B N 1
ATOM 4302 C CA . PHE B 1 258 ? -9.289 5.215 -15.93 1 95.94 258 PHE B CA 1
ATOM 4303 C C . PHE B 1 258 ? -10.32 4.465 -16.766 1 95.94 258 PHE B C 1
ATOM 4305 O O . PHE B 1 258 ? -11.516 4.523 -16.469 1 95.94 258 PHE B O 1
ATOM 4312 N N . GLU B 1 259 ? -9.805 3.807 -17.812 1 96 259 GLU B N 1
ATOM 4313 C CA . GLU B 1 259 ? -10.727 3.01 -18.625 1 96 259 GLU B CA 1
ATOM 4314 C C . GLU B 1 259 ? -11.453 1.972 -17.766 1 96 259 GLU B C 1
ATOM 4316 O O . GLU B 1 259 ? -10.844 1.327 -16.906 1 96 259 GLU B O 1
ATOM 4321 N N . GLY B 1 260 ? -12.773 1.768 -18.094 1 93.94 260 GLY B N 1
ATOM 4322 C CA . GLY B 1 260 ? -13.633 0.895 -17.312 1 93.94 260 GLY B CA 1
ATOM 4323 C C . GLY B 1 260 ? -14.602 1.653 -16.422 1 93.94 260 GLY B C 1
ATOM 4324 O O . GLY B 1 260 ? -14.758 2.867 -16.562 1 93.94 260 GLY B O 1
ATOM 4325 N N . PRO B 1 261 ? -15.211 1.013 -15.586 1 94.81 261 PRO B N 1
ATOM 4326 C CA . PRO B 1 261 ? -15.195 -0.425 -15.305 1 94.81 261 PRO B CA 1
ATOM 4327 C C . PRO B 1 261 ? -15.812 -1.25 -16.438 1 94.81 261 PRO B C 1
ATOM 4329 O O . PRO B 1 261 ? -16.781 -0.813 -17.062 1 94.81 261 PRO B O 1
ATOM 4332 N N . TYR B 1 262 ? -15.211 -2.395 -16.688 1 95.25 262 TYR B N 1
ATOM 4333 C CA . TYR B 1 262 ? -15.711 -3.42 -17.594 1 95.25 262 TYR B CA 1
ATOM 4334 C C . TYR B 1 262 ? -16.156 -4.66 -16.828 1 95.25 262 TYR B C 1
ATOM 4336 O O . TYR B 1 262 ? -15.555 -5.008 -15.797 1 95.25 262 TYR B O 1
ATOM 4344 N N . PRO B 1 263 ? -17.188 -5.32 -17.266 1 93.5 263 PRO B N 1
ATOM 4345 C CA . PRO B 1 263 ? -17.672 -6.512 -16.562 1 93.5 263 PRO B CA 1
ATOM 4346 C C . PRO B 1 263 ? -16.781 -7.734 -16.812 1 93.5 263 PRO B C 1
ATOM 4348 O O . PRO B 1 263 ? -16.266 -7.918 -17.906 1 93.5 263 PRO B O 1
ATOM 4351 N N . PHE B 1 264 ? -16.578 -8.539 -15.797 1 91.5 264 PHE B N 1
ATOM 4352 C CA . PHE B 1 264 ? -15.953 -9.836 -16 1 91.5 264 PHE B CA 1
ATOM 4353 C C . PHE B 1 264 ? -16.922 -10.812 -16.656 1 91.5 264 PHE B C 1
ATOM 4355 O O . PHE B 1 264 ? -16.5 -11.719 -17.375 1 91.5 264 PHE B O 1
ATOM 4362 N N . TYR B 1 265 ? -18.188 -10.625 -16.406 1 90.5 265 TYR B N 1
ATOM 4363 C CA . TYR B 1 265 ? -19.234 -11.547 -16.859 1 90.5 265 TYR B CA 1
ATOM 4364 C C . TYR B 1 265 ? -20.266 -10.828 -17.719 1 90.5 265 TYR B C 1
ATOM 4366 O O . TYR B 1 265 ? -20.562 -9.656 -17.484 1 90.5 265 TYR B O 1
ATOM 4374 N N . ASN B 1 266 ? -20.766 -11.602 -18.672 1 88.81 266 ASN B N 1
ATOM 4375 C CA . ASN B 1 266 ? -21.812 -11.016 -19.5 1 88.81 266 ASN B CA 1
ATOM 4376 C C . ASN B 1 266 ? -23.172 -11.086 -18.812 1 88.81 266 ASN B C 1
ATOM 4378 O O . ASN B 1 266 ? -23.266 -11.461 -17.641 1 88.81 266 ASN B O 1
ATOM 4382 N N . GLU B 1 267 ? -24.125 -10.656 -19.516 1 87.44 267 GLU B N 1
ATOM 4383 C CA . GLU B 1 267 ? -25.469 -10.547 -18.969 1 87.44 267 GLU B CA 1
ATOM 4384 C C . GLU B 1 267 ? -26.016 -11.922 -18.578 1 87.44 267 GLU B C 1
ATOM 4386 O O . GLU B 1 267 ? -26.922 -12.023 -17.75 1 87.44 267 GLU B O 1
ATOM 4391 N N . LYS B 1 268 ? -25.422 -13 -19.203 1 90.19 268 LYS B N 1
ATOM 4392 C CA . LYS B 1 268 ? -25.875 -14.367 -18.938 1 90.19 268 LYS B CA 1
ATOM 4393 C C . LYS B 1 268 ? -25.078 -15 -17.812 1 90.19 268 LYS B C 1
ATOM 4395 O O . LYS B 1 268 ? -25.297 -16.156 -17.453 1 90.19 268 LYS B O 1
ATOM 4400 N N . GLY B 1 269 ? -24.156 -14.203 -17.25 1 84.75 269 GLY B N 1
ATOM 4401 C CA . GLY B 1 269 ? -23.359 -14.711 -16.141 1 84.75 269 GLY B CA 1
ATOM 4402 C C . GLY B 1 269 ? -22.156 -15.516 -16.594 1 84.75 269 GLY B C 1
ATOM 4403 O O . GLY B 1 269 ? -21.531 -16.203 -15.789 1 84.75 269 GLY B O 1
ATOM 4404 N N . GLU B 1 270 ? -21.922 -15.445 -17.844 1 85.06 270 GLU B N 1
ATOM 4405 C CA . GLU B 1 270 ? -20.766 -16.156 -18.375 1 85.06 270 GLU B CA 1
ATOM 4406 C C . GLU B 1 270 ? -19.531 -15.25 -18.422 1 85.06 270 GLU B C 1
ATOM 4408 O O . GLU B 1 270 ? -19.641 -14.062 -18.75 1 85.06 270 GLU B O 1
ATOM 4413 N N . LEU B 1 271 ? -18.453 -15.844 -18.094 1 84.38 271 LEU B N 1
ATOM 4414 C CA . LEU B 1 271 ? -17.203 -15.102 -18.188 1 84.38 271 LEU B CA 1
ATOM 4415 C C . LEU B 1 271 ? -16.984 -14.57 -19.594 1 84.38 271 LEU B C 1
ATOM 4417 O O . LEU B 1 271 ? -17.219 -15.281 -20.578 1 84.38 271 LEU B O 1
ATOM 4421 N N . ILE B 1 272 ? -16.656 -13.281 -19.672 1 83.25 272 ILE B N 1
ATOM 4422 C CA . ILE B 1 272 ? -16.359 -12.68 -20.969 1 83.25 272 ILE B CA 1
ATOM 4423 C C . ILE B 1 272 ? -14.953 -13.078 -21.406 1 83.25 272 ILE B C 1
ATOM 4425 O O . ILE B 1 272 ? -13.969 -12.766 -20.734 1 83.25 272 ILE B O 1
ATOM 4429 N N . ASP B 1 273 ? -14.75 -13.969 -22.297 1 78.75 273 ASP B N 1
ATOM 4430 C CA . ASP B 1 273 ? -13.438 -14.43 -22.75 1 78.75 273 ASP B CA 1
ATOM 4431 C C . ASP B 1 273 ? -13.359 -14.469 -24.266 1 78.75 273 ASP B C 1
ATOM 4433 O O . ASP B 1 273 ? -14.352 -14.766 -24.938 1 78.75 273 ASP B O 1
#

Organism: Arcobacter nitrofigilis (strain ATCC 33309 / DSM 7299 / CCUG 15893 / LMG 7604 / NCTC 12251 / CI) (NCBI:txid572480)

Sequence (546 aa):
MIVVQVSDTHIKSKGKLAYNKVDIHKALYNCILHINNLKPKPDLVIFTGDITDNGTNEEYKLFKETVKLLDVPFYVIPGNHDNAENLKREFEEYDWFEENNHLSLVIEDFPIRIIGLDSSIKGKSYGGLSEERLLWLEKQLNKFPDKKVLLFIHHPPVKIGIEHMDVQNLQIGRERLADLLGKYEQVLALACGHVHRVSTTLWNKIIVLTAASPSHQVALDLRKDAKAEFVMEPPSVQLHYWTEEQGLTTHTSYIGKFEGPYPFYNEKGELIDMIVVQVSDTHIKSKGKLAYNKVDIHKALYNCILHINNLKPKPDLVIFTGDITDNGTNEEYKLFKETVKLLDVPFYVIPGNHDNAENLKREFEEYDWFEENNHLSLVIEDFPIRIIGLDSSIKGKSYGGLSEERLLWLEKQLNKFPDKKVLLFIHHPPVKIGIEHMDVQNLQIGRERLADLLGKYEQVLALACGHVHRVSTTLWNKIIVLTAASPSHQVALDLRKDAKAEFVMEPPSVQLHYWTEEQGLTTHTSYIGKFEGPYPFYNEKGELID

InterPro domains:
  IPR004843 Calcineurin-like, phosphoesterase domain [PF00149] (3-197)
  IPR026575 Cyclic nucleotide phosphodiesterase GpdQ/CpdA-like [cd07402] (3-242)
  IPR029052 Metallo-dependent phosphatase-like [SSF56300] (1-258)
  IPR042281 GpdQ, beta-strand dimerisation domain [G3DSA:3.30.750.180] (104-231)
  IPR042283 GpdQ, catalytic alpha/beta sandwich domain [G3DSA:3.60.21.40] (1-240)
  IPR050884 Cyclic nucleotide phosphodiesterase class-III [PTHR42988] (1-217)

pLDDT: mean 95.11, std 4.98, range [67.31, 98.94]

Radius of gyration: 22.88 Å; Cα contacts (8 Å, |Δi|>4): 1322; chains: 2; bounding box: 49×67×59 Å

Nearest PDB structures (foldseek):
  3d03-assembly1_A  TM=9.477E-01  e=4.160E-27  Klebsiella aerogenes
  2dxl-assembly1_A  TM=9.429E-01  e=2.352E-25  Klebsiella aerogenes
  3ib7-assembly1_A  TM=8.801E-01  e=2.136E-19  Mycobacterium tuberculosis
  2hyo-assembly1_A-2  TM=9.006E-01  e=6.104E-15  Mycobacterium tuberculosis H37Rv
  2hyp-assembly1_A-2  TM=8.850E-01  e=3.633E-15  Mycobacterium tuberculosis H37Rv

Foldseek 3Di:
DKEWEAEQLAFDAPPDADVNPWPSLVLLLLVLVLQQPDPPHGQEYEYAENNHQAADLRRLLSSVVRNVSHPHYYYYEYAQNHDPVSNCVSPVVVVQADPDPHRWGWDDPDQAIEIEQHQYDHPALAGADDPVSLVVVLVVCVVCLPGAYEYEHAFALDDPQDQVQRVRHYDYCSVVVLVSCLVRVRYQAYEYESQQDWDWDQDNNHIYTYAHHSIWGFDPDNDNPDDGDIDRPFHWIKMWDADPVPGTDIDTGTRDDDPDDDDQADPVRHGDD/DKEWEAEQLAFDAPPDADVNPWPSLVLLLLVLVLQQPDPPHGQEYEYAENNHQAADLRRLVSSVVRNVSHPHYYYYEYAQNHDPVSNCVSPVVVVQADPDPHRWGWDDPDQAIEIEQHQYDHPALAGADDPVSLVVVLVVCVVCLPGAYEYEHAFALDDPQPVVQRVRHYDYCSVVVLVSCLVRVRYQAYEYESQQDWDWDQDNNHIYTYAHHSIWGFDPDNDDPDDGDIDRPFHWIKMWDADPVPGTDIDTGTRDDDPDDDDQADPVRHGDD

Secondary structure (DSSP, 8-state):
-EEEEE----B-STTPPBTTTB-HHHHHHHHHHHHHT-SSPPSEEEEES--BSS--HHHHHHHHHHHTT-SS-EEEE--TTS-HHHHHHHTGGG--S-SSSS--EEE-SSSSEEEEE----TT-SSEE--HHHHHHHHHHHHH-TTS-EEEEESS-SS--S-HHHHTTSEEETHHHHHHHHHH-TTEEEEEEEEEES-EEEEETTEEEEEEEPSS-EE----STT---EEE-PPPEEEEEEEETTTEEEEEEEE-S--S--EESB-TTS-B--/-EEEEE----B-STTPPBTTTB-HHHHHHHHHHHHHT-SSPPSEEEEES--BSS--HHHHHHHHHHHTT-SS-EEEE--TTS-HHHHHHHTGGG--S-SSSS--EEE-SSSSEEEEE----TT-SSEE--HHHHHHHHHHHHH-TTS-EEEEESS-SS--S-HHHHTTSEEETHHHHHHHHHH-TTEEEEEEEEEES-EEEEETTEEEEEEEPSS-EE----STT---EEE-PPPEEEEEEEETTTEEEEEEEE-S--S--EESB-TTS-B--

Solvent-accessible surface area (backbone atoms only — not comparable to full-atom values): 28071 Å² total; per-residue (Å²): 92,32,41,33,42,41,17,43,51,37,25,52,50,89,92,50,41,52,64,75,72,37,61,28,61,60,26,50,51,50,42,43,52,45,55,62,65,40,54,60,70,55,64,33,36,38,34,32,11,18,56,20,57,74,32,44,66,66,21,51,51,54,46,50,63,56,60,64,71,40,84,44,57,74,48,72,30,46,16,47,34,37,33,70,66,51,53,48,62,76,49,54,90,68,66,61,49,54,94,59,97,51,55,28,35,73,45,71,94,51,96,45,33,38,36,35,46,41,22,47,35,94,94,30,71,34,17,32,39,52,68,68,56,50,51,49,50,51,51,58,50,61,74,43,65,86,50,41,26,46,36,34,31,12,41,38,74,61,73,77,54,38,49,79,56,42,78,32,22,28,65,43,43,40,68,61,50,50,53,51,58,62,69,42,81,32,56,69,36,42,40,20,14,81,58,21,36,52,35,43,32,56,53,86,81,34,46,35,34,31,26,22,7,45,47,53,19,50,53,89,39,60,40,88,80,48,77,62,34,30,22,50,49,86,19,24,33,34,38,41,36,38,44,91,86,59,37,50,29,36,35,71,45,70,56,76,90,50,58,64,75,41,66,48,43,44,97,85,69,41,73,48,112,91,33,41,33,42,42,18,43,50,38,25,51,49,88,93,49,42,52,63,75,73,36,60,29,62,60,26,51,52,50,42,44,53,46,55,60,65,39,55,62,70,52,63,31,38,38,35,32,10,18,56,21,56,75,32,44,65,66,22,50,51,53,45,50,63,56,60,64,70,42,86,48,56,73,48,73,32,47,16,49,33,36,34,68,68,51,52,48,61,76,50,53,89,69,65,60,48,53,95,60,98,51,56,29,36,72,47,71,92,51,97,47,32,37,34,36,46,42,22,48,35,94,96,30,70,34,19,31,39,51,70,68,57,50,50,48,50,52,50,58,50,62,73,45,65,84,50,42,27,46,35,33,31,11,40,38,74,61,70,79,53,37,59,80,56,42,77,32,21,29,64,41,44,41,68,60,50,51,52,51,58,62,68,43,80,33,55,68,35,42,42,21,14,80,58,23,36,52,35,42,30,54,53,87,82,35,46,36,34,30,26,22,8,44,46,55,19,49,53,88,39,61,37,90,82,48,77,64,32,30,22,52,48,87,20,25,34,33,39,42,36,39,43,91,86,62,38,50,29,35,34,70,46,70,55,76,89,50,60,62,77,40,66,48,43,44,97,86,67,42,72,47,112